Protein AF-A0A6G1KPL2-F1 (afdb_monomer)

Mean predicted aligned error: 11.14 Å

Foldseek 3Di:
DPEPDDPDDDLCCVLPVVLCVLQVLFWDWDQDDPVQEEPQQQDDPLSHRATAIAGGPRNYYFHFQLCCVRQVVSCQARPVDPRSPRHSVSQVVLQVVCQDPVRAGARGSGPPRPDGDQPVQVVPDDQLATAPDPDDDGKHFLQSLLVCLVVVVDDLVSNVSRLVVQCVQQDDQQAGFRMSAADDPVGNNHQRSQKFALLSLLSSLQSCLVSLVPQVSVSRCCRNVVLLCVDPPNPAAKRMAGHPRAQNVHPVIPSHRSSNSSVVCSCVCEQQNWDQPHGQQLEIERDHSHYPPDFWDWYWDATSQGIWTWIWGADPNDIDIDIADHPSHWYKYKDAADPQGWDDDVPRTQDGPQDGPDQPWDDDPRITIHTGRDGD

Solvent-accessible surface area (backbone atoms only — not comparable to full-atom values): 20243 Å² total; per-residue (Å²): 135,70,78,60,74,81,90,73,94,49,64,64,56,52,52,48,53,45,49,40,61,76,56,38,51,43,41,39,76,48,67,36,45,79,91,50,51,49,96,68,63,40,70,45,84,84,44,52,76,32,49,28,56,25,47,35,81,52,82,44,35,62,44,42,58,82,45,40,83,54,55,39,48,48,31,39,36,59,35,77,51,67,66,49,44,39,10,45,48,47,51,52,51,49,33,57,69,58,36,44,99,87,72,49,47,51,61,40,63,38,67,86,72,80,70,87,57,65,78,77,28,74,78,44,67,56,93,54,26,38,34,65,56,98,63,81,75,94,42,40,32,42,50,64,46,15,50,40,39,68,72,62,80,44,59,67,72,51,41,52,36,25,55,50,37,47,54,75,59,15,61,50,83,51,18,50,20,44,19,58,37,61,29,48,97,89,43,58,86,38,70,33,39,45,22,27,38,40,53,49,46,35,43,39,34,46,30,25,47,80,66,73,34,42,54,60,23,50,50,43,46,49,23,30,56,45,43,38,52,73,36,93,80,44,81,44,36,38,50,38,34,14,59,97,68,36,52,54,58,48,96,74,43,45,52,69,26,43,50,30,50,39,64,56,60,45,44,41,40,34,47,62,4,51,39,68,75,39,61,35,44,43,25,29,35,37,44,49,50,80,39,84,95,58,50,61,48,56,46,52,45,78,46,74,59,39,54,32,36,38,42,36,38,53,55,98,89,42,76,45,79,49,72,41,44,29,78,78,31,28,37,37,41,36,46,74,44,61,92,79,38,71,41,59,61,86,93,44,61,24,35,42,83,87,40,64,60,41,64,80,29,46,78,57,98,54,24,43,33,33,67,38,84,65,53,117

pLDDT: mean 78.85, std 16.8, range [23.14, 98.0]

Radius of gyration: 21.74 Å; Cα contacts (8 Å, |Δi|>4): 735; chains: 1; bounding box: 55×52×60 Å

Nearest PDB structures (foldseek):
  6i60-assembly1_A  TM=5.173E-01  e=8.728E-10  Dictyoglomus thermophilum H-6-12
  6gsz-assembly1_A  TM=7.021E-01  e=1.753E-07  Aspergillus terreus
  6i60-assembly2_B  TM=4.568E-01  e=4.532E-10  Dictyoglomus thermophilum H-6-12
  3w5n-assembly1_A  TM=3.810E-01  e=1.044E-09  Streptomyces avermitilis MA-4680 = NBRC 14893
  5nz7-assembly1_B  TM=5.053E-01  e=2.516E-04  Acetivibrio thermocellus

Sequence (376 aa):
MINAEIIHSDEELTQYYWYDAAYTNDMNIDLFLTDYIDARESNSSFLEGQCVLFDRAKRDRDPYVGDFPVAGRTLYLTHPAVAAAAAAKNVLLDLAQHQRDDGWTPPASIRSYTKYILFHSLTIRSAGAYLDSTVGPVRHAQDGNSIAILSGATPLNQSQSALAYLDANMRQSYGNAFYDAQGNVLNPAAGFSTRVYAFISYFEISARFETNLTDQAIDQIKRMYGWMATHDPLVTMWEGIGAEGTLYEGGFTSCAHGWSTGVLPALTNYVLGVKPTQTGFSKLSVRPSVPEGMSWARGVVPTPLGDVGVDWKIDGGTFTLIVTAPKGSEATISVPVGEDGKVTVGAQAVWGRGESKGLGAHFRDGYVTVDTTQLR

InterPro domains:
  IPR008928 Six-hairpin glycosidase superfamily [SSF48208] (127-343)
  IPR012341 Six-hairpin glycosidase-like superfamily [G3DSA:1.50.10.10] (41-123)
  IPR012341 Six-hairpin glycosidase-like superfamily [G3DSA:1.50.10.10] (124-266)
  IPR035398 Alpha-L-rhamnosidase C-terminal domain [PF17390] (273-345)

Structure (mmCIF, N/CA/C/O backbone):
data_AF-A0A6G1KPL2-F1
#
_entry.id   AF-A0A6G1KPL2-F1
#
loop_
_atom_site.group_PDB
_atom_site.id
_atom_site.type_symbol
_atom_site.label_atom_id
_atom_site.label_alt_id
_atom_site.label_comp_id
_atom_site.label_asym_id
_atom_site.label_entity_id
_atom_site.label_seq_id
_atom_site.pdbx_PDB_ins_code
_atom_site.Cartn_x
_atom_site.Cartn_y
_atom_site.Cartn_z
_atom_site.occupancy
_atom_site.B_iso_or_equiv
_atom_site.auth_seq_id
_atom_site.auth_comp_id
_atom_site.auth_asym_id
_atom_site.auth_atom_id
_atom_site.pdbx_PDB_model_num
ATOM 1 N N . MET A 1 1 ? -14.260 12.579 -4.124 1.00 23.31 1 MET A N 1
ATOM 2 C CA . MET A 1 1 ? -15.176 11.569 -3.558 1.00 23.31 1 MET A CA 1
ATOM 3 C C . MET A 1 1 ? -14.722 10.227 -4.090 1.00 23.31 1 MET A C 1
ATOM 5 O O . MET A 1 1 ? -14.733 10.067 -5.300 1.00 23.31 1 MET A O 1
ATOM 9 N N . ILE A 1 2 ? -14.250 9.321 -3.236 1.00 23.14 2 ILE A N 1
ATOM 10 C CA . ILE A 1 2 ? -14.095 7.911 -3.610 1.00 23.14 2 ILE A CA 1
ATOM 11 C C . ILE A 1 2 ? -15.321 7.227 -3.012 1.00 23.14 2 ILE A C 1
ATOM 13 O O . ILE A 1 2 ? -15.310 6.841 -1.850 1.00 23.14 2 ILE A O 1
ATOM 17 N N . ASN A 1 3 ? -16.414 7.194 -3.773 1.00 24.00 3 ASN A N 1
ATOM 18 C CA . ASN A 1 3 ? -17.523 6.298 -3.478 1.00 24.00 3 ASN A CA 1
ATOM 19 C C . ASN A 1 3 ? -17.160 4.966 -4.133 1.00 24.00 3 ASN A C 1
ATOM 21 O O . ASN A 1 3 ? -17.259 4.832 -5.349 1.00 24.00 3 ASN A O 1
ATOM 25 N N . ALA A 1 4 ? -16.692 4.006 -3.342 1.00 32.56 4 ALA A N 1
ATOM 26 C CA . ALA A 1 4 ? -16.801 2.606 -3.721 1.00 32.56 4 ALA A CA 1
ATOM 27 C C . ALA A 1 4 ? -18.196 2.155 -3.267 1.00 32.56 4 ALA A C 1
ATOM 29 O O . ALA A 1 4 ? -18.386 1.742 -2.127 1.00 32.56 4 ALA A O 1
ATOM 30 N N . GLU A 1 5 ? -19.193 2.377 -4.121 1.00 35.19 5 GLU A N 1
ATOM 31 C CA . GLU A 1 5 ? -20.532 1.811 -3.957 1.00 35.19 5 GLU A CA 1
ATOM 32 C C . GLU A 1 5 ? -20.534 0.413 -4.583 1.00 35.19 5 GLU A C 1
ATOM 34 O O . GLU A 1 5 ? -20.111 0.242 -5.727 1.00 35.19 5 GLU A O 1
ATOM 39 N N . ILE A 1 6 ? -20.995 -0.593 -3.837 1.00 43.50 6 ILE A N 1
ATOM 40 C CA . ILE A 1 6 ? -21.305 -1.911 -4.397 1.00 43.50 6 ILE A CA 1
ATOM 41 C C . ILE A 1 6 ? -22.689 -1.825 -5.043 1.00 43.50 6 ILE A C 1
ATOM 43 O O . ILE A 1 6 ? -23.626 -1.274 -4.465 1.00 43.50 6 ILE A O 1
ATOM 47 N N . ILE A 1 7 ? -22.806 -2.359 -6.260 1.00 41.69 7 ILE A N 1
ATOM 48 C CA . ILE A 1 7 ? -23.968 -2.166 -7.138 1.00 41.69 7 ILE A CA 1
ATOM 49 C C . ILE A 1 7 ? -25.027 -3.274 -6.989 1.00 41.69 7 ILE A C 1
ATOM 51 O O . ILE A 1 7 ? -26.095 -3.148 -7.584 1.00 41.69 7 ILE A O 1
ATOM 55 N N . HIS A 1 8 ? -24.796 -4.354 -6.224 1.00 44.66 8 HIS A N 1
ATOM 56 C CA . HIS A 1 8 ? -25.861 -5.330 -5.939 1.00 44.66 8 HIS A CA 1
ATOM 57 C C . HIS A 1 8 ? -25.562 -6.278 -4.751 1.00 44.66 8 HIS A C 1
ATOM 59 O O . HIS A 1 8 ? -24.467 -6.287 -4.204 1.00 44.66 8 HIS A O 1
ATOM 65 N N . SER A 1 9 ? -26.571 -7.056 -4.342 1.00 43.16 9 SER A N 1
ATOM 66 C CA . SER A 1 9 ? -26.628 -7.858 -3.108 1.00 43.16 9 SER A CA 1
ATOM 67 C C . SER A 1 9 ? -26.443 -9.374 -3.290 1.00 43.16 9 SER A C 1
ATOM 69 O O . SER A 1 9 ? -26.982 -10.140 -2.493 1.00 43.16 9 SER A O 1
ATOM 71 N N . ASP A 1 10 ? -25.806 -9.830 -4.365 1.00 62.44 10 ASP A N 1
ATOM 72 C CA . ASP A 1 10 ? -25.599 -11.263 -4.625 1.00 62.44 10 ASP A CA 1
ATOM 73 C C . ASP A 1 10 ? -24.115 -11.626 -4.465 1.00 62.44 10 ASP A C 1
ATOM 75 O O . ASP A 1 10 ? -23.196 -10.948 -4.936 1.00 62.44 10 ASP A O 1
ATOM 79 N N . GLU A 1 11 ? -23.925 -12.662 -3.655 1.00 55.28 11 GLU A N 1
ATOM 80 C CA . GLU A 1 11 ? -22.650 -13.113 -3.118 1.00 55.28 11 GLU A CA 1
ATOM 81 C C . GLU A 1 11 ? -21.760 -13.684 -4.221 1.00 55.28 11 GLU A C 1
ATOM 83 O O . GLU A 1 11 ? -20.552 -13.505 -4.165 1.00 55.28 11 GLU A O 1
ATOM 88 N N . GLU A 1 12 ? -22.327 -14.284 -5.270 1.00 53.88 12 GLU A N 1
ATOM 89 C CA . GLU A 1 12 ? -21.545 -14.893 -6.344 1.00 53.88 12 GLU A CA 1
ATOM 90 C C . GLU A 1 12 ? -20.900 -13.817 -7.231 1.00 53.88 12 GLU A C 1
ATOM 92 O O . GLU A 1 12 ? -19.696 -13.834 -7.499 1.00 53.88 12 GLU A O 1
ATOM 97 N N . LEU A 1 13 ? -21.682 -12.808 -7.612 1.00 52.53 13 LEU A N 1
ATOM 98 C CA . LEU A 1 13 ? -21.192 -11.660 -8.375 1.00 52.53 13 LEU A CA 1
ATOM 99 C C . LEU A 1 13 ? -20.251 -10.765 -7.555 1.00 52.53 13 LEU A C 1
ATOM 101 O O . LEU A 1 13 ? -19.299 -10.228 -8.119 1.00 52.53 13 LEU A O 1
ATOM 105 N N . THR A 1 14 ? -20.477 -10.603 -6.249 1.00 54.62 14 THR A N 1
ATOM 106 C CA . THR A 1 14 ? -19.599 -9.776 -5.402 1.00 54.62 14 THR A CA 1
ATOM 107 C C . THR A 1 14 ? -18.308 -10.512 -5.053 1.00 54.62 14 THR A C 1
ATOM 109 O O . THR A 1 14 ? -17.224 -9.944 -5.184 1.00 54.62 14 THR A O 1
ATOM 112 N N . GLN A 1 15 ? -18.400 -11.773 -4.622 1.00 53.88 15 GLN A N 1
ATOM 113 C CA . GLN A 1 15 ? -17.268 -12.525 -4.093 1.00 53.88 15 GLN A CA 1
ATOM 114 C C . GLN A 1 15 ? -16.383 -13.141 -5.171 1.00 53.88 15 GLN A C 1
ATOM 116 O O . GLN A 1 15 ? -15.167 -13.160 -4.991 1.00 53.88 15 GLN A O 1
ATOM 121 N N . TYR A 1 16 ? -16.972 -13.614 -6.269 1.00 51.69 16 TYR A N 1
ATOM 122 C CA . TYR A 1 16 ? -16.209 -14.173 -7.379 1.00 51.69 16 TYR A CA 1
ATOM 123 C C . TYR A 1 16 ? -16.013 -13.112 -8.453 1.00 51.69 16 TYR A C 1
ATOM 125 O O . TYR A 1 16 ? -14.899 -12.663 -8.656 1.00 51.69 16 TYR A O 1
ATOM 133 N N . TYR A 1 17 ? -17.070 -12.594 -9.082 1.00 52.06 17 TYR A N 1
ATOM 134 C CA . TYR A 1 17 ? -16.878 -11.808 -10.310 1.00 52.06 17 TYR A CA 1
ATOM 135 C C . TYR A 1 17 ? -16.337 -10.387 -10.104 1.00 52.06 17 TYR A C 1
ATOM 137 O O . TYR A 1 17 ? -15.553 -9.925 -10.928 1.00 52.06 17 TYR A O 1
ATOM 145 N N . TRP A 1 18 ? -16.719 -9.676 -9.041 1.00 49.75 18 TRP A N 1
ATOM 146 C CA . TRP A 1 18 ? -16.237 -8.314 -8.782 1.00 49.75 18 TRP A CA 1
ATOM 147 C C . TRP A 1 18 ? -14.821 -8.307 -8.212 1.00 49.75 18 TRP A C 1
ATOM 149 O O . TRP A 1 18 ? -13.976 -7.548 -8.687 1.00 49.75 18 TRP A O 1
ATOM 159 N N . TYR A 1 19 ? -14.539 -9.179 -7.238 1.00 50.41 19 TYR A N 1
ATOM 160 C CA . TYR A 1 19 ? -13.174 -9.386 -6.752 1.00 50.41 19 TYR A CA 1
ATOM 161 C C . TYR A 1 19 ? -12.262 -9.921 -7.835 1.00 50.41 19 TYR A C 1
ATOM 163 O O . TYR A 1 19 ? -11.168 -9.387 -7.995 1.00 50.41 19 TYR A O 1
ATOM 171 N N . ASP A 1 20 ? -12.709 -10.904 -8.613 1.00 50.34 20 ASP A N 1
ATOM 172 C CA . ASP A 1 20 ? -11.946 -11.332 -9.769 1.00 50.34 20 ASP A CA 1
ATOM 173 C C . ASP A 1 20 ? -11.754 -10.131 -10.682 1.00 50.34 20 ASP A C 1
ATOM 175 O O . ASP A 1 20 ? -10.621 -9.723 -10.841 1.00 50.34 20 ASP A O 1
ATOM 179 N N . ALA A 1 21 ? -12.772 -9.443 -11.195 1.00 44.50 21 ALA A N 1
ATOM 180 C CA . ALA A 1 21 ? -12.567 -8.330 -12.133 1.00 44.50 21 ALA A CA 1
ATOM 181 C C . ALA A 1 21 ? -11.656 -7.195 -11.607 1.00 44.50 21 ALA A C 1
ATOM 183 O O . ALA A 1 21 ? -10.831 -6.677 -12.364 1.00 44.50 21 ALA A O 1
ATOM 184 N N . ALA A 1 22 ? -11.756 -6.827 -10.325 1.00 45.59 22 ALA A N 1
ATOM 185 C CA . ALA A 1 22 ? -10.920 -5.795 -9.707 1.00 45.59 22 ALA A CA 1
ATOM 186 C C . ALA A 1 22 ? -9.443 -6.213 -9.564 1.00 45.59 22 ALA A C 1
ATOM 188 O O . ALA A 1 22 ? -8.572 -5.344 -9.543 1.00 45.59 22 ALA A O 1
ATOM 189 N N . TYR A 1 23 ? -9.160 -7.519 -9.497 1.00 46.00 23 TYR A N 1
ATOM 190 C CA . TYR A 1 23 ? -7.818 -8.082 -9.304 1.00 46.00 23 TYR A CA 1
ATOM 191 C C . TYR A 1 23 ? -7.318 -8.965 -10.480 1.00 46.00 23 TYR A C 1
ATOM 193 O O . TYR A 1 23 ? -6.156 -9.356 -10.501 1.00 46.00 23 TYR A O 1
ATOM 201 N N . THR A 1 24 ? -8.152 -9.241 -11.492 1.00 43.81 24 THR A N 1
ATOM 202 C CA . THR A 1 24 ? -7.886 -10.088 -12.686 1.00 43.81 24 THR A CA 1
ATOM 203 C C . THR A 1 24 ? -7.042 -9.354 -13.705 1.00 43.81 24 THR A C 1
ATOM 205 O O . THR A 1 24 ? -6.382 -9.961 -14.543 1.00 43.81 24 THR A O 1
ATOM 208 N N . ASN A 1 25 ? -7.013 -8.027 -13.626 1.00 42.28 25 ASN A N 1
ATOM 209 C CA . ASN A 1 25 ? -6.219 -7.236 -14.546 1.00 42.28 25 ASN A CA 1
ATOM 210 C C . ASN A 1 25 ? -4.696 -7.376 -14.270 1.00 42.28 25 ASN A C 1
ATOM 212 O O . ASN A 1 25 ? -3.886 -6.790 -14.986 1.00 42.28 25 ASN A O 1
ATOM 216 N N . ASP A 1 26 ? -4.319 -8.197 -13.279 1.00 44.56 26 ASP A N 1
ATOM 217 C CA . ASP A 1 26 ? -2.942 -8.583 -12.981 1.00 44.56 26 ASP A CA 1
ATOM 218 C C . ASP A 1 26 ? -2.560 -10.008 -13.443 1.00 44.56 26 ASP A C 1
ATOM 220 O O . ASP A 1 26 ? -1.466 -10.169 -13.972 1.00 44.56 26 ASP A O 1
ATOM 224 N N . MET A 1 27 ? -3.396 -11.053 -13.298 1.00 57.53 27 MET A N 1
ATOM 225 C CA . MET A 1 27 ? -2.924 -12.458 -13.385 1.00 57.53 27 MET A CA 1
ATOM 226 C C . MET A 1 27 ? -4.032 -13.494 -13.667 1.00 57.53 27 MET A C 1
ATOM 228 O O . MET A 1 27 ? -5.176 -13.293 -13.262 1.00 57.53 27 MET A O 1
ATOM 232 N N . ASN A 1 28 ? -3.683 -14.644 -14.271 1.00 59.09 28 ASN A N 1
ATOM 233 C CA . ASN A 1 28 ? -4.578 -15.806 -14.444 1.00 59.09 28 ASN A CA 1
ATOM 234 C C . ASN A 1 28 ? -4.228 -16.976 -13.503 1.00 59.09 28 ASN A C 1
ATOM 236 O O . ASN A 1 28 ? -3.057 -17.241 -13.230 1.00 59.09 28 ASN A O 1
ATOM 240 N N . ILE A 1 29 ? -5.247 -17.741 -13.095 1.00 64.88 29 ILE A N 1
ATOM 241 C CA . ILE A 1 29 ? -5.095 -19.078 -12.500 1.00 64.88 29 ILE A CA 1
ATOM 242 C C . ILE A 1 29 ? -5.511 -20.114 -13.536 1.00 64.88 29 ILE A C 1
ATOM 244 O O . ILE A 1 29 ? -6.596 -20.007 -14.107 1.00 64.88 29 ILE A O 1
ATOM 248 N N . ASP A 1 30 ? -4.684 -21.131 -13.750 1.00 68.50 30 ASP A N 1
ATOM 249 C CA . ASP A 1 30 ? -5.056 -22.287 -14.569 1.00 68.50 30 ASP A CA 1
ATOM 250 C C . ASP A 1 30 ? -4.217 -23.517 -14.182 1.00 68.50 30 ASP A C 1
ATOM 252 O O . ASP A 1 30 ? -3.363 -23.455 -13.290 1.00 68.50 30 ASP A O 1
ATOM 256 N N . LEU A 1 31 ? -4.452 -24.640 -14.853 1.00 80.00 31 LEU A N 1
ATOM 257 C 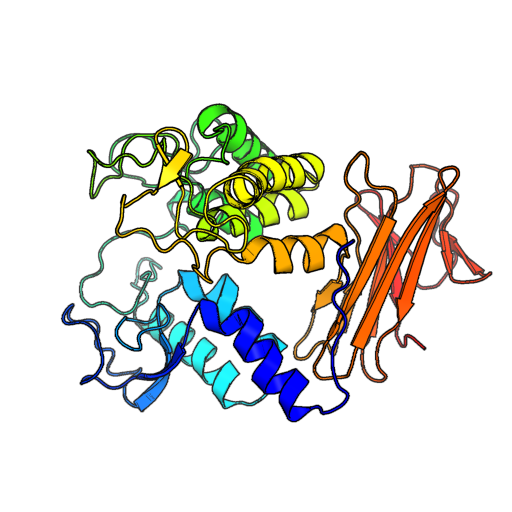CA . LEU A 1 31 ? -3.573 -25.800 -14.810 1.00 80.00 31 LEU A CA 1
ATOM 258 C C . LEU A 1 31 ? -2.254 -25.497 -15.526 1.00 80.00 31 LEU A C 1
ATOM 260 O O . LEU A 1 31 ? -2.239 -25.060 -16.675 1.00 80.00 31 LEU A O 1
ATOM 264 N N . PHE A 1 32 ? -1.142 -25.783 -14.859 1.00 77.31 32 PHE A N 1
ATOM 265 C CA . PHE A 1 32 ? 0.188 -25.745 -15.449 1.00 77.31 32 PHE A CA 1
ATOM 266 C C . PHE A 1 32 ? 0.384 -26.967 -16.340 1.00 77.31 32 PHE A C 1
ATOM 268 O O . PHE A 1 32 ? 0.464 -28.094 -15.853 1.00 77.31 32 PHE A O 1
ATOM 275 N N . LEU A 1 33 ? 0.418 -26.741 -17.649 1.00 81.56 33 LEU A N 1
ATOM 276 C CA . LEU A 1 33 ? 0.567 -27.783 -18.657 1.00 81.56 33 LEU A CA 1
ATOM 277 C C . LEU A 1 33 ? 1.713 -27.404 -19.587 1.00 81.56 33 LEU A C 1
ATOM 279 O O . LEU A 1 33 ? 1.773 -26.273 -20.070 1.00 81.56 33 LEU A O 1
ATOM 283 N N . THR A 1 34 ? 2.627 -28.346 -19.822 1.00 74.19 34 THR A N 1
ATOM 284 C CA . THR A 1 34 ? 3.874 -28.120 -20.575 1.00 74.19 34 THR A CA 1
ATOM 285 C C . THR A 1 34 ? 3.647 -27.566 -21.995 1.00 74.19 34 THR A C 1
ATOM 287 O O . THR A 1 34 ? 4.541 -26.935 -22.554 1.00 74.19 34 THR A O 1
ATOM 290 N N . ASP A 1 35 ? 2.472 -27.768 -22.592 1.00 73.00 35 ASP A N 1
ATOM 291 C CA . ASP A 1 35 ? 2.111 -27.301 -23.935 1.00 73.00 35 ASP A CA 1
ATOM 292 C C . ASP A 1 35 ? 1.636 -25.835 -24.009 1.00 73.00 35 ASP A C 1
ATOM 294 O O . ASP A 1 35 ? 1.537 -25.296 -25.114 1.00 73.00 35 ASP A O 1
ATOM 298 N N . TYR A 1 36 ? 1.390 -25.171 -22.872 1.00 62.12 36 TYR A N 1
ATOM 299 C CA . TYR A 1 36 ? 0.896 -23.784 -22.811 1.00 62.12 36 TYR A CA 1
ATOM 300 C C . TYR A 1 36 ? 1.935 -22.738 -22.373 1.00 62.12 36 TYR A C 1
ATOM 302 O O . TYR A 1 36 ? 1.635 -21.546 -22.372 1.00 62.12 36 TYR A O 1
ATOM 310 N N . ILE A 1 37 ? 3.153 -23.151 -22.026 1.00 60.62 37 ILE A N 1
ATOM 311 C CA . ILE A 1 37 ? 4.162 -22.299 -21.369 1.00 60.62 37 ILE A CA 1
ATOM 312 C C . ILE A 1 37 ? 5.168 -21.717 -22.383 1.00 60.62 37 ILE A C 1
ATOM 314 O O . ILE A 1 37 ? 5.464 -22.360 -23.393 1.00 60.62 37 ILE A O 1
ATOM 318 N N . ASP A 1 38 ? 5.705 -20.512 -22.120 1.00 59.53 38 ASP A N 1
ATOM 319 C CA . ASP A 1 38 ? 6.765 -19.856 -22.916 1.00 59.53 38 ASP A CA 1
ATOM 320 C C . ASP A 1 38 ? 7.934 -20.826 -23.214 1.00 59.53 38 ASP A C 1
ATOM 322 O O . ASP A 1 38 ? 8.311 -21.679 -22.410 1.00 59.53 38 ASP A O 1
ATOM 326 N N . ALA A 1 39 ? 8.580 -20.658 -24.368 1.00 56.28 39 ALA A N 1
ATOM 327 C CA . ALA A 1 39 ? 9.647 -21.506 -24.900 1.00 56.28 39 ALA A CA 1
ATOM 328 C C . ALA A 1 39 ? 11.005 -21.365 -24.166 1.00 56.28 39 ALA A C 1
ATOM 330 O O . ALA A 1 39 ? 12.061 -21.576 -24.764 1.00 56.28 39 ALA A O 1
ATOM 331 N N . ARG A 1 40 ? 11.009 -20.999 -22.877 1.00 58.75 40 ARG A N 1
ATOM 332 C CA . ARG A 1 40 ? 12.216 -20.706 -22.075 1.00 58.75 40 ARG A CA 1
ATOM 333 C C . ARG A 1 40 ? 12.702 -21.873 -21.214 1.00 58.75 40 ARG A C 1
ATOM 335 O O . ARG A 1 40 ? 13.454 -21.650 -20.271 1.00 58.75 40 ARG A O 1
ATOM 342 N N . GLU A 1 41 ? 12.288 -23.100 -21.528 1.00 64.31 41 GLU A N 1
ATOM 343 C CA . GLU A 1 41 ? 12.616 -24.308 -20.745 1.00 64.31 41 GLU A CA 1
ATOM 344 C C . GLU A 1 41 ? 12.175 -24.217 -19.270 1.00 64.31 41 GLU A C 1
ATOM 346 O O . GLU A 1 41 ? 12.841 -24.694 -18.347 1.00 64.31 41 GLU A O 1
ATOM 351 N N . SER A 1 42 ? 11.031 -23.582 -19.045 1.00 62.75 42 SER A N 1
ATOM 352 C CA . SER A 1 42 ? 10.460 -23.285 -17.734 1.00 62.75 42 SER A CA 1
ATOM 353 C C . SER A 1 42 ? 9.488 -24.341 -17.212 1.00 62.75 42 SER A C 1
ATOM 355 O O . SER A 1 42 ? 8.746 -24.115 -16.256 1.00 62.75 42 SER A O 1
ATOM 357 N N . ASN A 1 43 ? 9.483 -25.521 -17.831 1.00 72.75 43 ASN A N 1
ATOM 358 C CA . ASN A 1 43 ? 8.620 -26.610 -17.417 1.00 72.75 43 ASN A CA 1
ATOM 359 C C . ASN A 1 43 ? 9.069 -27.203 -16.068 1.00 72.75 43 ASN A C 1
ATOM 361 O O . ASN A 1 43 ? 10.164 -27.762 -15.926 1.00 72.75 43 ASN A O 1
ATOM 365 N N . SER A 1 44 ? 8.175 -27.154 -15.080 1.00 74.81 44 SER A N 1
ATOM 366 C CA . SER A 1 44 ? 8.318 -27.899 -13.830 1.00 74.81 44 SER A CA 1
ATOM 367 C C . SER A 1 44 ? 7.495 -29.183 -13.891 1.00 74.81 44 SER A C 1
ATOM 369 O O . SER A 1 44 ? 6.271 -29.154 -13.997 1.00 74.81 44 SER A O 1
ATOM 371 N N . SER A 1 45 ? 8.160 -30.335 -13.760 1.00 80.69 45 SER A N 1
ATOM 372 C CA . SER A 1 45 ? 7.469 -31.627 -13.650 1.00 80.69 45 SER A CA 1
ATOM 373 C C . SER A 1 45 ? 6.639 -31.750 -12.372 1.00 80.69 45 SER A C 1
ATOM 375 O O . SER A 1 45 ? 5.764 -32.606 -12.304 1.00 80.69 45 SER A O 1
ATOM 377 N N . PHE A 1 46 ? 6.933 -30.942 -11.348 1.00 81.69 46 PHE A N 1
ATOM 378 C CA . PHE A 1 46 ? 6.141 -30.898 -10.122 1.00 81.69 46 PHE A CA 1
ATOM 379 C C . PHE A 1 46 ? 4.844 -30.109 -10.318 1.00 81.69 46 PHE A C 1
ATOM 381 O O . PHE A 1 46 ? 3.809 -30.496 -9.775 1.00 81.69 46 PHE A O 1
ATOM 388 N N . LEU A 1 47 ? 4.893 -29.032 -11.106 1.00 81.31 47 LEU A N 1
ATOM 389 C CA . LEU A 1 47 ? 3.712 -28.233 -11.410 1.00 81.31 47 LEU A CA 1
ATOM 390 C C . LEU A 1 47 ? 2.830 -28.850 -12.496 1.00 81.31 47 LEU A C 1
ATOM 392 O O . LEU A 1 47 ? 1.669 -28.480 -12.565 1.00 81.31 47 LEU A O 1
ATOM 396 N N . GLU A 1 48 ? 3.312 -29.793 -13.307 1.00 85.56 48 GLU A N 1
ATOM 397 C CA . GLU A 1 48 ? 2.502 -30.413 -14.366 1.00 85.56 48 GLU A CA 1
ATOM 398 C C . GLU A 1 48 ? 1.147 -30.941 -13.840 1.00 85.56 48 GLU A C 1
ATOM 400 O O . GLU A 1 48 ? 1.079 -31.777 -12.933 1.00 85.56 48 GLU A O 1
ATOM 405 N N . GLY A 1 49 ? 0.052 -30.428 -14.405 1.00 82.94 49 GLY A N 1
ATOM 406 C CA . GLY A 1 49 ? -1.326 -30.728 -14.010 1.00 82.94 49 GLY A CA 1
ATOM 407 C C . GLY A 1 49 ? -1.781 -30.094 -12.687 1.00 82.94 49 GLY A C 1
ATOM 408 O O . GLY A 1 49 ? -2.904 -30.352 -12.250 1.00 82.94 49 GLY A O 1
ATOM 409 N N . GLN A 1 50 ? -0.951 -29.279 -12.034 1.00 81.94 50 GLN A N 1
ATOM 410 C CA . GLN A 1 50 ? -1.311 -28.515 -10.841 1.00 81.94 50 GLN A CA 1
ATOM 411 C C . GLN A 1 50 ? -1.952 -27.185 -11.223 1.00 81.94 50 GLN A C 1
ATOM 413 O O . GLN A 1 50 ? -1.554 -26.535 -12.181 1.00 81.94 50 GLN A O 1
ATOM 418 N N . CYS A 1 51 ? -2.909 -26.737 -10.416 1.00 80.50 51 CYS A N 1
ATOM 419 C CA . CYS A 1 51 ? -3.386 -25.360 -10.466 1.00 80.50 51 CYS A CA 1
ATOM 420 C C . CYS A 1 51 ? -2.264 -24.417 -9.993 1.00 80.50 51 CYS A C 1
ATOM 422 O O . CYS A 1 51 ? -1.658 -24.701 -8.953 1.00 80.50 51 CYS A O 1
ATOM 424 N N . VAL A 1 52 ? -1.982 -23.336 -10.729 1.00 70.81 52 VAL A N 1
ATOM 425 C CA . VAL A 1 52 ? -0.920 -22.357 -10.421 1.00 70.81 52 VAL A CA 1
ATOM 426 C C . VAL A 1 52 ? -1.339 -20.917 -10.730 1.00 70.81 52 VAL A C 1
ATOM 428 O O . VAL A 1 52 ? -2.334 -20.672 -11.405 1.00 70.81 52 VAL A O 1
ATOM 431 N N . LEU A 1 53 ? -0.541 -19.970 -10.235 1.00 72.19 53 LEU A N 1
ATOM 432 C CA . LEU A 1 53 ? -0.573 -18.547 -10.582 1.00 72.19 53 LEU A CA 1
ATOM 433 C C . LEU A 1 53 ? 0.360 -18.284 -11.783 1.00 72.19 53 LEU A C 1
ATOM 435 O O . LEU A 1 53 ? 1.553 -18.544 -11.655 1.00 72.19 53 LEU A O 1
ATOM 439 N N . PHE A 1 54 ? -0.154 -17.781 -12.912 1.00 69.00 54 PHE A N 1
ATOM 440 C CA . PHE A 1 54 ? 0.622 -17.489 -14.139 1.00 69.00 54 PHE A CA 1
ATOM 441 C C . PHE A 1 54 ? 0.908 -15.997 -14.326 1.00 69.00 54 PHE A C 1
ATOM 443 O O . PHE A 1 54 ? -0.051 -15.225 -14.293 1.00 69.00 54 PHE A O 1
ATOM 450 N N . ASP A 1 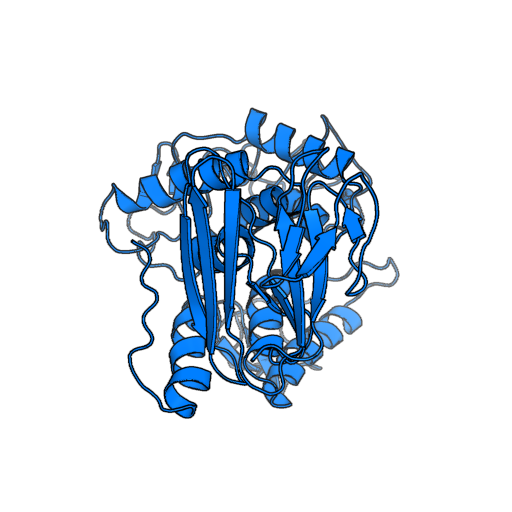55 ? 2.163 -15.613 -14.614 1.00 58.78 55 ASP A N 1
ATOM 451 C CA . ASP A 1 55 ? 2.571 -14.218 -14.896 1.00 58.78 55 ASP A CA 1
ATOM 452 C C . ASP A 1 55 ? 1.744 -13.614 -16.057 1.00 58.78 55 ASP A C 1
ATOM 454 O O . ASP A 1 55 ? 1.860 -14.033 -17.208 1.00 58.78 55 ASP A O 1
ATOM 458 N N . ARG A 1 56 ? 0.932 -12.588 -15.757 1.00 55.44 56 ARG A N 1
ATOM 459 C CA . ARG A 1 56 ? 0.037 -11.809 -16.644 1.00 55.44 56 ARG A CA 1
ATOM 460 C C . ARG A 1 56 ? -1.249 -12.482 -17.175 1.00 55.44 56 ARG A C 1
ATOM 462 O O . ARG A 1 56 ? -1.536 -13.670 -17.055 1.00 55.44 56 ARG A O 1
ATOM 469 N N . ALA A 1 57 ? -2.064 -11.640 -17.825 1.00 43.62 57 ALA A N 1
ATOM 470 C CA . ALA A 1 57 ? -3.365 -11.941 -18.435 1.00 43.62 57 ALA A CA 1
ATOM 471 C C . ALA A 1 57 ? -3.335 -12.895 -19.649 1.00 43.62 57 ALA A C 1
ATOM 473 O O . ALA A 1 57 ? -4.392 -13.311 -20.131 1.00 43.62 57 ALA A O 1
ATOM 474 N N . LYS A 1 58 ? -2.160 -13.273 -20.152 1.00 43.31 58 LYS A N 1
ATOM 475 C CA . LYS A 1 58 ? -2.019 -14.346 -21.139 1.00 43.31 58 LYS A CA 1
ATOM 476 C C . LYS A 1 58 ? -1.443 -15.540 -20.394 1.00 43.31 58 LYS A C 1
ATOM 478 O O . LYS A 1 58 ? -0.489 -15.391 -19.651 1.00 43.31 58 LYS A O 1
ATOM 483 N N . ARG A 1 59 ? -2.067 -16.709 -20.533 1.00 54.38 59 ARG A N 1
ATOM 484 C CA . ARG A 1 59 ? -1.687 -17.966 -19.860 1.00 54.38 59 ARG A CA 1
ATOM 485 C C . ARG A 1 59 ? -0.377 -18.541 -20.421 1.00 54.38 59 ARG A C 1
ATOM 487 O O . ARG A 1 59 ? -0.289 -19.735 -20.662 1.00 54.38 59 ARG A O 1
ATOM 494 N N . ASP A 1 60 ? 0.574 -17.674 -20.745 1.00 52.88 60 ASP A N 1
ATOM 495 C CA . ASP A 1 60 ? 1.726 -17.953 -21.592 1.00 52.88 60 ASP A CA 1
ATOM 496 C C . ASP A 1 60 ? 3.061 -17.734 -20.873 1.00 52.88 60 ASP A C 1
ATOM 498 O O . ASP A 1 60 ? 4.097 -17.815 -21.526 1.00 52.88 60 ASP A O 1
ATOM 502 N N . ARG A 1 61 ? 3.078 -17.481 -19.554 1.00 63.78 61 ARG A N 1
ATOM 503 C CA . ARG A 1 61 ? 4.316 -17.252 -18.790 1.00 63.78 61 ARG A CA 1
ATOM 504 C C . ARG A 1 61 ? 4.379 -17.976 -17.454 1.00 63.78 61 ARG A C 1
ATOM 506 O O . ARG A 1 61 ? 3.385 -18.164 -16.766 1.00 63.78 61 ARG A O 1
ATOM 513 N N . ASP A 1 62 ? 5.600 -18.316 -17.080 1.00 65.69 62 ASP A N 1
ATOM 514 C CA . ASP A 1 62 ? 5.964 -19.092 -15.898 1.00 65.69 62 ASP A CA 1
ATOM 515 C C . ASP A 1 62 ? 5.503 -18.428 -14.586 1.00 65.69 62 ASP A C 1
ATOM 517 O O . ASP A 1 62 ? 5.548 -17.201 -14.481 1.00 65.69 62 ASP A O 1
ATOM 521 N N . PRO A 1 63 ? 5.135 -19.207 -13.552 1.00 68.25 63 PRO A N 1
ATOM 522 C CA . PRO A 1 63 ? 4.863 -18.669 -12.223 1.00 68.25 63 PRO A CA 1
ATOM 523 C C . PRO A 1 63 ? 6.057 -17.886 -11.664 1.00 68.25 63 PRO A C 1
ATOM 525 O O . PRO A 1 63 ? 7.158 -18.437 -11.536 1.00 68.25 63 PRO A O 1
ATOM 528 N N . TYR A 1 64 ? 5.842 -16.618 -11.300 1.00 66.81 64 TYR A N 1
ATOM 529 C CA . TYR A 1 64 ? 6.891 -15.724 -10.815 1.00 66.81 64 TYR A CA 1
ATOM 530 C C . TYR A 1 64 ? 6.703 -15.371 -9.330 1.00 66.81 64 TYR A C 1
ATOM 532 O O . TYR A 1 64 ? 5.606 -15.126 -8.831 1.00 66.81 64 TYR A O 1
ATOM 540 N N . VAL A 1 65 ? 7.804 -15.313 -8.575 1.00 63.12 65 VAL A N 1
ATOM 541 C CA . VAL A 1 65 ? 7.797 -15.059 -7.125 1.00 63.12 65 VAL A CA 1
ATOM 542 C C . VAL A 1 65 ? 7.250 -13.668 -6.792 1.00 63.12 65 VAL A C 1
ATOM 544 O O . VAL A 1 65 ? 6.660 -13.463 -5.731 1.00 63.12 65 VAL A O 1
ATOM 547 N N . GLY A 1 66 ? 7.426 -12.714 -7.712 1.00 59.12 66 GLY A N 1
ATOM 548 C CA . GLY A 1 66 ? 6.906 -11.350 -7.609 1.00 59.12 66 GLY A CA 1
ATOM 549 C C . GLY A 1 66 ? 5.380 -11.267 -7.631 1.00 59.12 66 GLY A C 1
ATOM 550 O O . GLY A 1 66 ? 4.833 -10.257 -7.192 1.00 59.12 66 GLY A O 1
ATOM 551 N N . ASP A 1 67 ? 4.698 -12.338 -8.036 1.00 62.84 67 ASP A N 1
ATOM 552 C CA . ASP A 1 67 ? 3.241 -12.374 -8.101 1.00 62.84 67 ASP A CA 1
ATOM 553 C C . ASP A 1 67 ? 2.606 -12.748 -6.760 1.00 62.84 67 ASP A C 1
ATOM 555 O O . ASP A 1 67 ? 1.461 -12.394 -6.473 1.00 62.84 67 ASP A O 1
ATOM 559 N N . PHE A 1 68 ? 3.347 -13.432 -5.883 1.00 64.19 68 PHE A N 1
ATOM 560 C CA . PHE A 1 68 ? 2.846 -13.845 -4.570 1.00 64.19 68 PHE A CA 1
ATOM 561 C C . PHE A 1 68 ? 2.427 -12.698 -3.654 1.00 64.19 68 PHE A C 1
ATOM 563 O O . PHE A 1 68 ? 1.351 -12.804 -3.052 1.00 64.19 68 PHE A O 1
ATOM 570 N N . PRO A 1 69 ? 3.224 -11.618 -3.513 1.00 57.22 69 PRO A N 1
ATOM 571 C CA . PRO A 1 69 ? 2.850 -10.476 -2.688 1.00 57.22 69 PRO A CA 1
ATOM 572 C C . PRO A 1 69 ? 1.527 -9.815 -3.095 1.00 57.22 69 PRO A C 1
ATOM 574 O O . PRO A 1 69 ? 0.910 -9.154 -2.257 1.00 57.22 69 PRO A O 1
ATOM 577 N N . VAL A 1 70 ? 1.093 -9.992 -4.349 1.00 58.03 70 VAL A N 1
ATOM 578 C CA . VAL A 1 70 ? -0.144 -9.417 -4.894 1.00 58.03 70 VAL A CA 1
ATOM 579 C C . VAL A 1 70 ? -1.226 -10.494 -5.003 1.00 58.03 70 VAL A C 1
ATOM 581 O O . VAL A 1 70 ? -2.155 -10.517 -4.197 1.00 58.03 70 VAL A O 1
ATOM 584 N N . ALA A 1 71 ? -1.084 -11.436 -5.936 1.00 61.53 71 ALA A N 1
ATOM 585 C CA . ALA A 1 71 ? -2.104 -12.422 -6.278 1.00 61.53 71 ALA A CA 1
ATOM 586 C C . ALA A 1 71 ? -2.258 -13.513 -5.214 1.00 61.53 71 ALA A C 1
ATOM 588 O O . ALA A 1 71 ? -3.377 -13.829 -4.816 1.00 61.53 71 ALA A O 1
ATOM 589 N N . GLY A 1 72 ? -1.151 -14.050 -4.689 1.00 62.12 72 GLY A N 1
ATOM 590 C CA . GLY A 1 72 ? -1.201 -15.065 -3.631 1.00 62.12 72 GLY A CA 1
ATOM 591 C C . GLY A 1 72 ? -1.926 -14.555 -2.383 1.00 62.12 72 GLY A C 1
ATOM 592 O O . GLY A 1 72 ? -2.749 -15.263 -1.797 1.00 62.12 72 GLY A O 1
ATOM 593 N N . ARG A 1 73 ? -1.682 -13.290 -2.021 1.00 63.47 73 ARG A N 1
ATOM 594 C CA . ARG A 1 73 ? -2.391 -12.624 -0.928 1.00 63.47 73 ARG A CA 1
ATOM 595 C C . ARG A 1 73 ? -3.868 -12.421 -1.258 1.00 63.47 73 ARG A C 1
ATOM 597 O O . ARG A 1 73 ? -4.697 -12.801 -0.440 1.00 63.47 73 ARG A O 1
ATOM 604 N N . THR A 1 74 ? -4.205 -11.865 -2.421 1.0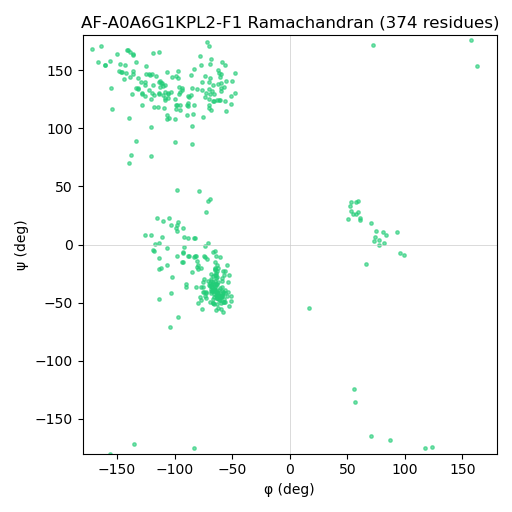0 61.75 74 THR A N 1
ATOM 605 C CA . THR A 1 74 ? -5.608 -11.674 -2.824 1.00 61.75 74 THR A CA 1
ATOM 606 C C . THR A 1 74 ? -6.372 -12.993 -2.799 1.00 61.75 74 THR A C 1
ATOM 608 O O . THR A 1 74 ? -7.398 -13.075 -2.133 1.00 61.75 74 THR A O 1
ATOM 611 N N . LEU A 1 75 ? -5.835 -14.055 -3.404 1.00 63.19 75 LEU A N 1
ATOM 612 C CA . LEU A 1 75 ? -6.482 -15.367 -3.441 1.00 63.19 75 LEU A CA 1
ATOM 613 C C . LEU A 1 75 ? -6.700 -15.975 -2.067 1.00 63.19 75 LEU A C 1
ATOM 615 O O . LEU A 1 75 ? -7.792 -16.455 -1.778 1.00 63.19 75 LEU A O 1
ATOM 619 N N . TYR A 1 76 ? -5.692 -15.913 -1.199 1.00 63.50 76 TYR A N 1
ATOM 620 C CA . TYR A 1 76 ? -5.834 -16.372 0.178 1.00 63.50 76 TYR A CA 1
ATOM 621 C C . TYR A 1 76 ? -6.945 -15.624 0.935 1.00 63.50 76 TYR A C 1
ATOM 623 O O . TYR A 1 76 ? -7.555 -16.167 1.856 1.00 63.50 76 TYR A O 1
ATOM 631 N N . LEU A 1 77 ? -7.210 -14.371 0.566 1.00 60.38 77 LEU A N 1
ATOM 632 C CA . LEU A 1 77 ? -8.176 -13.511 1.239 1.00 60.38 77 LEU A CA 1
ATOM 633 C C . LEU A 1 77 ? -9.591 -13.605 0.664 1.00 60.38 77 LEU A C 1
ATOM 635 O O . LEU A 1 77 ? -10.540 -13.525 1.440 1.00 60.38 77 LEU A O 1
ATOM 639 N N . THR A 1 78 ? -9.741 -13.765 -0.650 1.00 55.25 78 THR A N 1
ATOM 640 C CA . THR A 1 78 ? -11.042 -13.714 -1.343 1.00 55.25 78 THR A CA 1
ATOM 641 C C . THR A 1 78 ? -11.584 -15.099 -1.699 1.00 55.25 78 THR A C 1
ATOM 643 O O . THR A 1 78 ? -12.798 -15.302 -1.701 1.00 55.25 78 THR A O 1
ATOM 646 N N . HIS A 1 79 ? -10.696 -16.080 -1.893 1.00 61.62 79 HIS A N 1
ATOM 647 C CA . HIS A 1 79 ? -11.022 -17.436 -2.330 1.00 61.62 79 HIS A CA 1
ATOM 648 C C . HIS A 1 79 ? -10.572 -18.473 -1.288 1.00 61.62 79 HIS A C 1
ATOM 650 O O . HIS A 1 79 ? -9.588 -19.184 -1.498 1.00 61.62 79 HIS A O 1
ATOM 656 N N . PRO A 1 80 ? -11.305 -18.631 -0.166 1.00 54.53 80 PRO A N 1
ATOM 657 C CA . PRO A 1 80 ? -10.973 -19.620 0.866 1.00 54.53 80 PRO A CA 1
ATOM 658 C C . PRO A 1 80 ? -11.084 -21.077 0.374 1.00 54.53 80 PRO A C 1
ATOM 660 O O . PRO A 1 80 ? -10.735 -22.007 1.103 1.00 54.53 80 PRO A O 1
ATOM 663 N N . ALA A 1 81 ? -11.572 -21.295 -0.853 1.00 58.66 81 ALA A N 1
ATOM 664 C CA . ALA A 1 81 ? -11.605 -22.594 -1.501 1.00 58.66 81 ALA A CA 1
ATOM 665 C C . ALA A 1 81 ? -10.191 -23.180 -1.663 1.00 58.66 81 ALA A C 1
ATOM 667 O O . ALA A 1 81 ? -9.239 -22.502 -2.053 1.00 58.66 81 ALA A O 1
ATOM 668 N N . VAL A 1 82 ? -10.079 -24.489 -1.423 1.00 57.19 82 VAL A N 1
ATOM 669 C CA . VAL A 1 82 ? -8.808 -25.233 -1.405 1.00 57.19 82 VAL A CA 1
ATOM 670 C C . VAL A 1 82 ? -7.992 -25.037 -2.687 1.00 57.19 82 VAL A C 1
ATOM 672 O O . VAL A 1 82 ? -6.772 -25.014 -2.607 1.00 57.19 82 VAL A O 1
ATOM 675 N N . ALA A 1 83 ? -8.632 -24.852 -3.847 1.00 56.66 83 ALA A N 1
ATOM 676 C CA . ALA A 1 83 ? -7.954 -24.744 -5.140 1.00 56.66 83 ALA A CA 1
ATOM 677 C C . ALA A 1 83 ? -7.112 -23.461 -5.309 1.00 56.66 83 ALA A C 1
ATOM 679 O O . ALA A 1 83 ? -5.996 -23.539 -5.818 1.00 56.66 83 ALA A O 1
ATOM 680 N N . ALA A 1 84 ? -7.589 -22.301 -4.844 1.00 60.09 84 ALA A N 1
ATOM 681 C CA . ALA A 1 84 ? -6.859 -21.032 -4.965 1.00 60.09 84 ALA A CA 1
ATOM 682 C C . ALA A 1 84 ? -5.698 -20.948 -3.959 1.00 60.09 84 ALA A C 1
ATOM 684 O O . ALA A 1 84 ? -4.578 -20.566 -4.302 1.00 60.09 84 ALA A O 1
ATOM 685 N N . ALA A 1 85 ? -5.931 -21.413 -2.727 1.00 63.56 85 ALA A N 1
ATOM 686 C CA . ALA A 1 85 ? -4.867 -21.610 -1.746 1.00 63.56 85 ALA A CA 1
ATOM 687 C C . ALA A 1 85 ? -3.855 -22.680 -2.203 1.00 63.56 85 ALA A C 1
ATOM 689 O O . ALA A 1 85 ? -2.659 -22.546 -1.939 1.00 63.56 85 ALA A O 1
ATOM 690 N N . ALA A 1 86 ? -4.312 -23.722 -2.911 1.00 71.88 86 ALA A N 1
ATOM 691 C CA . ALA A 1 86 ? -3.443 -24.729 -3.510 1.00 71.88 86 ALA A CA 1
ATOM 692 C C . ALA A 1 86 ? -2.575 -24.135 -4.620 1.00 71.88 86 ALA A C 1
ATOM 694 O O . ALA A 1 86 ? -1.402 -24.467 -4.650 1.00 71.88 86 ALA A O 1
ATOM 695 N N . ALA A 1 87 ? -3.079 -23.217 -5.450 1.00 71.69 87 ALA A N 1
ATOM 696 C CA . ALA A 1 87 ? -2.274 -22.572 -6.489 1.00 71.69 87 ALA A CA 1
ATOM 697 C C . ALA A 1 87 ? -1.068 -21.818 -5.912 1.00 71.69 87 ALA A C 1
ATOM 699 O O . ALA A 1 87 ? 0.073 -22.075 -6.299 1.00 71.69 87 ALA A O 1
ATOM 700 N N . ALA A 1 88 ? -1.297 -20.966 -4.908 1.00 71.38 88 ALA A N 1
ATOM 701 C CA . ALA A 1 88 ? -0.210 -20.291 -4.203 1.00 71.38 88 ALA A CA 1
ATOM 702 C C . ALA A 1 88 ? 0.728 -21.304 -3.513 1.00 71.38 88 ALA A C 1
ATOM 704 O O . ALA A 1 88 ? 1.948 -21.254 -3.663 1.00 71.38 88 ALA A O 1
ATOM 705 N N . LYS A 1 89 ? 0.175 -22.281 -2.788 1.00 73.50 89 LYS A N 1
ATOM 706 C CA . LYS A 1 89 ? 0.974 -23.311 -2.113 1.00 73.50 89 LYS A CA 1
ATOM 707 C C . LYS A 1 89 ? 1.836 -24.120 -3.089 1.00 73.50 89 LYS A C 1
ATOM 709 O O . LYS A 1 89 ? 2.991 -24.383 -2.779 1.00 73.50 89 LYS A O 1
ATOM 714 N N . ASN A 1 90 ? 1.290 -24.519 -4.231 1.00 78.56 90 ASN A N 1
ATOM 715 C CA . ASN A 1 90 ? 1.964 -25.331 -5.238 1.00 78.56 90 ASN A CA 1
ATOM 716 C C . ASN A 1 90 ? 3.156 -24.580 -5.815 1.00 78.56 90 ASN A C 1
ATOM 718 O O . ASN A 1 90 ? 4.250 -25.130 -5.848 1.00 78.56 90 ASN A O 1
ATOM 722 N N . VAL A 1 91 ? 2.980 -23.303 -6.159 1.00 74.62 91 VAL A N 1
ATOM 723 C CA . VAL A 1 91 ? 4.095 -22.486 -6.639 1.00 74.62 91 VAL A CA 1
ATOM 724 C C . VAL A 1 91 ? 5.139 -22.273 -5.522 1.00 74.62 91 VAL A C 1
ATOM 726 O O . VAL A 1 91 ? 6.329 -22.382 -5.789 1.00 74.62 91 VAL A O 1
ATOM 729 N N . LEU A 1 92 ? 4.750 -22.079 -4.249 1.00 74.12 92 LEU A N 1
ATOM 730 C CA . LEU A 1 92 ? 5.721 -21.967 -3.140 1.00 74.12 92 LEU A CA 1
ATOM 731 C C . LEU A 1 92 ? 6.513 -23.262 -2.929 1.00 74.12 92 LEU A C 1
ATOM 733 O O . LEU A 1 92 ? 7.713 -23.215 -2.665 1.00 74.12 92 LEU A O 1
ATOM 737 N N . LEU A 1 93 ? 5.844 -24.413 -3.020 1.00 74.56 93 LEU A N 1
ATOM 738 C CA . LEU A 1 93 ? 6.479 -25.726 -2.912 1.00 74.56 93 LEU A CA 1
ATOM 739 C C . LEU A 1 93 ? 7.439 -25.974 -4.070 1.00 74.56 93 LEU A C 1
ATOM 741 O O . LEU A 1 93 ? 8.522 -26.506 -3.850 1.00 74.56 93 LEU A O 1
ATOM 745 N N . ASP A 1 94 ? 7.062 -25.570 -5.276 1.00 76.31 94 ASP A N 1
ATOM 746 C CA . ASP A 1 94 ? 7.901 -25.695 -6.458 1.00 76.31 94 ASP A CA 1
ATOM 747 C C . ASP A 1 94 ? 9.151 -24.814 -6.357 1.00 76.31 94 ASP A C 1
ATOM 749 O O . ASP A 1 94 ? 10.266 -25.295 -6.551 1.00 76.31 94 ASP A O 1
ATOM 753 N N . LEU A 1 95 ? 8.997 -23.556 -5.933 1.00 74.00 95 LEU A N 1
ATOM 754 C CA . LEU A 1 95 ? 10.126 -22.674 -5.638 1.00 74.00 95 LEU A CA 1
ATOM 755 C C . LEU A 1 95 ? 11.039 -23.272 -4.557 1.00 74.00 95 LEU A C 1
ATOM 757 O O . LEU A 1 95 ? 12.260 -23.248 -4.702 1.00 74.00 95 LEU A O 1
ATOM 761 N N . ALA A 1 96 ? 10.466 -23.859 -3.502 1.00 69.81 96 ALA A N 1
ATOM 762 C CA . ALA A 1 96 ? 11.230 -24.541 -2.459 1.00 69.81 96 ALA A CA 1
ATOM 763 C C . ALA A 1 96 ? 11.975 -25.782 -2.984 1.00 69.81 96 ALA A C 1
ATOM 765 O O . ALA A 1 96 ? 13.102 -26.029 -2.570 1.00 69.81 96 ALA A O 1
ATOM 766 N N . GLN A 1 97 ? 11.396 -26.545 -3.916 1.00 73.19 97 GLN A N 1
ATOM 767 C CA . GLN A 1 97 ? 12.079 -27.676 -4.563 1.00 73.19 97 GLN A CA 1
ATOM 768 C C . GLN A 1 97 ? 13.229 -27.234 -5.466 1.00 73.19 97 GLN A C 1
ATOM 770 O O . GLN A 1 97 ? 14.209 -27.961 -5.612 1.00 73.19 97 GLN A O 1
ATOM 775 N N . HIS A 1 98 ? 13.124 -26.042 -6.048 1.00 73.19 98 HIS A N 1
ATOM 776 C CA . HIS A 1 98 ? 14.192 -25.436 -6.831 1.00 73.19 98 HIS A CA 1
ATOM 777 C C . HIS A 1 98 ? 15.165 -24.610 -5.973 1.00 73.19 98 HIS A C 1
ATOM 779 O O . HIS A 1 98 ? 16.075 -23.977 -6.517 1.00 73.19 98 HIS A O 1
ATOM 785 N N . GLN A 1 99 ? 15.009 -24.621 -4.642 1.00 66.44 99 GLN A N 1
ATOM 786 C CA . GLN A 1 99 ? 15.978 -24.022 -3.739 1.00 66.44 99 GLN A CA 1
ATOM 787 C C . GLN A 1 99 ? 17.297 -24.800 -3.808 1.00 66.44 99 GLN A C 1
ATOM 789 O O . GLN A 1 99 ? 17.338 -26.022 -3.694 1.00 66.44 99 GLN A O 1
ATOM 794 N N . ARG A 1 100 ? 18.392 -24.073 -3.998 1.00 67.56 100 ARG A N 1
ATOM 795 C CA . ARG A 1 100 ? 19.753 -24.609 -4.009 1.00 67.56 100 ARG A CA 1
ATOM 796 C C . ARG A 1 100 ? 20.251 -24.873 -2.588 1.00 67.56 100 ARG A C 1
ATOM 798 O O . ARG A 1 100 ? 19.791 -24.259 -1.628 1.00 67.56 100 ARG A O 1
ATOM 805 N N . ASP A 1 101 ? 21.299 -25.685 -2.475 1.00 68.56 101 ASP A N 1
ATOM 806 C CA . ASP A 1 101 ? 21.958 -26.006 -1.199 1.00 68.56 101 ASP A CA 1
ATOM 807 C C . ASP A 1 101 ? 22.581 -24.782 -0.491 1.00 68.56 101 ASP A C 1
ATOM 809 O O . ASP A 1 101 ? 22.805 -24.808 0.717 1.00 68.56 101 ASP A O 1
ATOM 813 N N . ASP A 1 102 ? 22.845 -23.692 -1.223 1.00 60.50 102 ASP A N 1
ATOM 814 C CA . ASP A 1 102 ? 23.296 -22.401 -0.673 1.00 60.50 102 ASP A CA 1
ATOM 815 C C . ASP A 1 102 ? 22.139 -21.533 -0.132 1.00 60.50 102 ASP A C 1
ATOM 817 O O . ASP A 1 102 ? 22.347 -20.388 0.277 1.00 60.50 102 ASP A O 1
ATOM 821 N N . GLY A 1 103 ? 20.919 -22.078 -0.114 1.00 55.44 103 GLY A N 1
ATOM 822 C CA . GLY A 1 103 ? 19.706 -21.416 0.352 1.00 55.44 103 GLY A CA 1
ATOM 823 C C . GLY A 1 103 ? 19.066 -20.491 -0.682 1.00 55.44 103 GLY A C 1
ATOM 824 O O . GLY A 1 103 ? 18.041 -19.879 -0.381 1.00 55.44 103 GLY A O 1
ATOM 825 N N . TRP A 1 104 ? 19.624 -20.377 -1.890 1.00 60.31 104 TRP A N 1
ATOM 826 C CA . TRP A 1 104 ? 19.053 -19.546 -2.944 1.00 60.31 104 TRP A CA 1
ATOM 827 C C . TRP A 1 104 ? 17.781 -20.165 -3.532 1.00 60.31 104 TRP A C 1
ATOM 829 O O . TRP A 1 104 ? 17.791 -21.319 -3.948 1.00 60.31 104 TRP A O 1
ATOM 839 N N . THR A 1 105 ? 16.712 -19.375 -3.627 1.00 61.34 105 THR A N 1
ATOM 840 C CA . THR A 1 105 ? 15.447 -19.738 -4.284 1.00 61.34 105 THR A CA 1
ATOM 841 C C . THR A 1 105 ? 15.313 -18.949 -5.592 1.00 61.34 105 THR A C 1
ATOM 843 O O . THR A 1 105 ? 15.516 -17.729 -5.567 1.00 61.34 105 THR A O 1
ATOM 846 N N . PRO A 1 106 ? 14.985 -19.584 -6.732 1.00 63.25 106 PRO A N 1
ATOM 847 C CA . PRO A 1 106 ? 14.837 -18.869 -7.995 1.00 63.25 106 PRO A CA 1
ATOM 848 C C . PRO A 1 106 ? 13.603 -17.946 -8.005 1.00 63.25 106 PRO A C 1
ATOM 850 O O . PRO A 1 106 ? 12.640 -18.209 -7.291 1.00 63.25 106 PRO A O 1
ATOM 853 N N . PRO A 1 107 ? 13.584 -16.879 -8.830 1.00 60.53 107 PRO A N 1
ATOM 854 C CA . PRO A 1 107 ? 12.388 -16.055 -9.040 1.00 60.53 107 PRO A CA 1
ATOM 855 C C . PRO A 1 107 ? 11.230 -16.792 -9.698 1.00 60.53 107 PRO A C 1
ATOM 857 O O . PRO A 1 107 ? 10.099 -16.357 -9.576 1.00 60.53 107 PRO A O 1
ATOM 860 N N . ALA A 1 108 ? 11.521 -17.826 -10.471 1.00 68.38 108 ALA A N 1
ATOM 861 C CA . ALA A 1 108 ? 10.563 -18.638 -11.200 1.00 68.38 108 ALA A CA 1
ATOM 862 C C . ALA A 1 108 ? 11.215 -19.996 -11.439 1.00 68.38 108 ALA A C 1
ATOM 864 O O . ALA A 1 108 ? 12.445 -20.095 -11.445 1.00 68.38 108 ALA A O 1
ATOM 865 N N . SER A 1 109 ? 10.424 -21.031 -11.679 1.00 65.62 109 SER A N 1
ATOM 866 C CA . SER A 1 109 ? 10.903 -22.415 -11.816 1.00 65.62 109 SER A CA 1
ATOM 867 C C . SER A 1 109 ? 11.522 -22.717 -13.181 1.00 65.62 109 SER A C 1
ATOM 869 O O . SER A 1 109 ? 11.245 -23.720 -13.832 1.00 65.62 109 SER A O 1
ATOM 871 N N . ILE A 1 110 ? 12.385 -21.808 -13.624 1.00 65.75 110 ILE A N 1
ATOM 872 C CA . ILE A 1 110 ? 13.106 -21.857 -14.884 1.00 65.75 110 ILE A CA 1
ATOM 873 C C . ILE A 1 110 ? 14.409 -22.620 -14.667 1.00 65.75 110 ILE A C 1
ATOM 875 O O . ILE A 1 110 ? 15.215 -22.287 -13.787 1.00 65.75 110 ILE A O 1
ATOM 879 N N . ARG A 1 111 ? 14.653 -23.635 -15.499 1.00 53.12 111 ARG A N 1
ATOM 880 C CA . ARG A 1 111 ? 15.907 -24.391 -15.457 1.00 53.12 111 ARG A CA 1
ATOM 881 C C . ARG A 1 111 ? 17.084 -23.464 -15.777 1.00 53.12 111 ARG A C 1
ATOM 883 O O . ARG A 1 111 ? 17.023 -22.639 -16.681 1.00 53.12 111 ARG A O 1
ATOM 890 N N . SER A 1 112 ? 18.184 -23.610 -15.038 1.00 56.81 112 SER A N 1
ATOM 891 C CA . SER A 1 112 ? 19.423 -22.822 -15.217 1.00 56.81 112 SER A CA 1
ATOM 892 C C . SER A 1 112 ? 19.348 -21.344 -14.812 1.00 56.81 112 SER A C 1
ATOM 894 O O . SER A 1 112 ? 20.219 -20.554 -15.189 1.00 56.81 112 SER A O 1
ATOM 896 N N . TYR A 1 113 ? 18.362 -20.949 -14.006 1.00 55.56 113 TYR A N 1
ATOM 897 C CA . TYR A 1 113 ? 18.350 -19.611 -13.427 1.00 55.56 113 TYR A CA 1
ATOM 898 C C . TYR A 1 113 ? 19.498 -19.493 -12.402 1.00 55.56 113 TYR A C 1
ATOM 900 O O . TYR A 1 113 ? 19.562 -20.227 -11.422 1.00 55.56 113 TYR A O 1
ATOM 908 N N . THR A 1 114 ? 20.477 -18.624 -12.663 1.00 48.59 114 THR A N 1
ATOM 909 C CA . THR A 1 114 ? 21.707 -18.474 -11.847 1.00 48.59 114 THR A CA 1
ATOM 910 C C . THR A 1 114 ? 21.771 -17.147 -11.091 1.00 48.59 114 THR A C 1
ATOM 912 O O . THR A 1 114 ? 22.797 -16.811 -10.503 1.00 48.59 114 THR A O 1
ATOM 915 N N . LYS A 1 115 ? 20.697 -16.350 -11.124 1.00 50.41 115 LYS A N 1
ATOM 916 C CA . LYS A 1 115 ? 20.713 -14.970 -10.623 1.00 50.41 115 LYS A CA 1
ATOM 917 C C . LYS A 1 115 ? 20.204 -14.878 -9.192 1.00 50.41 115 LYS A C 1
ATOM 919 O O . LYS A 1 115 ? 19.032 -15.110 -8.929 1.00 50.41 115 LYS A O 1
ATOM 924 N N . TYR A 1 116 ? 21.089 -14.480 -8.287 1.00 39.62 116 TYR A N 1
ATOM 925 C CA . TYR A 1 116 ? 20.804 -14.226 -6.875 1.00 39.62 116 TYR A CA 1
ATOM 926 C C . TYR A 1 116 ? 19.542 -13.359 -6.656 1.00 39.62 116 TYR A C 1
ATOM 928 O O . TYR A 1 116 ? 19.408 -12.317 -7.288 1.00 39.62 116 TYR A O 1
ATOM 936 N N . ILE A 1 117 ? 18.629 -13.791 -5.769 1.00 48.03 117 ILE A N 1
ATOM 937 C CA . ILE A 1 117 ? 17.498 -12.991 -5.259 1.00 48.03 117 ILE A CA 1
ATOM 938 C C . ILE A 1 117 ? 17.803 -12.481 -3.849 1.00 48.03 117 ILE A C 1
ATOM 940 O O . ILE A 1 117 ? 18.411 -13.191 -3.047 1.00 48.03 117 ILE A O 1
ATOM 944 N N . LEU A 1 118 ? 17.321 -11.256 -3.599 1.00 43.75 118 LEU A N 1
ATOM 945 C CA . LEU A 1 118 ? 17.151 -10.463 -2.370 1.00 43.75 118 LEU A CA 1
ATOM 946 C C . LEU A 1 118 ? 17.908 -10.856 -1.090 1.00 43.75 118 LEU A C 1
ATOM 948 O O . LEU A 1 118 ? 18.575 -10.003 -0.516 1.00 43.75 118 LEU A O 1
ATOM 952 N N . PHE A 1 119 ? 17.815 -12.083 -0.577 1.00 40.34 119 PHE A N 1
ATOM 953 C CA . PHE A 1 119 ? 18.267 -12.378 0.791 1.00 40.34 119 PHE A CA 1
ATOM 954 C C . PHE A 1 119 ? 19.772 -12.172 1.020 1.00 40.34 119 PHE A C 1
ATOM 956 O O . PHE A 1 119 ? 20.171 -11.813 2.126 1.00 40.34 119 PHE A O 1
ATOM 963 N N . HIS A 1 120 ? 20.606 -12.318 -0.016 1.00 42.25 120 HIS A N 1
ATOM 964 C CA . HIS A 1 120 ? 22.042 -12.028 0.086 1.00 42.25 120 HIS A CA 1
ATOM 965 C C . HIS A 1 120 ? 22.375 -10.524 -0.001 1.00 42.25 120 HIS A C 1
ATOM 967 O O . HIS A 1 120 ? 23.435 -10.121 0.471 1.00 42.25 120 HIS A O 1
ATOM 973 N N . SER A 1 121 ? 21.497 -9.684 -0.572 1.00 48.97 121 SER A N 1
ATOM 974 C CA . SER A 1 121 ? 21.729 -8.237 -0.728 1.00 48.97 121 SER A CA 1
ATOM 975 C C . SER A 1 121 ? 21.158 -7.385 0.411 1.00 48.97 121 SER A C 1
ATOM 977 O O . SER A 1 121 ? 21.600 -6.253 0.599 1.00 48.97 121 SER A O 1
ATOM 979 N N . LEU A 1 122 ? 20.270 -7.935 1.251 1.00 52.19 122 LEU A N 1
ATOM 980 C CA . LEU A 1 122 ? 19.743 -7.237 2.437 1.00 52.19 122 LEU A CA 1
ATOM 981 C C . LEU A 1 122 ? 20.817 -6.897 3.484 1.00 52.19 122 LEU A C 1
ATOM 983 O O . LEU A 1 122 ? 20.600 -6.047 4.345 1.00 52.19 122 LEU A O 1
ATOM 987 N N . THR A 1 123 ? 21.984 -7.538 3.430 1.00 51.25 123 THR A N 1
ATOM 988 C CA . THR A 1 123 ? 23.107 -7.249 4.334 1.00 51.25 123 THR A CA 1
ATOM 989 C C . THR A 1 123 ? 24.083 -6.220 3.766 1.00 51.25 123 THR A C 1
ATOM 991 O O . THR A 1 123 ? 24.872 -5.655 4.525 1.00 51.25 123 THR A O 1
ATOM 994 N N . ILE A 1 124 ? 24.025 -5.929 2.459 1.00 56.59 124 ILE A N 1
ATOM 995 C CA . ILE A 1 124 ? 24.967 -5.031 1.790 1.00 56.59 124 ILE A CA 1
ATOM 996 C C . ILE A 1 124 ? 24.270 -3.712 1.477 1.00 56.59 124 ILE A C 1
ATOM 998 O O . ILE A 1 124 ? 23.415 -3.614 0.597 1.00 56.59 124 ILE A O 1
ATOM 1002 N N . ARG A 1 125 ? 24.664 -2.682 2.226 1.00 65.31 125 ARG A N 1
ATOM 1003 C CA . ARG A 1 125 ? 24.121 -1.331 2.105 1.00 65.31 125 ARG A CA 1
ATOM 1004 C C . ARG A 1 125 ? 25.173 -0.381 1.564 1.00 65.31 125 ARG A C 1
ATOM 1006 O O . ARG A 1 125 ? 26.320 -0.398 2.008 1.00 65.31 125 ARG A O 1
ATOM 1013 N N . SER A 1 126 ? 24.748 0.500 0.673 1.00 70.50 126 SER A N 1
ATOM 1014 C CA . SER A 1 126 ? 25.504 1.680 0.268 1.00 70.50 126 SER A CA 1
ATOM 1015 C C . SER A 1 126 ? 24.588 2.890 0.377 1.00 70.50 126 SER A C 1
ATOM 1017 O O . SER A 1 126 ? 23.394 2.791 0.121 1.00 70.50 126 SER A O 1
ATOM 1019 N N . ALA A 1 127 ? 25.117 4.019 0.850 1.00 78.31 127 ALA A N 1
ATOM 1020 C CA . ALA A 1 127 ? 24.372 5.278 0.973 1.00 78.31 127 ALA A CA 1
ATOM 1021 C C . ALA A 1 127 ? 23.003 5.191 1.700 1.00 78.31 127 ALA A C 1
ATOM 1023 O O . ALA A 1 127 ? 22.155 6.063 1.545 1.00 78.31 127 ALA A O 1
ATOM 1024 N N . GLY A 1 128 ? 22.795 4.165 2.534 1.00 82.50 128 GLY A N 1
ATOM 1025 C CA . GLY A 1 128 ? 21.569 3.978 3.313 1.00 82.50 128 GLY A CA 1
ATOM 1026 C C . GLY A 1 128 ? 20.514 3.057 2.689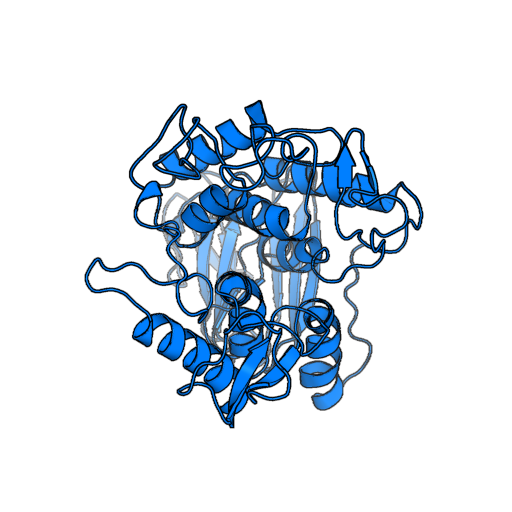 1.00 82.50 128 GLY A C 1
ATOM 1027 O O . GLY A 1 128 ? 19.586 2.693 3.413 1.00 82.50 128 GLY A O 1
ATOM 1028 N N . ALA A 1 129 ? 20.684 2.602 1.445 1.00 86.81 129 ALA A N 1
ATOM 1029 C CA . ALA A 1 129 ? 19.779 1.682 0.745 1.00 86.81 129 ALA A CA 1
ATOM 1030 C C . ALA A 1 129 ? 20.429 0.312 0.465 1.00 86.81 129 ALA A C 1
ATOM 1032 O O . ALA A 1 129 ? 21.642 0.140 0.610 1.00 86.81 129 ALA A O 1
ATOM 1033 N N . TYR A 1 130 ? 19.604 -0.673 0.109 1.00 83.06 130 TYR A N 1
ATOM 1034 C CA . TYR A 1 130 ? 20.017 -2.033 -0.243 1.00 83.06 130 TYR A CA 1
ATOM 1035 C C . TYR A 1 130 ? 20.422 -2.114 -1.711 1.00 83.06 130 TYR A C 1
ATOM 1037 O O . TYR A 1 130 ? 19.722 -1.591 -2.586 1.00 83.06 130 TYR A O 1
ATOM 1045 N N . LEU A 1 131 ? 21.548 -2.780 -1.967 1.00 82.06 131 LEU A N 1
ATOM 1046 C CA . LEU A 1 131 ? 22.038 -2.989 -3.323 1.00 82.06 131 LEU A CA 1
ATOM 1047 C C . LEU A 1 131 ? 21.133 -3.950 -4.099 1.00 82.06 131 LEU A C 1
ATOM 1049 O O . LEU A 1 131 ? 20.662 -4.954 -3.568 1.00 82.06 131 LEU A O 1
ATOM 1053 N N . ASP A 1 132 ? 20.965 -3.668 -5.385 1.00 75.81 132 ASP A N 1
ATOM 1054 C CA . ASP A 1 132 ? 20.291 -4.561 -6.330 1.00 75.81 132 ASP A CA 1
ATOM 1055 C C . ASP A 1 132 ? 21.088 -5.858 -6.567 1.00 75.81 132 ASP A C 1
ATOM 1057 O O . ASP A 1 132 ? 20.543 -6.957 -6.620 1.00 75.81 132 ASP A O 1
ATOM 1061 N N . SER A 1 133 ? 22.414 -5.740 -6.660 1.00 71.31 133 SER A N 1
ATOM 1062 C CA . SER A 1 133 ? 23.320 -6.847 -6.963 1.00 71.31 133 SER A CA 1
ATOM 1063 C C . SER A 1 133 ? 24.616 -6.732 -6.165 1.00 71.31 133 SER A C 1
ATOM 1065 O O . SER A 1 133 ? 25.116 -5.638 -5.907 1.00 71.31 133 SER A O 1
ATOM 1067 N N . THR A 1 134 ? 25.191 -7.881 -5.805 1.00 69.25 134 THR A N 1
ATOM 1068 C CA . THR A 1 134 ? 26.519 -7.978 -5.175 1.00 69.25 134 THR A CA 1
ATOM 1069 C C . THR A 1 134 ? 27.662 -7.898 -6.191 1.00 69.25 134 THR A C 1
ATOM 1071 O O . THR A 1 134 ? 28.826 -7.774 -5.812 1.00 69.25 134 THR A O 1
ATOM 1074 N N . VAL A 1 135 ? 27.337 -7.960 -7.485 1.00 67.88 135 VAL A N 1
ATOM 1075 C CA . VAL A 1 135 ? 28.276 -7.869 -8.606 1.00 67.88 135 VAL A CA 1
ATOM 1076 C C . VAL A 1 135 ? 27.911 -6.717 -9.536 1.00 67.88 135 VAL A C 1
ATOM 1078 O O . VAL A 1 135 ? 26.735 -6.431 -9.768 1.00 67.88 135 VAL A O 1
ATOM 1081 N N . GLY A 1 136 ? 28.930 -6.099 -10.130 1.00 71.25 136 GLY A N 1
ATOM 1082 C CA . GLY A 1 136 ? 28.763 -4.963 -11.033 1.00 71.25 136 GLY A CA 1
ATOM 1083 C C . GLY A 1 136 ? 28.716 -3.609 -10.310 1.00 71.25 136 GLY A C 1
ATOM 1084 O O . GLY A 1 136 ? 29.093 -3.516 -9.142 1.00 71.25 136 GLY A O 1
ATOM 1085 N N . PRO A 1 137 ? 28.329 -2.533 -11.021 1.00 76.62 137 PRO A N 1
ATOM 1086 C CA . PRO A 1 137 ? 28.238 -1.195 -10.442 1.00 76.62 137 PRO A CA 1
ATOM 1087 C C . PRO A 1 137 ? 27.203 -1.119 -9.314 1.00 76.62 137 PRO A C 1
ATOM 1089 O O . PRO A 1 137 ? 26.186 -1.807 -9.367 1.00 76.62 137 PRO A O 1
ATOM 1092 N N . VAL A 1 138 ? 27.434 -0.224 -8.350 1.00 84.25 138 VAL A N 1
ATOM 1093 C CA . VAL A 1 138 ? 26.477 0.093 -7.277 1.00 84.25 138 VAL A CA 1
ATOM 1094 C C . VAL A 1 138 ? 25.185 0.637 -7.881 1.00 84.25 138 VAL A C 1
ATOM 1096 O O . VAL A 1 138 ? 25.226 1.600 -8.647 1.00 84.25 138 VAL A O 1
ATOM 1099 N N . ARG A 1 139 ? 24.065 -0.008 -7.544 1.00 84.94 139 ARG A N 1
ATOM 1100 C CA . ARG A 1 139 ? 22.704 0.335 -7.976 1.00 84.94 139 ARG A CA 1
ATOM 1101 C C . ARG A 1 139 ? 21.720 -0.039 -6.880 1.00 84.94 139 ARG A C 1
ATOM 1103 O O . ARG A 1 139 ? 21.936 -1.033 -6.181 1.00 84.94 139 ARG A O 1
ATOM 1110 N N . HIS A 1 140 ? 20.635 0.709 -6.787 1.00 88.75 140 HIS A N 1
ATOM 1111 C CA . HIS A 1 140 ? 19.549 0.487 -5.845 1.00 88.75 140 HIS A CA 1
ATOM 1112 C C . HIS A 1 140 ? 18.230 0.472 -6.615 1.00 88.75 140 HIS A C 1
ATOM 1114 O O . HIS A 1 140 ? 17.867 1.443 -7.283 1.00 88.75 140 HIS A O 1
ATOM 1120 N N . ALA A 1 141 ? 17.522 -0.650 -6.523 1.00 87.75 141 ALA A N 1
ATOM 1121 C CA . ALA A 1 141 ? 16.240 -0.850 -7.181 1.00 87.75 141 ALA A CA 1
ATOM 1122 C C . ALA A 1 141 ? 15.074 -0.616 -6.206 1.00 87.75 141 ALA A C 1
ATOM 1124 O O . ALA A 1 141 ? 15.170 -0.919 -5.007 1.00 87.75 141 ALA A O 1
ATOM 1125 N N . GLN A 1 142 ? 13.974 -0.062 -6.720 1.00 88.44 142 GLN A N 1
ATOM 1126 C CA . GLN A 1 142 ? 12.774 0.279 -5.949 1.00 88.44 142 GLN A CA 1
ATOM 1127 C C . GLN A 1 142 ? 12.100 -0.972 -5.367 1.00 88.44 142 GLN A C 1
ATOM 1129 O O . GLN A 1 142 ? 11.719 -0.970 -4.197 1.00 88.44 142 GLN A O 1
ATOM 1134 N N . ASP A 1 143 ? 11.986 -2.045 -6.151 1.00 80.50 143 ASP A N 1
ATOM 1135 C CA . ASP A 1 143 ? 11.385 -3.327 -5.765 1.00 80.50 143 ASP A CA 1
ATOM 1136 C C . ASP A 1 143 ? 12.144 -3.992 -4.613 1.00 80.50 143 ASP A C 1
ATOM 1138 O O . ASP A 1 143 ? 11.554 -4.256 -3.565 1.00 80.50 143 ASP A O 1
ATOM 1142 N N . GLY A 1 144 ? 13.454 -4.198 -4.763 1.00 76.88 144 GLY A N 1
ATOM 1143 C CA . GLY A 1 144 ? 14.288 -4.873 -3.773 1.00 76.88 144 GLY A CA 1
ATOM 1144 C C . GLY A 1 144 ? 14.253 -4.172 -2.415 1.00 76.88 144 GLY A C 1
ATOM 1145 O O . GLY A 1 144 ? 14.060 -4.812 -1.381 1.00 76.88 144 GLY A O 1
ATOM 1146 N N . ASN A 1 145 ? 14.353 -2.839 -2.419 1.00 85.56 145 ASN A N 1
ATOM 1147 C CA . ASN A 1 145 ? 14.280 -2.032 -1.200 1.00 85.56 145 ASN A CA 1
ATOM 1148 C C . ASN A 1 145 ? 12.877 -2.048 -0.574 1.00 85.56 145 ASN A C 1
ATOM 1150 O O . ASN A 1 145 ? 12.751 -2.166 0.644 1.00 85.56 145 ASN A O 1
ATOM 1154 N N . SER A 1 146 ? 11.818 -1.960 -1.380 1.00 85.38 146 SER A N 1
ATOM 1155 C CA . SER A 1 146 ? 10.442 -1.907 -0.869 1.00 85.38 146 SER A CA 1
ATOM 1156 C C . SER A 1 146 ? 9.973 -3.257 -0.322 1.00 85.38 146 SER A C 1
ATOM 1158 O O . SER A 1 146 ? 9.373 -3.320 0.751 1.00 85.38 146 SER A O 1
ATOM 1160 N N . ILE A 1 147 ? 10.291 -4.354 -1.012 1.00 80.06 147 ILE A N 1
ATOM 1161 C CA . ILE A 1 147 ? 9.940 -5.718 -0.592 1.00 80.06 147 ILE A CA 1
ATOM 1162 C C . ILE A 1 147 ? 10.706 -6.111 0.679 1.00 80.06 147 ILE A C 1
ATOM 1164 O O . ILE A 1 147 ? 10.133 -6.743 1.570 1.00 80.06 147 ILE A O 1
ATOM 1168 N N . ALA A 1 148 ? 11.965 -5.679 0.826 1.00 76.19 148 ALA A N 1
ATOM 1169 C CA . ALA A 1 148 ? 12.721 -5.854 2.068 1.00 76.19 148 ALA A CA 1
ATOM 1170 C C . ALA A 1 148 ? 11.971 -5.286 3.285 1.00 76.19 148 ALA A C 1
ATOM 1172 O O . ALA A 1 148 ? 11.862 -5.944 4.320 1.00 76.19 148 ALA A O 1
ATOM 1173 N N . ILE A 1 149 ? 11.396 -4.092 3.132 1.00 83.75 149 ILE A N 1
ATOM 1174 C CA . ILE A 1 149 ? 10.628 -3.420 4.182 1.00 83.75 149 ILE A CA 1
ATOM 1175 C C . ILE A 1 149 ? 9.315 -4.159 4.446 1.00 83.75 149 ILE A C 1
ATOM 1177 O O . ILE A 1 149 ? 9.012 -4.487 5.591 1.00 83.75 149 ILE A O 1
ATOM 1181 N N . LEU A 1 150 ? 8.556 -4.467 3.391 1.00 81.69 150 LEU A N 1
ATOM 1182 C CA . LEU A 1 150 ? 7.242 -5.108 3.504 1.00 81.69 150 LEU A CA 1
ATOM 1183 C C . LEU A 1 150 ? 7.300 -6.541 4.047 1.00 81.69 150 LEU A C 1
ATOM 1185 O O . LEU A 1 150 ? 6.344 -6.997 4.668 1.00 81.69 150 LEU A O 1
ATOM 1189 N N . SER A 1 151 ? 8.417 -7.242 3.848 1.00 76.62 151 SER A N 1
ATOM 1190 C CA . SER A 1 151 ? 8.647 -8.570 4.432 1.00 76.62 151 SER A CA 1
ATOM 1191 C C . SER A 1 151 ? 8.960 -8.534 5.934 1.00 76.62 151 SER A C 1
ATOM 1193 O O . SER A 1 151 ? 9.008 -9.583 6.574 1.00 76.62 151 SER A O 1
ATOM 1195 N N . GLY A 1 152 ? 9.192 -7.348 6.509 1.00 78.56 152 GLY A N 1
ATOM 1196 C CA . GLY A 1 152 ? 9.617 -7.191 7.900 1.00 78.56 152 GLY A CA 1
ATOM 1197 C C . GLY A 1 152 ? 11.088 -7.546 8.144 1.00 78.56 152 GLY A C 1
ATOM 1198 O O . GLY A 1 152 ? 11.507 -7.636 9.296 1.00 78.56 152 GLY A O 1
ATOM 1199 N N . ALA A 1 153 ? 11.889 -7.727 7.087 1.00 76.31 153 ALA A N 1
ATOM 1200 C CA . ALA A 1 153 ? 13.299 -8.106 7.197 1.00 76.31 153 ALA A CA 1
ATOM 1201 C C . ALA A 1 153 ? 14.211 -6.963 7.684 1.00 76.31 153 ALA A C 1
ATOM 1203 O O . ALA A 1 153 ? 15.380 -7.189 8.000 1.00 76.31 153 ALA A O 1
ATOM 1204 N N . THR A 1 154 ? 13.701 -5.731 7.741 1.00 77.94 154 THR A N 1
ATOM 1205 C CA . THR A 1 154 ? 14.501 -4.527 7.993 1.00 77.94 154 THR A CA 1
ATOM 1206 C C . THR A 1 154 ? 13.994 -3.763 9.220 1.00 77.94 154 THR A C 1
ATOM 1208 O O . THR A 1 154 ? 12.792 -3.499 9.296 1.00 77.94 154 THR A O 1
ATOM 1211 N N . PRO A 1 155 ? 14.866 -3.343 10.158 1.00 84.38 155 PRO A N 1
ATOM 1212 C CA . PRO A 1 155 ? 14.478 -2.447 11.248 1.00 84.38 155 PRO A CA 1
ATOM 1213 C C . PRO A 1 155 ? 13.968 -1.092 10.735 1.00 84.38 155 PRO A C 1
ATOM 1215 O O . PRO A 1 155 ? 14.491 -0.573 9.749 1.00 84.38 155 PRO A O 1
ATOM 1218 N N . LEU A 1 156 ? 13.023 -0.473 11.456 1.00 88.31 156 LEU A N 1
ATOM 1219 C CA . LEU A 1 156 ? 12.327 0.756 11.036 1.00 88.31 156 LEU A CA 1
ATOM 1220 C C . LEU A 1 156 ? 13.269 1.891 10.596 1.00 88.31 156 LEU A C 1
ATOM 1222 O O . LEU A 1 156 ? 13.041 2.522 9.567 1.00 88.31 156 LEU A O 1
ATOM 1226 N N . ASN A 1 157 ? 14.350 2.137 11.341 1.00 89.75 157 ASN A N 1
ATOM 1227 C CA . ASN A 1 157 ? 15.322 3.181 11.002 1.00 89.75 157 ASN A CA 1
ATOM 1228 C C . ASN A 1 157 ? 16.048 2.904 9.673 1.00 89.75 157 ASN A C 1
ATOM 1230 O O . ASN A 1 157 ? 16.376 3.835 8.939 1.00 89.75 157 ASN A O 1
ATOM 1234 N N . GLN A 1 158 ? 16.296 1.634 9.346 1.00 89.25 158 GLN A N 1
ATOM 1235 C CA . GLN A 1 158 ? 16.885 1.246 8.067 1.00 89.25 158 GLN A CA 1
ATOM 1236 C C . GLN A 1 158 ? 15.865 1.362 6.939 1.00 89.25 158 GLN A C 1
ATOM 1238 O O . GLN A 1 158 ? 16.210 1.881 5.882 1.00 89.25 158 GLN A O 1
ATOM 1243 N N . SER A 1 159 ? 14.615 0.964 7.183 1.00 91.44 159 SER A N 1
ATOM 1244 C CA . SER A 1 159 ? 13.519 1.123 6.226 1.00 91.44 159 SER A CA 1
ATOM 1245 C C . SER A 1 159 ? 13.332 2.588 5.829 1.00 91.44 159 SER A C 1
ATOM 1247 O O . SER A 1 159 ? 13.329 2.918 4.646 1.00 91.44 159 SER A O 1
ATOM 1249 N N . GLN A 1 160 ? 13.261 3.488 6.814 1.00 95.12 160 GLN A N 1
ATOM 1250 C CA . GLN A 1 160 ? 13.137 4.927 6.574 1.00 95.12 160 GLN A CA 1
ATOM 1251 C C . GLN A 1 160 ? 14.378 5.498 5.873 1.00 95.12 160 GLN A C 1
ATOM 1253 O O . GLN A 1 160 ? 14.243 6.318 4.968 1.00 95.12 160 GLN A O 1
ATOM 1258 N N . SER A 1 161 ? 15.582 5.030 6.226 1.00 94.38 161 SER A N 1
ATOM 1259 C CA . SER A 1 161 ? 16.822 5.415 5.538 1.00 94.38 161 SER A CA 1
ATOM 1260 C C . SER A 1 161 ? 16.835 4.992 4.066 1.00 94.38 161 SER A C 1
ATOM 1262 O O . SER A 1 161 ? 17.283 5.773 3.229 1.00 94.38 161 SER A O 1
ATOM 1264 N N . ALA A 1 162 ? 16.363 3.786 3.744 1.00 93.00 162 ALA A N 1
ATOM 1265 C CA . ALA A 1 162 ? 16.283 3.308 2.368 1.00 93.00 162 ALA A CA 1
ATOM 1266 C C . ALA A 1 162 ? 15.259 4.126 1.568 1.00 93.00 162 ALA A C 1
ATOM 1268 O O . ALA A 1 162 ? 15.580 4.632 0.499 1.00 93.00 162 ALA A O 1
ATOM 1269 N N . LEU A 1 163 ? 14.060 4.354 2.116 1.00 96.75 163 LEU A N 1
ATOM 1270 C CA . LEU A 1 163 ? 13.012 5.153 1.464 1.00 96.75 163 LEU A CA 1
ATOM 1271 C C . LEU A 1 163 ? 13.413 6.622 1.252 1.00 96.75 163 LEU A C 1
ATOM 1273 O O . LEU A 1 163 ? 13.027 7.219 0.243 1.00 96.75 163 LEU A O 1
ATOM 1277 N N . ALA A 1 164 ? 14.201 7.195 2.168 1.00 96.50 164 ALA A N 1
ATOM 1278 C CA . ALA A 1 164 ? 14.786 8.526 2.010 1.00 96.50 164 ALA A CA 1
ATOM 1279 C C . ALA A 1 164 ? 15.818 8.565 0.873 1.00 96.50 164 ALA A C 1
ATOM 1281 O O . ALA A 1 164 ? 15.846 9.521 0.103 1.00 96.50 164 ALA A O 1
ATOM 1282 N N . TYR A 1 165 ? 16.631 7.513 0.725 1.00 96.12 165 TYR A N 1
ATOM 1283 C CA . TYR A 1 165 ? 17.553 7.394 -0.403 1.00 96.12 165 TYR A CA 1
ATOM 1284 C C . TYR A 1 165 ? 16.804 7.305 -1.740 1.00 96.12 165 TYR A C 1
ATOM 1286 O O . TYR A 1 165 ? 17.165 8.022 -2.674 1.00 96.12 165 TYR A O 1
ATOM 1294 N N . LEU A 1 166 ? 15.751 6.478 -1.828 1.00 95.12 166 LEU A N 1
ATOM 1295 C CA . LEU A 1 166 ? 14.937 6.378 -3.047 1.00 95.12 166 LEU A CA 1
ATOM 1296 C C . LEU A 1 166 ? 14.318 7.740 -3.404 1.00 95.12 166 LEU A C 1
ATOM 1298 O O . LEU A 1 166 ? 14.411 8.171 -4.548 1.00 95.12 166 LEU A O 1
ATOM 1302 N N . ASP A 1 167 ? 13.752 8.464 -2.430 1.00 95.12 167 ASP A N 1
ATOM 1303 C CA . ASP A 1 167 ? 13.180 9.797 -2.685 1.00 95.12 167 ASP A CA 1
ATOM 1304 C C . ASP A 1 167 ? 14.244 10.804 -3.155 1.00 95.12 167 ASP A C 1
ATOM 1306 O O . ASP A 1 167 ? 14.003 11.568 -4.084 1.00 95.12 167 ASP A O 1
ATOM 1310 N N . ALA A 1 168 ? 15.449 10.772 -2.581 1.00 95.75 168 ALA A N 1
ATOM 1311 C CA . ALA A 1 168 ? 16.517 11.697 -2.951 1.00 95.75 168 ALA A CA 1
ATOM 1312 C C . ALA A 1 168 ? 17.115 11.438 -4.347 1.00 95.75 168 ALA A C 1
ATOM 1314 O O . ALA A 1 168 ? 17.568 12.382 -4.991 1.00 95.75 168 ALA A O 1
ATOM 1315 N N . ASN A 1 169 ? 17.144 10.183 -4.809 1.00 95.50 169 ASN A N 1
ATOM 1316 C CA . ASN A 1 169 ? 17.887 9.798 -6.019 1.00 95.50 169 ASN A CA 1
ATOM 1317 C C . ASN A 1 169 ? 16.997 9.382 -7.196 1.00 95.50 169 ASN A C 1
ATOM 1319 O O . ASN A 1 169 ? 17.459 9.381 -8.333 1.00 95.50 169 ASN A O 1
ATOM 1323 N N . MET A 1 170 ? 15.741 9.013 -6.944 1.00 95.88 170 MET A N 1
ATOM 1324 C CA . MET A 1 170 ? 14.860 8.417 -7.958 1.00 95.88 170 MET A CA 1
ATOM 1325 C C . MET A 1 170 ? 13.616 9.266 -8.220 1.00 95.88 170 MET A C 1
ATOM 1327 O O . MET A 1 170 ? 12.838 8.947 -9.117 1.00 95.88 170 MET A O 1
ATOM 1331 N N . ARG A 1 171 ? 13.419 10.359 -7.476 1.00 96.75 171 ARG A N 1
ATOM 1332 C CA . ARG A 1 171 ? 12.274 11.259 -7.635 1.00 96.75 171 ARG A CA 1
ATOM 1333 C C . ARG A 1 171 ? 12.233 11.911 -9.017 1.00 96.75 171 ARG A C 1
ATOM 1335 O O . ARG A 1 171 ? 13.139 12.636 -9.410 1.00 96.75 171 ARG A O 1
ATOM 1342 N N . GLN A 1 172 ? 11.104 11.724 -9.695 1.00 97.19 172 GLN A N 1
ATOM 1343 C CA . GLN A 1 172 ? 10.680 12.431 -10.904 1.00 97.19 172 GLN A CA 1
ATOM 1344 C C . GLN A 1 172 ? 9.369 13.183 -10.635 1.00 97.19 172 GLN A C 1
ATOM 1346 O O . GLN A 1 172 ? 8.656 12.901 -9.666 1.00 97.19 172 GLN A O 1
ATOM 1351 N N . SER A 1 173 ? 8.997 14.118 -11.512 1.00 96.62 173 SER A N 1
ATOM 1352 C CA . SER A 1 173 ? 7.695 14.805 -11.440 1.00 96.62 173 SER A CA 1
ATOM 1353 C C . SER A 1 173 ? 6.500 13.857 -11.631 1.00 96.62 173 SER A C 1
ATOM 1355 O O . SER A 1 173 ? 5.413 14.149 -11.142 1.00 96.62 173 SER A O 1
ATOM 1357 N N . TYR A 1 174 ? 6.723 12.706 -12.272 1.00 96.44 174 TYR A N 1
ATOM 1358 C CA . TYR A 1 174 ? 5.734 11.681 -12.629 1.00 96.44 174 TYR A CA 1
ATOM 1359 C C . TYR A 1 174 ? 5.870 10.378 -11.814 1.00 96.44 174 TYR A C 1
ATOM 1361 O O . TYR A 1 174 ? 5.396 9.324 -12.226 1.00 96.44 174 TYR A O 1
ATOM 1369 N N . GLY A 1 175 ? 6.526 10.428 -10.651 1.00 96.75 175 GLY A N 1
ATOM 1370 C CA . GLY A 1 175 ? 6.730 9.278 -9.759 1.00 96.75 175 GLY A CA 1
ATOM 1371 C C . GLY A 1 175 ? 8.204 9.029 -9.460 1.00 96.75 175 GLY A C 1
ATOM 1372 O O . GLY A 1 175 ? 9.057 9.831 -9.818 1.00 96.75 175 GLY A O 1
ATOM 1373 N N . ASN A 1 176 ? 8.521 7.948 -8.758 1.00 97.12 176 ASN A N 1
ATOM 1374 C CA . ASN A 1 176 ? 9.913 7.561 -8.512 1.00 97.12 176 ASN A CA 1
ATOM 1375 C C . ASN A 1 176 ? 10.318 6.535 -9.557 1.00 97.12 176 ASN A C 1
ATOM 1377 O O . ASN A 1 176 ? 9.595 5.557 -9.761 1.00 97.12 176 ASN A O 1
ATOM 1381 N N . ALA A 1 177 ? 11.452 6.771 -10.216 1.00 96.38 177 ALA A N 1
ATOM 1382 C CA . ALA A 1 177 ? 12.022 5.814 -11.146 1.00 96.38 177 ALA A CA 1
ATOM 1383 C C . ALA A 1 177 ? 12.249 4.471 -10.444 1.00 96.38 177 ALA A C 1
ATOM 1385 O O . ALA A 1 177 ? 12.400 4.442 -9.227 1.00 96.38 177 ALA A O 1
ATOM 1386 N N . PHE A 1 178 ? 12.274 3.357 -11.175 1.00 90.25 178 PHE A N 1
ATOM 1387 C CA . PHE A 1 178 ? 12.447 2.049 -10.530 1.00 90.25 178 PHE A CA 1
ATOM 1388 C C . PHE A 1 178 ? 13.918 1.695 -10.233 1.00 90.25 178 PHE A C 1
ATOM 1390 O O . PHE A 1 178 ? 14.162 0.759 -9.475 1.00 90.25 178 PHE A O 1
ATOM 1397 N N . TYR A 1 179 ? 14.888 2.460 -10.755 1.00 91.81 179 TYR A N 1
ATOM 1398 C CA . TYR A 1 179 ? 16.318 2.407 -10.393 1.00 91.81 179 TYR A CA 1
ATOM 1399 C C . TYR A 1 179 ? 16.897 3.806 -10.159 1.00 91.81 179 TYR A C 1
ATOM 1401 O O . TYR A 1 179 ? 16.421 4.790 -10.721 1.00 91.81 179 TYR A O 1
ATOM 1409 N N . ASP A 1 180 ? 17.984 3.873 -9.397 1.00 92.25 180 ASP A N 1
ATOM 1410 C CA . ASP A 1 180 ? 18.828 5.064 -9.224 1.00 92.25 180 ASP A CA 1
ATOM 1411 C C . ASP A 1 180 ? 19.835 5.291 -10.371 1.00 92.25 180 ASP A C 1
ATOM 1413 O O . ASP A 1 180 ? 20.412 6.370 -10.498 1.00 92.25 180 ASP A O 1
ATOM 1417 N N . ALA A 1 181 ? 20.048 4.288 -11.225 1.00 89.56 181 ALA A N 1
ATOM 1418 C CA . ALA A 1 181 ? 21.044 4.308 -12.290 1.00 89.56 181 ALA A CA 1
ATOM 1419 C C . ALA A 1 181 ? 20.512 3.750 -13.620 1.00 89.56 181 ALA A C 1
ATOM 1421 O O . ALA A 1 181 ? 19.501 3.051 -13.684 1.00 89.56 181 ALA A O 1
ATOM 1422 N N . GLN A 1 182 ? 21.226 4.054 -14.706 1.00 86.50 182 GLN A N 1
ATOM 1423 C CA . GLN A 1 182 ? 20.907 3.540 -16.038 1.00 86.50 182 GLN A CA 1
ATOM 1424 C C . GLN A 1 182 ? 21.107 2.025 -16.097 1.00 86.50 182 GLN A C 1
ATOM 1426 O O . GLN A 1 182 ? 22.208 1.532 -15.849 1.00 86.50 182 GLN A O 1
ATOM 1431 N N . GLY A 1 183 ? 20.059 1.304 -16.480 1.00 77.81 183 GLY A N 1
ATOM 1432 C CA . GLY A 1 183 ? 20.055 -0.126 -16.752 1.00 77.81 183 GLY A CA 1
ATOM 1433 C C . GLY A 1 183 ? 20.207 -1.015 -15.522 1.00 77.81 183 GLY A C 1
ATOM 1434 O O . GLY A 1 183 ? 20.174 -0.560 -14.380 1.00 77.81 183 GLY A O 1
ATOM 1435 N N . ASN A 1 184 ? 20.516 -2.288 -15.754 1.00 70.81 184 ASN A N 1
ATOM 1436 C CA . ASN A 1 184 ? 21.050 -3.206 -14.737 1.00 70.81 184 ASN A CA 1
ATOM 1437 C C . ASN A 1 184 ? 22.224 -4.020 -15.311 1.00 70.81 184 ASN A C 1
ATOM 1439 O O . ASN A 1 184 ? 22.691 -3.753 -16.418 1.00 70.81 184 ASN A O 1
ATOM 1443 N N . VAL A 1 185 ? 22.708 -5.025 -14.576 1.00 66.12 185 VAL A N 1
ATOM 1444 C CA . VAL A 1 185 ? 23.795 -5.914 -15.036 1.00 66.12 185 VAL A CA 1
ATOM 1445 C C . VAL A 1 185 ? 23.452 -6.623 -16.360 1.00 66.12 185 VAL A C 1
ATOM 1447 O O . VAL A 1 185 ? 24.346 -6.962 -17.128 1.00 66.12 185 VAL A O 1
ATOM 1450 N N . LEU A 1 186 ? 22.163 -6.824 -16.648 1.00 63.31 186 LEU A N 1
ATOM 1451 C CA . LEU A 1 186 ? 21.668 -7.552 -17.821 1.00 63.31 186 LEU A CA 1
ATOM 1452 C C . LEU A 1 186 ? 21.445 -6.645 -19.025 1.00 63.31 186 LEU A C 1
ATOM 1454 O O . LEU A 1 186 ? 21.629 -7.065 -20.163 1.00 63.31 186 LEU A O 1
ATOM 1458 N N . ASN A 1 187 ? 21.032 -5.408 -18.770 1.00 71.00 187 ASN A N 1
ATOM 1459 C CA . ASN A 1 187 ? 20.813 -4.405 -19.793 1.00 71.00 187 ASN A CA 1
ATOM 1460 C C . ASN A 1 187 ? 21.369 -3.053 -19.325 1.00 71.00 187 ASN A C 1
ATOM 1462 O O . ASN A 1 187 ? 20.600 -2.190 -18.894 1.00 71.00 187 ASN A O 1
ATOM 1466 N N . PRO A 1 188 ? 22.699 -2.851 -19.379 1.00 74.19 188 PRO A N 1
ATOM 1467 C CA . PRO A 1 188 ? 23.338 -1.657 -18.824 1.00 74.19 188 PRO A CA 1
ATOM 1468 C C . PRO A 1 188 ? 22.956 -0.353 -19.530 1.00 74.19 188 PRO A C 1
ATOM 1470 O O . PRO A 1 188 ? 23.115 0.714 -18.948 1.00 74.19 188 PRO A O 1
ATOM 1473 N N . ALA A 1 189 ? 22.474 -0.437 -20.773 1.00 78.56 189 ALA A N 1
ATOM 1474 C CA . ALA A 1 189 ? 22.105 0.714 -21.594 1.00 78.56 189 ALA A CA 1
ATOM 1475 C C . ALA A 1 189 ? 20.626 1.116 -21.459 1.00 78.56 189 ALA A C 1
ATOM 1477 O O . ALA A 1 189 ? 20.195 2.075 -22.098 1.00 78.56 189 ALA A O 1
ATOM 1478 N N . ALA A 1 190 ? 19.824 0.387 -20.676 1.00 80.25 190 ALA A N 1
ATOM 1479 C CA . ALA A 1 190 ? 18.404 0.686 -20.562 1.00 80.25 190 ALA A CA 1
ATOM 1480 C C . ALA A 1 190 ? 18.126 1.941 -19.723 1.00 80.25 190 ALA A C 1
ATOM 1482 O O . ALA A 1 190 ? 18.769 2.181 -18.709 1.00 80.25 190 ALA A O 1
ATOM 1483 N N . GLY A 1 191 ? 17.094 2.691 -20.112 1.00 85.25 191 GLY A N 1
ATOM 1484 C CA . GLY A 1 191 ? 16.645 3.936 -19.476 1.00 85.25 191 GLY A CA 1
ATOM 1485 C C . GLY A 1 191 ? 16.013 3.792 -18.085 1.00 85.25 191 GLY A C 1
ATOM 1486 O O . GLY A 1 191 ? 14.977 4.398 -17.846 1.00 85.25 191 GLY A O 1
ATOM 1487 N N . PHE A 1 192 ? 16.519 2.929 -17.202 1.00 89.75 192 PHE A N 1
ATOM 1488 C CA . PHE A 1 192 ? 15.812 2.540 -15.969 1.00 89.75 192 PHE A CA 1
ATOM 1489 C C . PHE A 1 192 ? 15.676 3.679 -14.952 1.00 89.75 192 PHE A C 1
ATOM 1491 O O . PHE A 1 192 ? 14.634 3.794 -14.312 1.00 89.75 192 PHE A O 1
ATOM 1498 N N . SER A 1 193 ? 16.661 4.576 -14.863 1.00 93.12 193 SER A N 1
ATOM 1499 C CA . SER A 1 193 ? 16.627 5.707 -13.923 1.00 93.12 193 SER A CA 1
ATOM 1500 C C . SER A 1 193 ? 15.659 6.830 -14.296 1.00 93.12 193 SER A C 1
ATOM 1502 O O . SER A 1 193 ? 15.559 7.823 -13.581 1.00 93.12 193 SER A O 1
ATOM 1504 N N . THR A 1 194 ? 14.964 6.711 -15.426 1.00 93.75 194 THR A N 1
ATOM 1505 C CA . THR A 1 194 ? 13.966 7.686 -15.889 1.00 93.75 194 THR A CA 1
ATOM 1506 C C . THR A 1 194 ? 12.616 7.042 -16.183 1.00 93.75 194 THR A C 1
ATOM 1508 O O . THR A 1 194 ? 11.729 7.686 -16.732 1.00 93.75 194 THR A O 1
ATOM 1511 N N . ARG A 1 195 ? 12.442 5.765 -15.833 1.00 94.50 195 ARG A N 1
ATOM 1512 C CA . ARG A 1 195 ? 11.194 5.031 -16.037 1.00 94.50 195 ARG A CA 1
ATOM 1513 C C . ARG A 1 195 ? 10.536 4.731 -14.702 1.00 94.50 195 ARG A C 1
ATOM 1515 O O . ARG A 1 195 ? 11.210 4.321 -13.764 1.00 94.50 195 ARG A O 1
ATOM 1522 N N . VAL A 1 196 ? 9.219 4.875 -14.646 1.00 96.00 196 VAL A N 1
ATOM 1523 C CA . VAL A 1 196 ? 8.384 4.606 -13.471 1.00 96.00 196 VAL A CA 1
ATOM 1524 C C . VAL A 1 196 ? 7.410 3.487 -13.816 1.00 96.00 196 VAL A C 1
ATOM 1526 O O . VAL A 1 196 ? 6.694 3.579 -14.812 1.00 96.00 196 VAL A O 1
ATOM 1529 N N . TYR A 1 197 ? 7.353 2.448 -12.983 1.00 90.62 197 TYR A N 1
ATOM 1530 C CA . TYR A 1 197 ? 6.374 1.367 -13.110 1.00 90.62 197 TYR A CA 1
ATOM 1531 C C . TYR A 1 197 ? 5.437 1.384 -11.912 1.00 90.62 197 TYR A C 1
ATOM 1533 O O . TYR A 1 197 ? 5.874 1.190 -10.777 1.00 90.62 197 TYR A O 1
ATOM 1541 N N . ALA A 1 198 ? 4.143 1.591 -12.165 1.00 86.62 198 ALA A N 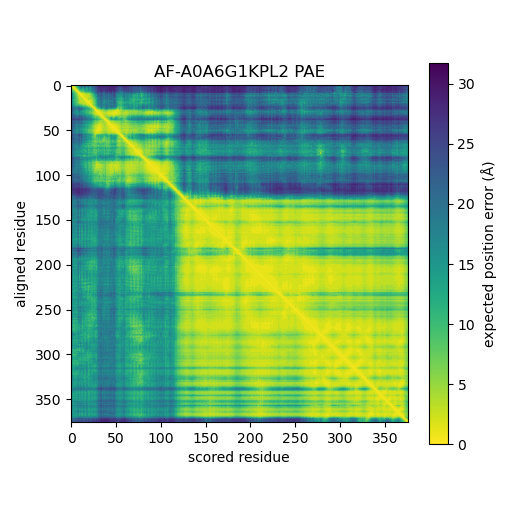1
ATOM 1542 C CA . ALA A 1 198 ? 3.142 1.656 -11.105 1.00 86.62 198 ALA A CA 1
ATOM 1543 C C . ALA A 1 198 ? 3.025 0.334 -10.330 1.00 86.62 198 ALA A C 1
ATOM 1545 O O . ALA A 1 198 ? 2.836 0.374 -9.113 1.00 86.62 198 ALA A O 1
ATOM 1546 N N . PHE A 1 199 ? 3.255 -0.799 -11.005 1.00 82.50 199 PHE A N 1
ATOM 1547 C CA . PHE A 1 199 ? 3.405 -2.116 -10.382 1.00 82.50 199 PHE A CA 1
ATOM 1548 C C . PHE A 1 199 ? 4.459 -2.111 -9.262 1.00 82.50 199 PHE A C 1
ATOM 1550 O O . PHE A 1 199 ? 4.167 -2.459 -8.121 1.00 82.50 199 PHE A O 1
ATOM 1557 N N . ILE A 1 200 ? 5.677 -1.637 -9.549 1.00 84.12 200 ILE A N 1
ATOM 1558 C CA . ILE A 1 200 ? 6.763 -1.608 -8.556 1.00 84.12 200 ILE A CA 1
ATOM 1559 C C . ILE A 1 200 ? 6.510 -0.522 -7.502 1.00 84.12 200 ILE A C 1
ATOM 1561 O O . ILE A 1 200 ? 6.689 -0.739 -6.300 1.00 84.12 200 ILE A O 1
ATOM 1565 N N . SER A 1 201 ? 6.030 0.642 -7.938 1.00 92.06 201 SER A N 1
ATOM 1566 C CA . SER A 1 201 ? 5.769 1.781 -7.058 1.00 92.06 201 SER A CA 1
ATOM 1567 C C . SER A 1 201 ? 4.681 1.500 -6.021 1.00 92.06 201 SER A C 1
ATOM 1569 O O . SER A 1 201 ? 4.713 2.107 -4.953 1.00 92.06 201 SER A O 1
ATOM 1571 N N . TYR A 1 202 ? 3.756 0.565 -6.268 1.00 89.00 202 TYR A N 1
ATOM 1572 C CA . TYR A 1 202 ? 2.805 0.102 -5.251 1.00 89.00 202 TYR A CA 1
ATOM 1573 C C . TYR A 1 202 ? 3.504 -0.434 -3.992 1.00 89.00 202 TYR A C 1
ATOM 1575 O O . TYR A 1 202 ? 3.090 -0.109 -2.873 1.00 89.00 202 TYR A O 1
ATOM 1583 N N . PHE A 1 203 ? 4.585 -1.204 -4.148 1.00 87.38 203 PHE A N 1
ATOM 1584 C CA . PHE A 1 203 ? 5.342 -1.721 -3.009 1.00 87.38 203 PHE A CA 1
ATOM 1585 C C . PHE A 1 203 ? 6.053 -0.598 -2.255 1.00 87.38 203 PHE A C 1
ATOM 1587 O O . PHE A 1 203 ? 6.029 -0.586 -1.027 1.00 87.38 203 PHE A O 1
ATOM 1594 N N . GLU A 1 204 ? 6.624 0.380 -2.964 1.00 94.56 204 GLU A N 1
ATOM 1595 C CA . GLU A 1 204 ? 7.258 1.543 -2.327 1.00 94.56 204 GLU A CA 1
ATOM 1596 C C . GLU A 1 204 ? 6.238 2.375 -1.539 1.00 94.56 204 GLU A C 1
ATOM 1598 O O . GLU A 1 204 ? 6.468 2.722 -0.382 1.00 94.56 204 GLU A O 1
ATOM 1603 N N . ILE A 1 205 ? 5.078 2.655 -2.139 1.00 96.00 205 ILE A N 1
ATOM 1604 C CA . ILE A 1 205 ? 3.966 3.368 -1.498 1.00 96.00 205 ILE A CA 1
ATOM 1605 C C . ILE A 1 205 ? 3.527 2.630 -0.229 1.00 96.00 205 ILE A C 1
ATOM 1607 O O . ILE A 1 205 ? 3.392 3.239 0.833 1.00 96.00 205 ILE A O 1
ATOM 1611 N N . SER A 1 206 ? 3.349 1.312 -0.320 1.00 94.50 206 SER A N 1
ATOM 1612 C CA . SER A 1 206 ? 2.969 0.472 0.816 1.00 94.50 206 SER A CA 1
ATOM 1613 C C . SER A 1 206 ? 4.041 0.496 1.911 1.00 94.50 206 SER A C 1
ATOM 1615 O O . SER A 1 206 ? 3.718 0.690 3.081 1.00 94.50 206 SER A O 1
ATOM 1617 N N . ALA A 1 207 ? 5.324 0.397 1.546 1.00 94.81 207 ALA A N 1
ATOM 1618 C CA . ALA A 1 207 ? 6.447 0.471 2.480 1.00 94.81 207 ALA A CA 1
ATOM 1619 C C . ALA A 1 207 ? 6.511 1.827 3.200 1.00 94.81 207 ALA A C 1
ATOM 1621 O O . ALA A 1 207 ? 6.768 1.880 4.405 1.00 94.81 207 ALA A O 1
ATOM 1622 N N . ARG A 1 208 ? 6.221 2.932 2.500 1.00 98.00 208 ARG A N 1
ATOM 1623 C CA . ARG A 1 208 ? 6.109 4.267 3.109 1.00 98.00 208 ARG A CA 1
ATOM 1624 C C . ARG A 1 208 ? 4.986 4.316 4.140 1.00 98.00 208 ARG A C 1
ATOM 1626 O O . ARG A 1 208 ? 5.207 4.810 5.242 1.00 98.00 208 ARG A O 1
ATOM 1633 N N . PHE A 1 209 ? 3.819 3.745 3.852 1.00 96.38 209 PHE A N 1
ATOM 1634 C CA . PHE A 1 209 ? 2.753 3.681 4.851 1.00 96.38 209 PHE A CA 1
ATOM 1635 C C . PHE A 1 209 ? 3.101 2.788 6.057 1.00 96.38 209 PHE A C 1
ATOM 1637 O O . PHE A 1 209 ? 2.844 3.198 7.188 1.00 96.38 209 PHE A O 1
ATOM 1644 N N . GLU A 1 210 ? 3.702 1.607 5.854 1.00 94.19 210 GLU A N 1
ATOM 1645 C CA . GLU A 1 210 ? 4.111 0.713 6.962 1.00 94.19 210 GLU A CA 1
ATOM 1646 C C . GLU A 1 210 ? 5.204 1.328 7.855 1.00 94.19 210 GLU A C 1
ATOM 1648 O O . GLU A 1 210 ? 5.363 0.942 9.010 1.00 94.19 210 GLU A O 1
ATOM 1653 N N . THR A 1 211 ? 5.954 2.307 7.341 1.00 95.25 211 THR A N 1
ATOM 1654 C CA . THR A 1 211 ? 7.058 2.976 8.055 1.00 95.25 211 THR A CA 1
ATOM 1655 C C . THR A 1 211 ? 6.695 4.370 8.579 1.00 95.25 211 THR A C 1
ATOM 1657 O O . THR A 1 211 ? 7.582 5.146 8.947 1.00 95.25 211 THR A O 1
ATOM 1660 N N . ASN A 1 212 ? 5.395 4.681 8.652 1.00 93.56 212 ASN A N 1
ATOM 1661 C CA . ASN A 1 212 ? 4.838 5.966 9.097 1.00 93.56 212 ASN A CA 1
ATOM 1662 C C . ASN A 1 212 ? 5.290 7.182 8.255 1.00 93.56 212 ASN A C 1
ATOM 1664 O O . ASN A 1 212 ? 5.310 8.307 8.745 1.00 93.56 212 ASN A O 1
ATOM 1668 N N . LEU A 1 213 ? 5.618 6.977 6.977 1.00 96.94 213 LEU A N 1
ATOM 1669 C CA . LEU A 1 213 ? 5.910 8.024 5.990 1.00 96.94 213 LEU A CA 1
ATOM 1670 C C . LEU A 1 213 ? 4.673 8.320 5.120 1.00 96.94 213 LEU A C 1
ATOM 1672 O O . LEU A 1 213 ? 4.755 8.380 3.891 1.00 96.94 213 LEU A O 1
ATOM 1676 N N . THR A 1 214 ? 3.516 8.483 5.768 1.00 95.81 214 THR A N 1
ATOM 1677 C CA . THR A 1 214 ? 2.190 8.647 5.142 1.00 95.81 214 THR A CA 1
ATOM 1678 C C . THR A 1 214 ? 2.170 9.742 4.075 1.00 95.81 214 THR A C 1
ATOM 1680 O O . THR A 1 214 ? 1.729 9.499 2.953 1.00 95.81 214 THR A O 1
ATOM 1683 N N . ASP A 1 215 ? 2.698 10.929 4.374 1.00 96.81 215 ASP A N 1
ATOM 1684 C CA . ASP A 1 215 ? 2.650 12.059 3.437 1.00 96.81 215 ASP A CA 1
ATOM 1685 C C . ASP A 1 215 ? 3.539 11.840 2.213 1.00 96.81 215 ASP A C 1
ATOM 1687 O O . ASP A 1 215 ? 3.173 12.215 1.101 1.00 96.81 215 ASP A O 1
ATOM 1691 N N . GLN A 1 216 ? 4.666 11.145 2.385 1.00 97.81 216 GLN A N 1
ATOM 1692 C CA . GLN A 1 216 ? 5.535 10.771 1.270 1.00 97.81 216 GLN A CA 1
ATOM 1693 C C . GLN A 1 216 ? 4.878 9.703 0.383 1.00 97.81 216 GLN A C 1
ATOM 1695 O O . GLN A 1 216 ? 5.044 9.729 -0.835 1.00 97.81 216 GLN A O 1
ATOM 1700 N N . ALA A 1 217 ? 4.100 8.782 0.967 1.00 97.56 217 ALA A N 1
ATOM 1701 C CA . ALA A 1 217 ? 3.302 7.824 0.200 1.00 97.56 217 ALA A CA 1
ATOM 1702 C C . ALA A 1 217 ? 2.243 8.544 -0.653 1.00 97.56 217 ALA A C 1
ATOM 1704 O O . ALA A 1 217 ? 2.084 8.248 -1.838 1.00 97.56 217 ALA A O 1
ATOM 1705 N N . ILE A 1 218 ? 1.556 9.532 -0.071 1.00 96.88 218 ILE A N 1
ATOM 1706 C CA . ILE A 1 218 ? 0.553 10.339 -0.774 1.00 96.88 218 ILE A CA 1
ATOM 1707 C C . ILE A 1 218 ? 1.182 11.241 -1.840 1.00 96.88 218 ILE A C 1
ATOM 1709 O O . ILE A 1 218 ? 0.603 11.380 -2.916 1.00 96.88 218 ILE A O 1
ATOM 1713 N N . ASP A 1 219 ? 2.355 11.824 -1.596 1.00 97.31 219 ASP A N 1
ATOM 1714 C CA . ASP A 1 219 ? 3.102 12.574 -2.612 1.00 97.31 219 ASP A CA 1
ATOM 1715 C C . ASP A 1 219 ? 3.467 11.692 -3.816 1.00 97.31 219 ASP A C 1
ATOM 1717 O O . ASP A 1 219 ? 3.186 12.067 -4.956 1.00 97.31 219 ASP A O 1
ATOM 1721 N N . GLN A 1 220 ? 4.010 10.493 -3.579 1.00 97.31 220 GLN A N 1
ATOM 1722 C CA . GLN A 1 220 ? 4.310 9.528 -4.642 1.00 97.31 220 GLN A CA 1
ATOM 1723 C C . GLN A 1 220 ? 3.049 9.155 -5.434 1.00 97.31 220 GLN A C 1
ATOM 1725 O O . GLN A 1 220 ? 3.078 9.146 -6.667 1.00 97.31 220 GLN A O 1
ATOM 1730 N N . ILE A 1 221 ? 1.927 8.902 -4.742 1.00 96.00 221 ILE A N 1
ATOM 1731 C CA . ILE A 1 221 ? 0.634 8.638 -5.387 1.00 96.00 221 ILE A CA 1
ATOM 1732 C C . ILE A 1 221 ? 0.230 9.820 -6.276 1.00 96.00 221 ILE A C 1
ATOM 1734 O O . ILE A 1 221 ? -0.106 9.624 -7.442 1.00 96.00 221 ILE A O 1
ATOM 1738 N N . LYS A 1 222 ? 0.279 11.048 -5.750 1.00 95.81 222 LYS A N 1
ATOM 1739 C CA . LYS A 1 222 ? -0.120 12.259 -6.479 1.00 95.81 222 LYS A CA 1
ATOM 1740 C C . LYS A 1 222 ? 0.749 12.506 -7.707 1.00 95.81 222 LYS A C 1
ATOM 1742 O O . LYS A 1 222 ? 0.202 12.848 -8.747 1.00 95.81 222 LYS A O 1
ATOM 1747 N N . ARG A 1 223 ? 2.067 12.313 -7.621 1.00 97.06 223 ARG A N 1
ATOM 1748 C CA . ARG A 1 223 ? 2.966 12.477 -8.774 1.00 97.06 223 ARG A CA 1
ATOM 1749 C C . ARG A 1 223 ? 2.694 11.439 -9.854 1.00 97.06 223 ARG A C 1
ATOM 1751 O O . ARG A 1 223 ? 2.486 11.805 -11.002 1.00 97.06 223 ARG A O 1
ATOM 1758 N N . MET A 1 224 ? 2.641 10.159 -9.493 1.00 96.62 224 MET A N 1
ATOM 1759 C CA . MET A 1 224 ? 2.516 9.078 -10.474 1.00 96.62 224 MET A CA 1
ATOM 1760 C C . MET A 1 224 ? 1.097 8.942 -11.037 1.00 96.62 224 MET A C 1
ATOM 1762 O O . MET A 1 224 ? 0.890 9.008 -12.247 1.00 96.62 224 MET A O 1
ATOM 1766 N N . TYR A 1 225 ? 0.099 8.780 -10.168 1.00 94.06 225 TYR A N 1
ATOM 1767 C CA . TYR A 1 225 ? -1.291 8.615 -10.600 1.00 94.06 225 TYR A CA 1
ATOM 1768 C C . TYR A 1 225 ? -1.907 9.933 -11.060 1.00 94.06 225 TYR A C 1
ATOM 1770 O O . TYR A 1 225 ? -2.720 9.929 -11.979 1.00 94.06 225 TYR A O 1
ATOM 1778 N N . GLY A 1 226 ? -1.498 11.065 -10.478 1.00 91.81 226 GLY A N 1
ATOM 1779 C CA . GLY A 1 226 ? -1.910 12.380 -10.969 1.00 91.81 226 GLY A CA 1
ATOM 1780 C C . GLY A 1 226 ? -1.352 12.685 -12.357 1.00 91.81 226 GLY A C 1
ATOM 1781 O O . GLY A 1 226 ? -2.062 13.288 -13.159 1.00 91.81 226 GLY A O 1
ATOM 1782 N N . TRP A 1 227 ? -0.141 12.214 -12.687 1.00 94.75 227 TRP A N 1
ATOM 1783 C CA . TRP A 1 227 ? 0.378 12.296 -14.054 1.00 94.75 227 TRP A CA 1
ATOM 1784 C C . TRP A 1 227 ? -0.529 11.547 -15.033 1.00 94.75 227 TRP A C 1
ATOM 1786 O O . TRP A 1 227 ? -1.061 12.159 -15.955 1.00 94.75 227 TRP A O 1
ATOM 1796 N N . MET A 1 228 ? -0.797 10.260 -14.789 1.00 93.12 228 MET A N 1
ATOM 1797 C CA . MET A 1 228 ? -1.674 9.454 -15.654 1.00 93.12 228 MET A CA 1
ATOM 1798 C C . MET A 1 228 ? -3.100 10.021 -15.742 1.00 93.12 228 MET A C 1
ATOM 1800 O O . MET A 1 228 ? -3.692 10.036 -16.814 1.00 93.12 228 MET A O 1
ATOM 1804 N N . ALA A 1 229 ? -3.639 10.560 -14.645 1.00 89.38 229 ALA A N 1
ATOM 1805 C CA . ALA A 1 229 ? -4.977 11.155 -14.614 1.00 89.38 229 ALA A CA 1
ATOM 1806 C C . ALA A 1 229 ? -5.086 12.506 -15.347 1.00 89.38 229 ALA A C 1
ATOM 1808 O O . ALA A 1 229 ? -6.192 12.996 -15.566 1.00 89.38 229 ALA A O 1
ATOM 1809 N N . THR A 1 230 ? -3.960 13.132 -15.701 1.00 90.81 230 THR A N 1
ATOM 1810 C CA . THR A 1 230 ? -3.915 14.431 -16.399 1.00 90.81 230 THR A CA 1
ATOM 1811 C C . THR A 1 230 ? -3.362 14.338 -17.820 1.00 90.81 230 THR A C 1
ATOM 1813 O O . THR A 1 230 ? -3.303 15.351 -18.515 1.00 90.81 230 THR A O 1
ATOM 1816 N N . HIS A 1 231 ? -3.024 13.132 -18.278 1.00 90.62 231 HIS A N 1
ATOM 1817 C CA . HIS A 1 231 ? -2.543 12.859 -19.628 1.00 90.62 231 HIS A CA 1
ATOM 1818 C C . HIS A 1 231 ? -3.404 11.788 -20.311 1.00 90.62 231 HIS A C 1
ATOM 1820 O O . HIS A 1 231 ? -4.028 10.958 -19.655 1.00 90.62 231 HIS A O 1
ATOM 1826 N N . ASP A 1 232 ? -3.459 11.820 -21.643 1.00 80.69 232 ASP A N 1
ATOM 1827 C CA . ASP A 1 232 ? -4.260 10.893 -22.452 1.00 80.69 232 ASP A CA 1
ATOM 1828 C C 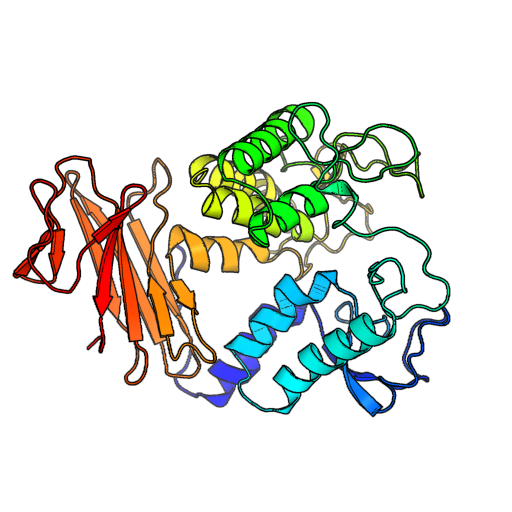. ASP A 1 232 ? -4.004 9.417 -22.066 1.00 80.69 232 ASP A C 1
ATOM 1830 O O . ASP A 1 232 ? -2.846 9.010 -22.007 1.00 80.69 232 ASP A O 1
ATOM 1834 N N . PRO A 1 233 ? -5.035 8.599 -21.772 1.00 85.81 233 PRO A N 1
ATOM 1835 C CA . PRO A 1 233 ? -6.458 8.823 -22.037 1.00 85.81 233 PRO A CA 1
ATOM 1836 C C . PRO A 1 233 ? -7.274 9.356 -20.845 1.00 85.81 233 PRO A C 1
ATOM 1838 O O . PRO A 1 233 ? -8.501 9.347 -20.910 1.00 85.81 233 PRO A O 1
ATOM 1841 N N . LEU A 1 234 ? -6.643 9.798 -19.749 1.00 75.50 234 LEU A N 1
ATOM 1842 C CA . LEU A 1 234 ? -7.261 10.375 -18.533 1.00 75.50 234 LEU A CA 1
ATOM 1843 C C . LEU A 1 234 ? -8.134 9.433 -17.683 1.00 75.50 234 LEU A C 1
ATOM 1845 O O . LEU A 1 234 ? -8.446 9.751 -16.537 1.00 75.50 234 LEU A O 1
ATOM 1849 N N . VAL A 1 235 ? -8.556 8.295 -18.232 1.00 74.25 235 VAL A N 1
ATOM 1850 C CA . VAL A 1 235 ? -9.562 7.405 -17.627 1.00 74.25 235 VAL A CA 1
ATOM 1851 C C . VAL A 1 235 ? -8.973 6.114 -17.048 1.00 74.25 235 VAL A C 1
ATOM 1853 O O . VAL A 1 235 ? -9.609 5.456 -16.227 1.00 74.25 235 VAL A O 1
ATOM 1856 N N . THR A 1 236 ? -7.753 5.750 -17.439 1.00 83.19 236 THR A N 1
ATOM 1857 C CA . THR A 1 236 ? -7.104 4.482 -17.077 1.00 83.19 236 THR A CA 1
ATOM 1858 C C . THR A 1 236 ? -5.645 4.684 -16.674 1.00 83.19 236 THR A C 1
ATOM 1860 O O . THR A 1 236 ? -5.052 5.729 -16.935 1.00 83.19 236 THR A O 1
ATOM 1863 N N . MET A 1 237 ? -5.062 3.671 -16.026 1.00 86.12 237 MET A N 1
ATOM 1864 C CA . MET A 1 237 ? -3.671 3.696 -15.564 1.00 86.12 237 MET A CA 1
ATOM 1865 C C . MET A 1 237 ? -2.746 3.017 -16.578 1.00 86.12 237 MET A C 1
ATOM 1867 O O . MET A 1 237 ? -3.071 1.957 -17.111 1.00 86.12 237 MET A O 1
ATOM 1871 N N . TRP A 1 238 ? -1.600 3.636 -16.852 1.00 90.19 238 TRP A N 1
ATOM 1872 C CA . TRP A 1 238 ? -0.643 3.199 -17.867 1.00 90.19 238 TRP A CA 1
ATOM 1873 C C . TRP A 1 238 ? 0.280 2.105 -17.347 1.00 90.19 238 TRP A C 1
ATOM 1875 O O . TRP A 1 238 ? 0.616 2.082 -16.168 1.00 90.19 238 TRP A O 1
ATOM 1885 N N . GLU A 1 239 ? 0.757 1.242 -18.240 1.00 87.25 239 GLU A N 1
ATOM 1886 C CA . GLU A 1 239 ? 1.699 0.161 -17.944 1.00 87.25 239 GLU A CA 1
ATOM 1887 C C . GLU A 1 239 ? 3.000 0.679 -17.323 1.00 87.25 239 GLU A C 1
ATOM 1889 O O . GLU A 1 239 ? 3.503 0.128 -16.346 1.00 87.25 239 GLU A O 1
ATOM 1894 N N . GLY A 1 240 ? 3.502 1.796 -17.836 1.00 91.31 240 GLY A N 1
ATOM 1895 C CA . GLY A 1 240 ? 4.674 2.465 -17.308 1.00 91.31 240 GLY A CA 1
ATOM 1896 C C . GLY A 1 240 ? 4.807 3.866 -17.877 1.00 91.31 240 GLY A C 1
ATOM 1897 O O . GLY A 1 240 ? 4.305 4.171 -18.961 1.00 91.31 240 GLY A O 1
ATOM 1898 N N . ILE A 1 241 ? 5.521 4.710 -17.145 1.00 95.69 241 ILE A N 1
ATOM 1899 C CA . ILE A 1 241 ? 5.863 6.064 -17.564 1.00 95.69 241 ILE A CA 1
ATOM 1900 C C . ILE A 1 241 ? 7.345 6.070 -17.940 1.00 95.69 241 ILE A C 1
ATOM 1902 O O . ILE A 1 241 ? 8.200 5.606 -17.187 1.00 95.69 241 ILE A O 1
ATOM 1906 N N . GLY A 1 242 ? 7.635 6.528 -19.149 1.00 95.38 242 GLY A N 1
ATOM 1907 C CA . GLY A 1 242 ? 8.965 6.686 -19.711 1.00 95.38 242 GLY A CA 1
ATOM 1908 C C . GLY A 1 242 ? 9.642 7.985 -19.293 1.00 95.38 242 GLY A C 1
ATOM 1909 O O . GLY A 1 242 ? 9.110 8.777 -18.515 1.00 95.38 242 GLY A O 1
ATOM 1910 N N . ALA A 1 243 ? 10.818 8.214 -19.877 1.00 94.50 243 ALA A N 1
ATOM 1911 C CA . ALA A 1 243 ? 11.586 9.430 -19.648 1.00 94.50 243 ALA A CA 1
ATOM 1912 C C . ALA A 1 243 ? 10.749 10.675 -19.961 1.00 94.50 243 ALA A C 1
ATOM 1914 O O . ALA A 1 243 ? 9.992 10.692 -20.937 1.00 94.50 243 ALA A O 1
ATOM 1915 N N . GLU A 1 244 ? 10.899 11.705 -19.128 1.00 94.25 244 GLU A N 1
ATOM 1916 C CA . GLU A 1 244 ? 10.159 12.969 -19.236 1.00 94.25 244 GLU A CA 1
ATOM 1917 C C . GLU A 1 244 ? 8.628 12.791 -19.257 1.00 94.25 244 GLU A C 1
ATOM 1919 O O . GLU A 1 244 ? 7.907 13.609 -19.825 1.00 94.25 244 GLU A O 1
ATOM 1924 N N . GLY A 1 245 ? 8.112 11.708 -18.665 1.00 94.19 245 GLY A N 1
ATOM 1925 C CA . GLY A 1 245 ? 6.672 11.475 -18.562 1.00 94.19 245 GLY A CA 1
ATOM 1926 C C . GLY A 1 245 ? 6.016 10.888 -19.819 1.00 94.19 245 GLY A C 1
ATOM 1927 O O . GLY A 1 245 ? 4.788 10.855 -19.914 1.00 94.19 245 GLY A O 1
ATOM 1928 N N . THR A 1 246 ? 6.814 10.441 -20.792 1.00 95.62 246 THR A N 1
ATOM 1929 C CA . THR A 1 246 ? 6.331 9.817 -22.037 1.00 95.62 246 THR A CA 1
ATOM 1930 C C . THR A 1 246 ? 5.772 8.406 -21.810 1.00 95.62 246 THR A C 1
ATOM 1932 O O . THR A 1 246 ? 5.862 7.850 -20.721 1.00 95.62 246 THR A O 1
ATOM 1935 N N . LEU A 1 247 ? 5.199 7.785 -22.841 1.00 93.88 247 LEU A N 1
ATOM 1936 C CA . LEU A 1 247 ? 4.854 6.361 -22.817 1.00 93.88 247 LEU A CA 1
ATOM 1937 C C . LEU A 1 247 ? 6.137 5.506 -22.842 1.00 93.88 247 LEU A C 1
ATOM 1939 O O . LEU A 1 247 ? 6.969 5.681 -23.734 1.00 93.88 247 LEU A O 1
ATOM 1943 N N . TYR A 1 248 ? 6.322 4.595 -21.876 1.00 88.44 248 TYR A N 1
ATOM 1944 C CA . TYR A 1 248 ? 7.620 3.927 -21.651 1.00 88.44 248 TYR A CA 1
ATOM 1945 C C . TYR A 1 248 ? 8.094 3.016 -22.804 1.00 88.44 248 TYR A C 1
ATOM 1947 O O . TYR A 1 248 ? 9.301 2.842 -22.995 1.00 88.44 248 TYR A O 1
ATOM 1955 N N . GLU A 1 249 ? 7.155 2.490 -23.591 1.00 88.06 249 GLU A N 1
ATOM 1956 C CA . GLU A 1 249 ? 7.348 1.723 -24.831 1.00 88.06 249 GLU A CA 1
ATOM 1957 C C . GLU A 1 249 ? 6.781 2.457 -26.063 1.00 88.06 249 GLU A C 1
ATOM 1959 O O . GLU A 1 249 ? 6.451 1.859 -27.091 1.00 88.06 249 GLU A O 1
ATOM 1964 N N . GLY A 1 250 ? 6.641 3.784 -25.978 1.00 89.81 250 GLY A N 1
ATOM 1965 C CA . GLY A 1 250 ? 6.008 4.578 -27.027 1.00 89.81 250 GLY A CA 1
ATOM 1966 C C . GLY A 1 250 ? 4.594 4.071 -27.314 1.00 89.81 250 GLY A C 1
ATOM 1967 O O . GLY A 1 250 ? 3.854 3.739 -26.389 1.00 89.81 250 GLY A O 1
ATOM 1968 N N . GLY A 1 251 ? 4.237 3.957 -28.596 1.00 86.06 251 GLY A N 1
ATOM 1969 C CA . GLY A 1 251 ? 2.905 3.513 -29.025 1.00 86.06 251 GLY A CA 1
ATOM 1970 C C . GLY A 1 251 ? 2.531 2.071 -28.654 1.00 86.06 251 GLY A C 1
ATOM 1971 O O . GLY A 1 251 ? 1.374 1.706 -28.824 1.00 86.06 251 GLY A O 1
ATOM 1972 N N . PHE A 1 252 ? 3.471 1.260 -28.155 1.00 87.25 252 PHE A N 1
ATOM 1973 C CA . PHE A 1 252 ? 3.187 -0.092 -27.656 1.00 87.25 252 PHE A CA 1
ATOM 1974 C C . PHE A 1 252 ? 2.806 -0.126 -26.172 1.00 87.25 252 PHE A C 1
ATOM 1976 O O . PHE A 1 252 ? 2.330 -1.151 -25.695 1.00 87.25 252 PHE A O 1
ATOM 1983 N N . THR A 1 253 ? 2.969 0.989 -25.453 1.00 88.00 253 THR A N 1
ATOM 1984 C CA . THR A 1 253 ? 2.589 1.084 -24.040 1.00 88.00 253 THR A CA 1
ATOM 1985 C C . THR A 1 253 ? 1.089 0.897 -23.891 1.00 88.00 253 THR A C 1
ATOM 1987 O O . THR A 1 253 ? 0.310 1.660 -24.468 1.00 88.00 253 THR A O 1
ATOM 1990 N N . SER A 1 254 ? 0.661 -0.057 -23.066 1.00 86.94 254 SER A N 1
ATOM 1991 C CA . SER A 1 254 ? -0.750 -0.116 -22.696 1.00 86.94 254 SER A CA 1
ATOM 1992 C C . SER A 1 254 ? -1.095 1.056 -21.775 1.00 86.94 254 SER A C 1
ATOM 1994 O O . SER A 1 254 ? -0.587 1.150 -20.660 1.00 86.94 254 SER A O 1
ATOM 1996 N N . CYS A 1 255 ? -1.999 1.938 -22.201 1.00 87.94 255 CYS A N 1
ATOM 1997 C CA . CYS A 1 255 ? -2.525 3.014 -21.351 1.00 87.94 255 CYS A CA 1
ATOM 1998 C C . CYS A 1 255 ? -3.679 2.560 -20.437 1.00 87.94 255 CYS A C 1
ATOM 2000 O O . CYS A 1 255 ? -4.293 3.390 -19.767 1.00 87.94 255 CYS A O 1
ATOM 2002 N N . ALA A 1 256 ? -3.988 1.262 -20.420 1.00 85.38 256 ALA A N 1
ATOM 2003 C CA . ALA A 1 256 ? -5.008 0.642 -19.582 1.00 85.38 256 ALA A CA 1
ATOM 2004 C C . ALA A 1 256 ? -4.490 -0.703 -19.056 1.00 85.38 256 ALA A C 1
ATOM 2006 O O . ALA A 1 256 ? -4.922 -1.771 -19.487 1.00 85.38 256 ALA A O 1
ATOM 2007 N N . HIS A 1 257 ? -3.510 -0.639 -18.156 1.00 81.94 257 HIS A N 1
ATOM 2008 C CA . HIS A 1 257 ? -2.811 -1.808 -17.637 1.00 81.94 257 HIS A CA 1
ATOM 2009 C C . HIS A 1 257 ? -3.198 -2.078 -16.184 1.00 81.94 257 HIS A C 1
ATOM 2011 O O . HIS A 1 257 ? -3.068 -1.216 -15.313 1.00 81.94 257 HIS A O 1
ATOM 2017 N N . GLY A 1 258 ? -3.675 -3.290 -15.914 1.00 73.38 258 GLY A N 1
ATOM 2018 C CA . GLY A 1 258 ? -4.228 -3.646 -14.612 1.00 73.38 258 GLY A CA 1
ATOM 2019 C C . GLY A 1 258 ? -3.235 -3.671 -13.461 1.00 73.38 258 GLY A C 1
ATOM 2020 O O . GLY A 1 258 ? -3.581 -3.235 -12.364 1.00 73.38 258 GLY A O 1
ATOM 2021 N N . TRP A 1 259 ? -1.981 -4.021 -13.744 1.00 78.25 259 TRP A N 1
ATOM 2022 C CA . TRP A 1 259 ? -0.879 -3.985 -12.775 1.00 78.25 259 TRP A CA 1
ATOM 2023 C C . TRP A 1 259 ? -0.580 -2.599 -12.194 1.00 78.25 259 TRP A C 1
ATOM 2025 O O . TRP A 1 259 ? 0.153 -2.436 -11.220 1.00 78.25 259 TRP A O 1
ATOM 2035 N N . SER A 1 260 ? -1.188 -1.568 -12.780 1.00 83.56 260 SER A N 1
ATOM 2036 C CA . SER A 1 260 ? -1.040 -0.177 -12.389 1.00 83.56 260 SER A CA 1
ATOM 2037 C C . SER A 1 260 ? -2.202 0.269 -11.517 1.00 83.56 260 SER A C 1
ATOM 2039 O O . SER A 1 260 ? -2.385 1.460 -11.319 1.00 83.56 260 SER A O 1
ATOM 2041 N N . THR A 1 261 ? -3.019 -0.642 -10.988 1.00 81.75 261 THR A N 1
ATOM 2042 C CA . THR A 1 261 ? -4.163 -0.290 -10.132 1.00 81.75 261 THR A CA 1
ATOM 2043 C C . THR A 1 261 ? -3.826 -0.273 -8.638 1.00 81.75 261 THR A C 1
ATOM 2045 O O . THR A 1 261 ? -4.705 -0.011 -7.818 1.00 81.75 261 THR A O 1
ATOM 2048 N N . GLY A 1 262 ? -2.549 -0.437 -8.262 1.00 82.62 262 GLY A N 1
ATOM 2049 C CA . GLY A 1 262 ? -2.081 -0.500 -6.870 1.00 82.62 262 GLY A CA 1
ATOM 2050 C C . GLY A 1 262 ? -2.469 0.683 -5.964 1.00 82.62 262 GLY A C 1
ATOM 2051 O O . GLY A 1 262 ? -2.464 0.548 -4.741 1.00 82.62 262 GLY A O 1
ATOM 2052 N N . VAL A 1 263 ? -2.875 1.833 -6.518 1.00 86.62 263 VAL A N 1
ATOM 2053 C CA . VAL A 1 263 ? -3.463 2.943 -5.741 1.00 86.62 263 VAL A CA 1
ATOM 2054 C C . VAL A 1 263 ? -4.718 2.527 -4.975 1.00 86.62 263 VAL A C 1
ATOM 2056 O O . VAL A 1 263 ? -4.915 2.980 -3.849 1.00 86.62 263 VAL A O 1
ATOM 2059 N N . LEU A 1 264 ? -5.549 1.651 -5.544 1.00 84.12 264 LEU A N 1
ATOM 2060 C CA . LEU A 1 264 ? -6.787 1.197 -4.917 1.00 84.12 264 LEU A CA 1
ATOM 2061 C C . LEU A 1 264 ? -6.512 0.419 -3.617 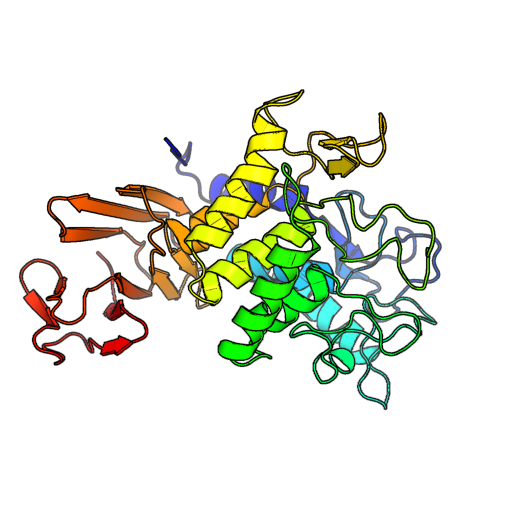1.00 84.12 264 LEU A C 1
ATOM 2063 O O . LEU A 1 264 ? -6.997 0.856 -2.566 1.00 84.12 264 LEU A O 1
ATOM 2067 N N . PRO A 1 265 ? -5.714 -0.671 -3.618 1.00 82.38 265 PRO A N 1
ATOM 2068 C CA . PRO A 1 265 ? -5.359 -1.346 -2.378 1.00 82.38 265 PRO A CA 1
ATOM 2069 C C . PRO A 1 265 ? -4.514 -0.460 -1.457 1.00 82.38 265 PRO A C 1
ATOM 2071 O O . PRO A 1 265 ? -4.671 -0.562 -0.247 1.00 82.38 265 PRO A O 1
ATOM 2074 N N . ALA A 1 266 ? -3.678 0.453 -1.967 1.00 85.81 266 ALA A N 1
ATOM 2075 C CA . ALA A 1 266 ? -2.933 1.371 -1.104 1.00 85.81 266 ALA A CA 1
ATOM 2076 C C . ALA A 1 266 ? -3.867 2.303 -0.301 1.00 85.81 266 ALA A C 1
ATOM 2078 O O . ALA A 1 266 ? -3.780 2.382 0.924 1.00 85.81 266 ALA A O 1
ATOM 2079 N N . LEU A 1 267 ? -4.812 2.979 -0.959 1.00 90.25 267 LEU A N 1
ATOM 2080 C CA . LEU A 1 267 ? -5.754 3.862 -0.267 1.00 90.25 267 LEU A CA 1
ATOM 2081 C C . LEU A 1 267 ? -6.715 3.076 0.636 1.00 90.25 267 LEU A C 1
ATOM 2083 O O . LEU A 1 267 ? -7.011 3.523 1.742 1.00 90.25 267 LEU A O 1
ATOM 2087 N N . THR A 1 268 ? -7.142 1.884 0.223 1.00 87.50 268 THR A N 1
ATOM 2088 C CA . THR A 1 268 ? -8.019 1.020 1.032 1.00 87.50 268 THR A CA 1
ATOM 2089 C C . THR A 1 268 ? -7.309 0.508 2.289 1.00 87.50 268 THR A C 1
ATOM 2091 O O . THR A 1 268 ? -7.800 0.666 3.407 1.00 87.50 268 THR A O 1
ATOM 2094 N N . ASN A 1 269 ? -6.109 -0.049 2.131 1.00 88.69 269 ASN A N 1
ATOM 2095 C CA . ASN A 1 269 ? -5.393 -0.696 3.227 1.00 88.69 269 ASN A CA 1
ATOM 2096 C C . ASN A 1 269 ? -4.805 0.302 4.224 1.00 88.69 269 ASN A C 1
ATOM 2098 O O . ASN A 1 269 ? -4.647 -0.034 5.396 1.00 88.69 269 ASN A O 1
ATOM 2102 N N . TYR A 1 270 ? -4.442 1.502 3.766 1.00 95.38 270 TYR A N 1
ATOM 2103 C CA . TYR A 1 270 ? -3.701 2.457 4.585 1.00 95.38 270 TYR A CA 1
ATOM 2104 C C . TYR A 1 270 ? -4.494 3.717 4.914 1.00 95.38 270 TYR A C 1
ATOM 2106 O O . TYR A 1 270 ? -4.525 4.094 6.076 1.00 95.38 270 TYR A O 1
ATOM 2114 N N . VAL A 1 271 ? -5.168 4.355 3.952 1.00 95.56 271 VAL A N 1
ATOM 2115 C CA . VAL A 1 271 ? -5.925 5.594 4.224 1.00 95.56 271 VAL A CA 1
ATOM 2116 C C . VAL A 1 271 ? -7.280 5.285 4.856 1.00 95.56 271 VAL A C 1
ATOM 2118 O O . VAL A 1 271 ? -7.615 5.838 5.902 1.00 95.56 271 VAL A O 1
ATOM 2121 N N . LEU A 1 272 ? -8.058 4.373 4.267 1.00 94.88 272 LEU A N 1
ATOM 2122 C CA . LEU A 1 272 ? -9.263 3.846 4.912 1.00 94.88 272 LEU A CA 1
ATOM 2123 C C . LEU A 1 272 ? -8.881 2.961 6.111 1.00 94.88 272 LEU A C 1
ATOM 2125 O O . LEU A 1 272 ? -9.535 3.007 7.149 1.00 94.88 272 LEU A O 1
ATOM 2129 N N . GLY A 1 273 ? -7.772 2.227 5.986 1.00 95.94 273 GLY A N 1
ATOM 2130 C CA . GLY A 1 273 ? -7.107 1.532 7.086 1.00 95.94 273 GLY A CA 1
ATOM 2131 C C . GLY A 1 273 ? -7.537 0.081 7.283 1.00 95.94 273 GLY A C 1
ATOM 2132 O O . GLY A 1 273 ? -7.195 -0.495 8.311 1.00 95.94 273 GLY A O 1
ATOM 2133 N N . VAL A 1 274 ? -8.292 -0.506 6.353 1.00 94.38 274 VAL A N 1
ATOM 2134 C CA . VAL A 1 274 ? -8.837 -1.865 6.491 1.00 94.38 274 VAL A CA 1
ATOM 2135 C C . VAL A 1 274 ? -7.838 -2.884 5.958 1.00 94.38 274 VAL A C 1
ATOM 2137 O O . VAL A 1 274 ? -7.518 -2.872 4.774 1.00 94.38 274 VAL A O 1
ATOM 2140 N N . LYS A 1 275 ? -7.375 -3.806 6.803 1.00 89.94 275 LYS A N 1
ATOM 2141 C CA . LYS A 1 275 ? -6.522 -4.924 6.378 1.00 89.94 275 LYS A CA 1
ATOM 2142 C C . LYS A 1 275 ? -7.020 -6.236 6.972 1.00 89.94 275 LYS A C 1
ATOM 2144 O O . LYS A 1 275 ? -7.256 -6.296 8.175 1.00 89.94 275 LYS A O 1
ATOM 2149 N N . PRO A 1 276 ? -7.109 -7.320 6.196 1.00 87.25 276 PRO A N 1
ATOM 2150 C CA . PRO A 1 276 ? -7.330 -8.633 6.778 1.00 87.25 276 PRO A CA 1
ATOM 2151 C C . PRO A 1 276 ? -6.082 -9.090 7.538 1.00 87.25 276 PRO A C 1
ATOM 2153 O O . PRO A 1 276 ? -4.951 -8.909 7.075 1.00 87.25 276 PRO A O 1
ATOM 2156 N N . THR A 1 277 ? -6.301 -9.708 8.695 1.00 87.62 277 THR A N 1
ATOM 2157 C CA . THR A 1 277 ? -5.255 -10.304 9.540 1.00 87.62 277 THR A CA 1
ATOM 2158 C C . THR A 1 277 ? -5.374 -11.826 9.616 1.00 87.62 277 THR A C 1
ATOM 2160 O O . THR A 1 277 ? -4.437 -12.490 10.057 1.00 87.62 277 THR A O 1
ATOM 2163 N N . GLN A 1 278 ? -6.489 -12.387 9.139 1.00 83.38 278 GLN A N 1
ATOM 2164 C CA . GLN A 1 278 ? -6.697 -13.818 8.914 1.00 83.38 278 GLN A CA 1
ATOM 2165 C C . GLN A 1 278 ? -7.477 -14.070 7.611 1.00 83.38 278 GLN A C 1
ATOM 2167 O O . GLN A 1 278 ? -8.020 -13.143 7.004 1.00 83.38 278 GLN A O 1
ATOM 2172 N N . THR A 1 279 ? -7.495 -15.330 7.166 1.00 76.19 279 THR A N 1
ATOM 2173 C CA . THR A 1 279 ? -8.181 -15.801 5.949 1.00 76.19 279 THR A CA 1
ATOM 2174 C C . THR A 1 279 ? -9.633 -15.340 5.896 1.00 76.19 279 THR A C 1
ATOM 2176 O O . THR A 1 279 ? -10.331 -15.368 6.909 1.00 76.19 279 THR A O 1
ATOM 2179 N N . GLY A 1 280 ? -10.107 -14.953 4.710 1.00 74.75 280 GLY A N 1
ATOM 2180 C CA . GLY A 1 280 ? -11.523 -14.647 4.491 1.00 74.75 280 GLY A CA 1
ATOM 2181 C C . GLY A 1 280 ? -12.070 -13.495 5.338 1.00 74.75 280 GLY A C 1
ATOM 2182 O O . GLY A 1 280 ? -13.272 -13.451 5.567 1.00 74.75 280 GLY A O 1
ATOM 2183 N N . PHE A 1 281 ? -11.206 -12.605 5.848 1.00 84.00 281 PHE A N 1
ATOM 2184 C CA . PHE A 1 281 ? -11.583 -11.531 6.777 1.00 84.00 281 PHE A CA 1
ATOM 2185 C C . PHE A 1 281 ? -12.259 -12.032 8.070 1.00 84.00 281 PHE A C 1
ATOM 2187 O O . PHE A 1 281 ? -12.983 -11.281 8.730 1.00 84.00 281 PHE A O 1
ATOM 2194 N N . SER A 1 282 ? -11.974 -13.275 8.492 1.00 84.75 282 SER A N 1
ATOM 2195 C CA . SER A 1 282 ? -12.398 -13.775 9.811 1.00 84.75 282 SER A CA 1
ATOM 2196 C C . SER A 1 282 ? -11.835 -12.913 10.944 1.00 84.75 282 SER A C 1
ATOM 2198 O O . SER A 1 282 ? -12.486 -12.712 11.968 1.00 84.75 282 SER A O 1
ATOM 2200 N N . LYS A 1 283 ? -10.642 -12.347 10.723 1.00 89.94 283 LYS A N 1
ATOM 2201 C CA . LYS A 1 283 ? -10.088 -11.241 11.500 1.00 89.94 283 LYS A CA 1
ATOM 2202 C C . LYS A 1 283 ? -9.566 -10.148 10.584 1.00 89.94 283 LYS A C 1
ATOM 2204 O O . LYS A 1 283 ? -8.974 -10.430 9.535 1.00 89.94 283 LYS A O 1
ATOM 2209 N N . LEU A 1 284 ? -9.739 -8.906 11.014 1.00 91.75 284 LEU A N 1
ATOM 2210 C CA . LEU A 1 284 ? -9.216 -7.725 10.342 1.00 91.75 284 LEU A CA 1
ATOM 2211 C C . LEU A 1 284 ? -8.644 -6.710 11.336 1.00 91.75 284 LEU A C 1
ATOM 2213 O O . LEU A 1 284 ? -8.882 -6.772 12.541 1.00 91.75 284 LEU A O 1
ATOM 2217 N N . SER A 1 285 ? -7.890 -5.752 10.819 1.00 95.06 285 SER A N 1
ATOM 2218 C CA . SER A 1 285 ? -7.545 -4.522 11.513 1.00 95.06 285 SER A CA 1
ATOM 2219 C C . SER A 1 285 ? -8.128 -3.320 10.779 1.00 95.06 285 SER A C 1
ATOM 2221 O O . SER A 1 285 ? -8.209 -3.307 9.549 1.00 95.06 285 SER A O 1
ATOM 2223 N N . VAL A 1 286 ? -8.536 -2.310 11.548 1.00 96.81 286 VAL A N 1
ATOM 2224 C CA . VAL A 1 286 ? -8.892 -0.984 11.039 1.00 96.81 286 VAL A CA 1
ATOM 2225 C C . VAL A 1 286 ? -7.974 0.036 11.698 1.00 96.81 286 VAL A C 1
ATOM 2227 O O . VAL A 1 286 ? -8.162 0.396 12.860 1.00 96.81 286 VAL A O 1
ATOM 2230 N N . ARG A 1 287 ? -6.953 0.474 10.959 1.00 96.88 287 ARG A N 1
ATOM 2231 C CA . ARG A 1 287 ? -5.951 1.458 11.391 1.00 96.88 287 ARG A CA 1
ATOM 2232 C C . ARG A 1 287 ? -5.733 2.506 10.292 1.00 96.88 287 ARG A C 1
ATOM 2234 O O . ARG A 1 287 ? -4.858 2.311 9.448 1.00 96.88 287 ARG A O 1
ATOM 2241 N N . PRO A 1 288 ? -6.506 3.604 10.288 1.00 96.81 288 PRO A N 1
ATOM 2242 C CA . PRO A 1 288 ? -6.342 4.677 9.312 1.00 96.81 288 PRO A CA 1
ATOM 2243 C C . PRO A 1 288 ? -5.014 5.421 9.493 1.00 96.81 288 PRO A C 1
ATOM 2245 O O . PRO A 1 288 ? -4.758 5.981 10.556 1.00 96.81 288 PRO A O 1
ATOM 2248 N N . SER A 1 289 ? -4.196 5.474 8.446 1.00 95.12 289 SER A N 1
ATOM 2249 C CA . SER A 1 289 ? -3.083 6.414 8.312 1.00 95.12 289 SER A CA 1
ATOM 2250 C C . SER A 1 289 ? -3.629 7.727 7.763 1.00 95.12 289 SER A C 1
ATOM 2252 O O . SER A 1 289 ? -4.055 7.778 6.612 1.00 95.12 289 SER A O 1
ATOM 2254 N N . VAL A 1 290 ? -3.615 8.781 8.579 1.00 93.94 290 VAL A N 1
ATOM 2255 C CA . VAL A 1 290 ? -4.170 10.099 8.234 1.00 93.94 290 VAL A CA 1
ATOM 2256 C C . VAL A 1 290 ? -3.098 10.964 7.563 1.00 93.94 290 VAL A C 1
ATOM 2258 O O . VAL A 1 290 ? -2.157 11.363 8.249 1.00 93.94 290 VAL A O 1
ATOM 2261 N N . PRO A 1 291 ? -3.211 11.279 6.260 1.00 91.12 291 PRO A N 1
ATOM 2262 C CA . PRO A 1 291 ? -2.289 12.195 5.604 1.00 91.12 291 PRO A CA 1
ATOM 2263 C C . PRO A 1 291 ? -2.585 13.655 5.938 1.00 91.12 291 PRO A C 1
ATOM 2265 O O . PRO A 1 291 ? -3.736 14.037 6.173 1.00 91.12 291 PRO A O 1
ATOM 2268 N N . GLU A 1 292 ? -1.562 14.495 5.854 1.00 89.06 292 GLU A N 1
ATOM 2269 C CA . GLU A 1 292 ? -1.693 15.937 5.978 1.00 89.06 292 GLU A CA 1
ATOM 2270 C C . GLU A 1 292 ? -2.686 16.496 4.942 1.00 89.06 292 GLU A C 1
ATOM 2272 O O . GLU A 1 292 ? -2.709 16.126 3.763 1.00 89.06 292 GLU A O 1
ATOM 2277 N N . GLY A 1 293 ? -3.553 17.399 5.405 1.00 86.88 293 GLY A N 1
ATOM 2278 C CA . GLY A 1 293 ? -4.575 18.044 4.581 1.00 86.88 293 GLY A CA 1
ATOM 2279 C C . GLY A 1 293 ? -5.811 17.186 4.287 1.00 86.88 293 GLY A C 1
ATOM 2280 O O . GLY A 1 293 ? -6.736 17.681 3.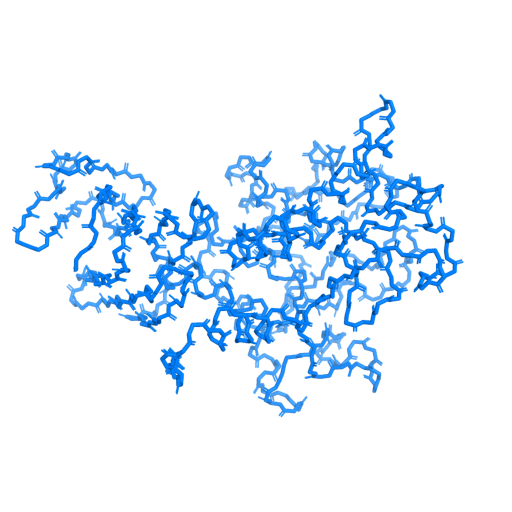642 1.00 86.88 293 GLY A O 1
ATOM 2281 N N . MET A 1 294 ? -5.878 15.938 4.766 1.00 91.31 294 MET A N 1
ATOM 2282 C CA . MET A 1 294 ? -7.068 15.093 4.644 1.00 91.31 294 MET A CA 1
ATOM 2283 C C . MET A 1 294 ? -7.885 15.114 5.940 1.00 91.31 294 MET A C 1
ATOM 2285 O O . MET A 1 294 ? -7.426 14.675 6.990 1.00 91.31 294 MET A O 1
ATOM 2289 N N . SER A 1 295 ? -9.118 15.615 5.868 1.00 92.50 295 SER A N 1
ATOM 2290 C CA . SER A 1 295 ? -10.004 15.733 7.034 1.00 92.50 295 SER A CA 1
ATOM 2291 C C . SER A 1 295 ? -11.019 14.601 7.166 1.00 92.50 295 SER A C 1
ATOM 2293 O O . SER A 1 295 ? -11.677 14.508 8.197 1.00 92.50 295 SER A O 1
ATOM 2295 N N . TRP A 1 296 ? -11.171 13.742 6.159 1.00 96.31 296 TRP A N 1
ATOM 2296 C CA . TRP A 1 296 ? -12.063 12.586 6.210 1.00 96.31 296 TRP A CA 1
ATOM 2297 C C . TRP A 1 296 ? -11.696 11.546 5.149 1.00 96.31 296 TRP A C 1
ATOM 2299 O O . TRP A 1 296 ? -11.175 11.897 4.087 1.00 96.31 296 TRP A O 1
ATOM 2309 N N . ALA A 1 297 ? -12.048 10.287 5.404 1.00 92.88 297 ALA A N 1
ATOM 2310 C CA . ALA A 1 297 ? -12.217 9.276 4.368 1.00 92.88 297 ALA A CA 1
ATOM 2311 C C . ALA A 1 297 ? -13.336 8.305 4.755 1.00 92.88 297 ALA A C 1
ATOM 2313 O O . ALA A 1 297 ? -13.577 8.028 5.930 1.00 92.88 297 ALA A O 1
ATOM 2314 N N . ARG A 1 298 ? -14.028 7.795 3.738 1.00 96.50 298 ARG A N 1
ATOM 2315 C CA . ARG A 1 298 ? -15.145 6.867 3.885 1.00 96.50 298 ARG A CA 1
ATOM 2316 C C . ARG A 1 298 ? -15.121 5.859 2.753 1.00 96.50 298 ARG A C 1
ATOM 2318 O O . ARG A 1 298 ? -14.835 6.233 1.619 1.00 96.50 298 ARG A O 1
ATOM 2325 N N . GLY A 1 299 ? -15.455 4.614 3.054 1.00 86.06 299 GLY A N 1
ATOM 2326 C CA . GLY A 1 299 ? -15.539 3.557 2.060 1.00 86.06 299 GLY A CA 1
ATOM 2327 C C . GLY A 1 299 ? -16.124 2.273 2.624 1.00 86.06 299 GLY A C 1
ATOM 2328 O O . GLY A 1 299 ? -16.273 2.117 3.837 1.00 86.06 299 GLY A O 1
ATOM 2329 N N . VAL A 1 300 ? -16.441 1.359 1.714 1.00 88.38 300 VAL A N 1
ATOM 2330 C CA . VAL A 1 300 ? -16.862 -0.006 2.017 1.00 88.38 300 VAL A CA 1
ATOM 2331 C C . VAL A 1 300 ? -15.857 -0.954 1.378 1.00 88.38 300 VAL A C 1
ATOM 2333 O O . VAL A 1 300 ? -15.514 -0.806 0.206 1.00 88.38 300 VAL A O 1
ATOM 2336 N N . VAL A 1 301 ? -15.370 -1.903 2.168 1.00 85.44 301 VAL A N 1
ATOM 2337 C CA . VAL A 1 301 ? -14.547 -3.017 1.712 1.00 85.44 301 VAL A CA 1
ATOM 2338 C C . VAL A 1 301 ? -15.447 -4.243 1.729 1.00 85.44 301 VAL A C 1
ATOM 2340 O O . VAL A 1 301 ? -15.813 -4.683 2.823 1.00 85.44 301 VAL A O 1
ATOM 2343 N N . PRO A 1 302 ? -15.840 -4.779 0.562 1.00 80.38 302 PRO A N 1
ATOM 2344 C CA . PRO A 1 302 ? -16.552 -6.044 0.552 1.00 80.38 302 PRO A CA 1
ATOM 2345 C C . PRO A 1 302 ? -15.682 -7.131 1.214 1.00 80.38 302 PRO A C 1
ATOM 2347 O O . PRO A 1 302 ? -14.465 -6.995 1.349 1.00 80.38 302 PRO A O 1
ATOM 2350 N N . THR A 1 303 ? -16.273 -8.205 1.717 1.00 81.56 303 THR A N 1
ATOM 2351 C CA . THR A 1 303 ? -15.502 -9.359 2.200 1.00 81.56 303 THR A CA 1
ATOM 2352 C C . THR A 1 303 ? -16.330 -10.626 2.017 1.00 81.56 303 THR A C 1
ATOM 2354 O O . THR A 1 303 ? -17.552 -10.525 1.899 1.00 81.56 303 THR A O 1
ATOM 2357 N N . PRO A 1 304 ? -15.715 -11.820 2.076 1.00 80.44 304 PRO A N 1
ATOM 2358 C CA . PRO A 1 304 ? -16.450 -13.084 2.102 1.00 80.44 304 PRO A CA 1
ATOM 2359 C C . PRO A 1 304 ? -17.536 -13.202 3.177 1.00 80.44 304 PRO A C 1
ATOM 2361 O O . PRO A 1 304 ? -18.464 -13.983 3.032 1.00 80.44 304 PRO A O 1
ATOM 2364 N N . LEU A 1 305 ? -17.413 -12.468 4.286 1.00 82.75 305 LEU A N 1
ATOM 2365 C CA . LEU A 1 305 ? -18.401 -12.496 5.365 1.00 82.75 305 LEU A CA 1
ATOM 2366 C C . LEU A 1 305 ? -19.463 -11.395 5.210 1.00 82.75 305 LEU A C 1
ATOM 2368 O O . LEU A 1 305 ? -20.431 -11.376 5.967 1.00 82.75 305 LEU A O 1
ATOM 2372 N N . GLY A 1 306 ? -19.296 -10.489 4.243 1.00 82.56 306 GLY A N 1
ATOM 2373 C CA . GLY A 1 306 ? -20.098 -9.285 4.035 1.00 82.56 306 GLY A CA 1
ATOM 2374 C C . GLY A 1 306 ? -19.284 -7.994 4.167 1.00 82.56 306 GLY A C 1
ATOM 2375 O O . GLY A 1 306 ? -18.066 -8.006 4.336 1.00 82.56 306 GLY A O 1
ATOM 2376 N N . ASP A 1 307 ? -19.962 -6.858 4.091 1.00 87.12 307 ASP A N 1
ATOM 2377 C CA . ASP A 1 307 ? -19.312 -5.555 3.951 1.00 87.12 307 ASP A CA 1
ATOM 2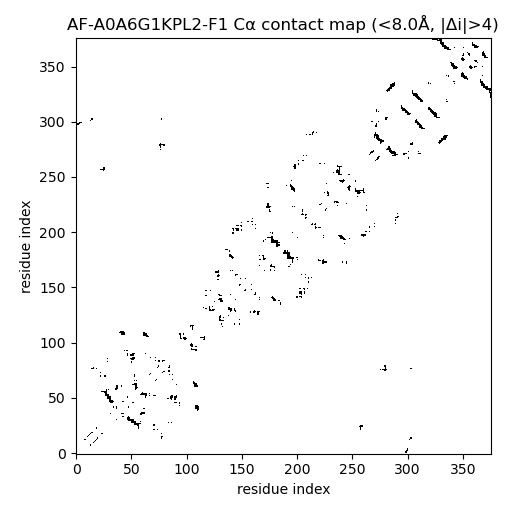378 C C . ASP A 1 307 ? -18.683 -5.022 5.244 1.00 87.12 307 ASP A C 1
ATOM 2380 O O . ASP A 1 307 ? -19.324 -4.947 6.297 1.00 87.12 307 ASP A O 1
ATOM 2384 N N . VAL A 1 308 ? -17.441 -4.546 5.136 1.00 89.25 308 VAL A N 1
ATOM 2385 C CA . VAL A 1 308 ? -16.773 -3.739 6.160 1.00 89.25 308 VAL A CA 1
ATOM 2386 C C . VAL A 1 308 ? -16.863 -2.267 5.768 1.00 89.25 308 VAL A C 1
ATOM 2388 O O . VAL A 1 308 ? -16.201 -1.812 4.839 1.00 89.25 308 VAL A O 1
ATOM 2391 N N . GLY A 1 309 ? -17.681 -1.505 6.485 1.00 93.75 309 GLY A N 1
ATOM 2392 C CA . GLY A 1 309 ? -17.827 -0.064 6.298 1.00 93.75 309 GLY A CA 1
ATOM 2393 C C . GLY A 1 309 ? -16.901 0.701 7.232 1.00 93.75 309 GLY A C 1
ATOM 2394 O O . GLY A 1 309 ? -16.824 0.396 8.421 1.00 93.75 309 GLY A O 1
ATOM 2395 N N . VAL A 1 310 ? -16.217 1.715 6.711 1.00 95.88 310 VAL A N 1
ATOM 2396 C CA . VAL A 1 310 ? -15.374 2.617 7.501 1.00 95.88 310 VAL A CA 1
ATOM 2397 C C . VAL A 1 310 ? -15.683 4.062 7.137 1.00 95.88 310 VAL A C 1
ATOM 2399 O O . VAL A 1 310 ? -15.756 4.425 5.965 1.00 95.88 310 VAL A O 1
ATOM 2402 N N . ASP A 1 311 ? -15.847 4.895 8.158 1.00 97.00 311 ASP A N 1
ATOM 2403 C CA . ASP A 1 311 ? -16.061 6.335 8.042 1.00 97.00 311 ASP A CA 1
ATOM 2404 C C . ASP A 1 311 ? -15.261 7.034 9.136 1.00 97.00 311 ASP A C 1
ATOM 2406 O O . ASP A 1 311 ? -15.593 6.924 10.320 1.00 97.00 311 ASP A O 1
ATOM 2410 N N . TRP A 1 312 ? -14.194 7.733 8.756 1.00 97.62 312 TRP A N 1
ATOM 2411 C CA . TRP A 1 312 ? -13.449 8.568 9.684 1.00 97.62 312 TRP A CA 1
ATOM 2412 C C . TRP A 1 312 ? -13.440 10.029 9.259 1.00 97.62 312 TRP A C 1
ATOM 2414 O O . TRP A 1 312 ? -13.421 10.365 8.075 1.00 97.62 312 TRP A O 1
ATOM 2424 N N . LYS A 1 313 ? -13.438 10.914 10.256 1.00 96.69 313 LYS A N 1
ATOM 2425 C CA . LYS A 1 313 ? -13.363 12.364 10.072 1.00 96.69 313 LYS A CA 1
ATOM 2426 C C . LYS A 1 313 ? -12.614 13.039 11.212 1.00 96.69 313 LYS A C 1
ATOM 2428 O O . LYS A 1 313 ? -12.604 12.546 12.339 1.00 96.69 313 LYS A O 1
ATOM 2433 N N . ILE A 1 314 ? -12.052 14.201 10.915 1.00 94.56 314 ILE A N 1
ATOM 2434 C CA . ILE A 1 314 ? -11.375 15.085 11.856 1.00 94.56 314 ILE A CA 1
ATOM 2435 C C . ILE A 1 314 ? -12.148 16.394 11.894 1.00 94.56 314 ILE A C 1
ATOM 2437 O O . ILE A 1 314 ? -12.260 17.085 10.883 1.00 94.56 314 ILE A O 1
ATOM 2441 N N . ASP A 1 315 ? -12.671 16.731 13.067 1.00 93.88 315 ASP A N 1
ATOM 2442 C CA . ASP A 1 315 ? -13.381 17.985 13.310 1.00 93.88 315 ASP A CA 1
ATOM 2443 C C . ASP A 1 315 ? -12.947 18.573 14.654 1.00 93.88 315 ASP A C 1
ATOM 2445 O O . ASP A 1 315 ? -12.881 17.861 15.657 1.00 93.88 315 ASP A O 1
ATOM 2449 N N . GLY A 1 316 ? -12.576 19.856 14.671 1.00 89.56 316 GLY A N 1
ATOM 2450 C CA . GLY A 1 316 ? -12.093 20.534 15.879 1.00 89.56 316 GLY A CA 1
ATOM 2451 C C . GLY A 1 316 ? -10.948 19.811 16.609 1.00 89.56 316 GLY A C 1
ATOM 2452 O O . GLY A 1 316 ? -10.904 19.826 17.835 1.00 89.56 316 GLY A O 1
ATOM 2453 N N . GLY A 1 317 ? -10.060 19.119 15.880 1.00 88.69 317 GLY A N 1
ATOM 2454 C CA . GLY A 1 317 ? -8.967 18.317 16.455 1.00 88.69 317 GLY A CA 1
ATOM 2455 C C . GLY A 1 317 ? -9.388 16.949 17.014 1.00 88.69 317 GLY A C 1
ATOM 2456 O O . GLY A 1 317 ? -8.555 16.229 17.558 1.00 88.69 317 GLY A O 1
ATOM 2457 N N . THR A 1 318 ? -10.659 16.567 16.870 1.00 93.75 318 THR A N 1
ATOM 2458 C CA . THR A 1 318 ? -11.181 15.263 17.291 1.00 93.75 318 THR A CA 1
ATOM 2459 C C . THR A 1 318 ? -11.262 14.318 16.099 1.00 93.75 318 THR A C 1
ATOM 2461 O O . THR A 1 318 ? -12.000 14.572 15.148 1.00 93.75 318 THR A O 1
ATOM 2464 N N . PHE A 1 319 ? -10.543 13.198 16.174 1.00 96.38 319 PHE A N 1
ATOM 2465 C CA . PHE A 1 319 ? -10.672 12.093 15.229 1.00 96.38 319 PHE A CA 1
ATOM 2466 C C . PHE A 1 319 ? -11.844 11.192 15.639 1.00 96.38 319 PHE A C 1
ATOM 2468 O O . PHE A 1 319 ? -11.862 10.644 16.740 1.00 96.38 319 PHE A O 1
ATOM 2475 N N . THR A 1 320 ? -12.833 11.043 14.759 1.00 96.75 320 THR A N 1
ATOM 2476 C CA . THR A 1 320 ? -13.969 10.126 14.937 1.00 96.75 320 THR A CA 1
ATOM 2477 C C . THR A 1 320 ? -13.880 9.028 13.892 1.00 96.75 320 THR A C 1
ATOM 2479 O O . THR A 1 320 ? -13.751 9.348 12.716 1.00 96.75 320 THR A O 1
ATOM 2482 N N . LEU A 1 321 ? -13.993 7.767 14.310 1.00 96.88 321 LEU A N 1
ATOM 2483 C CA . LEU A 1 321 ? -14.004 6.589 13.443 1.00 96.88 321 LEU A CA 1
ATOM 2484 C C . LEU A 1 321 ? -15.249 5.750 13.732 1.00 96.88 321 LEU A C 1
ATOM 2486 O O . LEU A 1 321 ? -15.505 5.386 14.880 1.00 96.88 321 LEU A O 1
ATOM 2490 N N . ILE A 1 322 ? -16.000 5.439 12.681 1.00 95.62 322 ILE A N 1
ATOM 2491 C CA . ILE A 1 322 ? -17.131 4.516 12.690 1.00 95.62 322 ILE A CA 1
ATOM 2492 C C . ILE A 1 322 ? -16.741 3.317 11.833 1.00 95.62 322 ILE A C 1
ATOM 2494 O O . ILE A 1 322 ? -16.283 3.486 10.702 1.00 95.62 322 ILE A O 1
ATOM 2498 N N . VAL A 1 323 ? -16.923 2.118 12.383 1.00 94.06 323 VAL A N 1
ATOM 2499 C CA . VAL A 1 323 ? -16.658 0.854 11.694 1.00 94.06 323 VAL A CA 1
ATOM 2500 C C . VAL A 1 323 ? -17.887 -0.031 11.803 1.00 94.06 323 VAL A C 1
ATOM 2502 O O . VAL A 1 323 ? -18.390 -0.254 12.903 1.00 94.06 323 VAL A O 1
ATOM 2505 N N . THR A 1 324 ? -18.339 -0.553 10.671 1.00 92.44 324 THR A N 1
ATOM 2506 C CA . THR A 1 324 ? -19.314 -1.641 10.589 1.00 92.44 324 THR A CA 1
ATOM 2507 C C . THR A 1 324 ? -18.618 -2.852 9.990 1.00 92.44 324 THR A C 1
ATOM 2509 O O . THR A 1 324 ? -17.820 -2.708 9.070 1.00 92.44 324 THR A O 1
ATOM 2512 N N . ALA A 1 325 ? -18.897 -4.045 10.496 1.00 89.31 325 ALA A N 1
ATOM 2513 C CA . ALA A 1 325 ? -18.379 -5.287 9.932 1.00 89.31 325 ALA A CA 1
ATOM 2514 C C . ALA A 1 325 ? -19.449 -6.376 10.044 1.00 89.31 325 ALA A C 1
ATOM 2516 O O . ALA A 1 325 ? -20.313 -6.290 10.926 1.00 89.31 325 ALA A O 1
ATOM 2517 N N . PRO A 1 326 ? -19.417 -7.394 9.174 1.00 85.88 326 PRO A N 1
ATOM 2518 C CA . PRO A 1 326 ? -20.399 -8.459 9.223 1.00 85.88 326 PRO A CA 1
ATOM 2519 C C . PRO A 1 326 ? -20.242 -9.329 10.474 1.00 85.88 326 PRO A C 1
ATOM 2521 O O . PRO A 1 326 ? -19.178 -9.419 11.096 1.00 85.88 326 PRO A O 1
ATOM 2524 N N . LYS A 1 327 ? -21.318 -10.041 10.826 1.00 85.62 327 LYS A N 1
ATOM 2525 C CA . LYS A 1 327 ? -21.260 -11.066 11.874 1.00 85.62 327 LYS A CA 1
ATOM 2526 C C . LYS A 1 327 ? -20.240 -12.139 11.488 1.00 85.62 327 LYS A C 1
ATOM 2528 O O . LYS A 1 327 ? -20.281 -12.655 10.380 1.00 85.62 327 LYS A O 1
ATOM 2533 N N . GLY A 1 328 ? -19.395 -12.528 12.440 1.00 83.62 328 GLY A N 1
ATOM 2534 C CA . GLY A 1 328 ? -18.361 -13.549 12.230 1.00 83.62 328 GLY A CA 1
ATOM 2535 C C . GLY A 1 328 ? -16.964 -12.986 11.961 1.00 83.62 328 GLY A C 1
ATOM 2536 O O . GLY A 1 328 ? -16.011 -13.757 12.020 1.00 83.62 328 GLY A O 1
ATOM 2537 N N . SER A 1 329 ? -16.830 -11.672 11.752 1.00 85.81 329 SER A N 1
ATOM 2538 C CA . SER A 1 329 ? -15.535 -10.986 11.718 1.00 85.81 329 SER A CA 1
ATOM 2539 C C . SER A 1 329 ? -15.158 -10.416 13.090 1.00 85.81 329 SER A C 1
ATOM 2541 O O . SER A 1 329 ? -15.956 -9.734 13.738 1.00 85.81 329 SER A O 1
ATOM 2543 N N . GLU A 1 330 ? -13.918 -10.649 13.517 1.00 90.00 330 GLU A N 1
ATOM 2544 C CA . GLU A 1 330 ? -13.293 -9.953 14.650 1.00 90.00 330 GLU A CA 1
ATOM 2545 C C . GLU A 1 330 ? -12.426 -8.796 14.138 1.00 90.00 330 GLU A C 1
ATOM 2547 O O . GLU A 1 330 ? -11.752 -8.930 13.114 1.00 90.00 330 GLU A O 1
ATOM 2552 N N . ALA A 1 331 ? -12.394 -7.667 14.849 1.00 90.81 331 ALA A N 1
ATOM 2553 C CA . ALA A 1 331 ? -11.614 -6.511 14.416 1.00 90.81 331 ALA A CA 1
ATOM 2554 C C . ALA A 1 331 ? -10.752 -5.927 15.533 1.00 90.81 331 ALA A C 1
ATOM 2556 O O . ALA A 1 331 ? -11.225 -5.664 16.640 1.00 90.81 331 ALA A O 1
ATOM 2557 N N . THR A 1 332 ? -9.500 -5.631 15.207 1.00 94.00 332 THR A N 1
ATOM 2558 C CA . THR A 1 332 ? -8.637 -4.774 16.023 1.00 94.00 332 THR A CA 1
ATOM 2559 C C . THR A 1 332 ? -8.717 -3.349 15.481 1.00 94.00 332 THR A C 1
ATOM 2561 O O . THR A 1 332 ? -8.403 -3.105 14.315 1.00 94.00 332 THR A O 1
ATOM 2564 N N . ILE A 1 333 ? -9.158 -2.400 16.307 1.00 95.50 333 ILE A N 1
ATOM 2565 C CA . ILE A 1 333 ? -9.392 -1.010 15.900 1.00 95.50 333 ILE A CA 1
ATOM 2566 C C . ILE A 1 333 ? -8.316 -0.116 16.504 1.00 95.50 333 ILE A C 1
ATOM 2568 O O . ILE A 1 333 ? -8.135 -0.103 17.719 1.00 95.50 333 ILE A O 1
ATOM 2572 N N . SER A 1 334 ? -7.640 0.667 15.668 1.00 96.19 334 SER A N 1
ATOM 2573 C CA . SER A 1 334 ? -6.598 1.606 16.079 1.00 96.19 334 SER A CA 1
ATOM 2574 C C . SER A 1 334 ? -6.973 3.023 15.665 1.00 96.19 334 SER A C 1
ATOM 2576 O O . SER A 1 334 ? -7.186 3.292 14.483 1.00 96.19 334 SER A O 1
ATOM 2578 N N . VAL A 1 335 ? -6.998 3.948 16.624 1.00 95.62 335 VAL A N 1
ATOM 2579 C CA . VAL A 1 335 ? -7.257 5.372 16.368 1.00 95.62 335 VAL A CA 1
ATOM 2580 C C . VAL A 1 335 ? -6.008 6.209 16.649 1.00 95.62 335 VAL A C 1
ATOM 2582 O O . VAL A 1 335 ? -5.354 5.974 17.671 1.00 95.62 335 VAL A O 1
ATOM 2585 N N . PRO A 1 336 ? -5.652 7.166 15.773 1.00 94.88 336 PRO A N 1
ATOM 2586 C CA . PRO A 1 336 ? -4.536 8.066 16.016 1.00 94.88 336 PRO A CA 1
ATOM 2587 C C . PRO A 1 336 ? -4.859 8.985 17.195 1.00 94.88 336 PRO A C 1
ATOM 2589 O O . PRO A 1 336 ? -5.969 9.514 17.307 1.00 94.88 336 PRO A O 1
ATOM 2592 N N . VAL A 1 337 ? -3.886 9.185 18.077 1.00 92.44 337 VAL A N 1
ATOM 2593 C CA . VAL A 1 337 ? -4.007 10.070 19.236 1.00 92.44 337 VAL A CA 1
ATOM 2594 C C . VAL A 1 337 ? -2.754 10.920 19.404 1.00 92.44 337 VAL A C 1
ATOM 2596 O O . VAL A 1 337 ? -1.640 10.476 19.136 1.00 92.44 337 VAL A O 1
ATOM 2599 N N . GLY A 1 338 ? -2.939 12.144 19.897 1.00 85.94 338 GLY A N 1
ATOM 2600 C CA . GLY A 1 338 ? -1.834 12.927 20.447 1.00 85.94 338 GLY A CA 1
ATOM 2601 C C . GLY A 1 338 ? -1.337 12.349 21.777 1.00 85.94 338 GLY A C 1
ATOM 2602 O O . GLY A 1 338 ? -1.985 11.486 22.370 1.00 85.94 338 GLY A O 1
ATOM 2603 N N . GLU A 1 339 ? -0.214 12.871 22.265 1.00 75.81 339 GLU A N 1
ATOM 2604 C CA . GLU A 1 339 ? 0.478 12.417 23.484 1.00 75.81 339 GLU A CA 1
ATOM 2605 C C . GLU A 1 339 ? -0.439 12.382 24.728 1.00 75.81 339 GLU A C 1
ATOM 2607 O O . GLU A 1 339 ? -0.470 11.390 25.453 1.00 75.81 339 GLU A O 1
ATOM 2612 N N . ASP A 1 340 ? -1.297 13.395 24.894 1.00 81.88 340 ASP A N 1
ATOM 2613 C CA . ASP A 1 340 ? -2.294 13.489 25.976 1.00 81.88 340 ASP A CA 1
ATOM 2614 C C . ASP A 1 340 ? -3.711 13.048 25.559 1.00 81.88 340 ASP A C 1
ATOM 2616 O O . ASP A 1 340 ? -4.715 13.370 26.207 1.00 81.88 340 ASP A O 1
ATOM 2620 N N . GLY A 1 341 ? -3.821 12.323 24.445 1.00 86.62 341 GLY A N 1
ATOM 2621 C CA . GLY A 1 341 ? -5.094 11.952 23.843 1.00 86.62 341 GLY A CA 1
ATOM 2622 C C . GLY A 1 341 ? -5.980 11.100 24.756 1.00 86.62 341 GLY A C 1
ATOM 2623 O O . GLY A 1 341 ? -5.528 10.222 25.496 1.00 86.62 341 GLY A O 1
ATOM 2624 N N . LYS A 1 342 ? -7.291 11.335 24.674 1.00 93.94 342 LYS A N 1
ATOM 2625 C CA . LYS A 1 342 ? -8.325 10.496 25.288 1.00 93.94 342 LYS A CA 1
ATOM 2626 C C . LYS A 1 342 ? -9.048 9.730 24.188 1.00 93.94 342 LYS A C 1
ATOM 2628 O O . LYS A 1 342 ? -9.435 10.329 23.191 1.00 93.94 342 LYS A O 1
ATOM 2633 N N . VAL A 1 343 ? -9.308 8.444 24.417 1.00 95.81 343 VAL A N 1
ATOM 2634 C CA . VAL A 1 343 ? -10.103 7.618 23.497 1.00 95.81 343 VAL A CA 1
ATOM 2635 C C . VAL A 1 343 ? -11.344 7.098 24.187 1.00 95.81 343 VAL A C 1
ATOM 2637 O O . VAL A 1 343 ? -11.301 6.655 25.341 1.00 95.81 343 VAL A O 1
ATOM 2640 N N . THR A 1 344 ? -12.453 7.147 23.459 1.00 94.69 344 THR A N 1
ATOM 2641 C CA . THR A 1 344 ? -13.741 6.601 23.872 1.00 94.69 344 THR A CA 1
ATOM 2642 C C . THR A 1 344 ? -14.275 5.640 22.820 1.00 94.69 344 THR A C 1
ATOM 2644 O O . THR A 1 344 ? -14.201 5.932 21.630 1.00 94.69 344 THR A O 1
ATOM 2647 N N . VAL A 1 345 ? -14.864 4.532 23.265 1.00 92.69 345 VAL A N 1
ATOM 2648 C CA . VAL A 1 345 ? -15.682 3.642 22.434 1.00 92.69 345 VAL A CA 1
ATOM 2649 C C . VAL A 1 345 ? -17.135 3.861 22.843 1.00 92.69 345 VAL A C 1
ATOM 2651 O O . VAL A 1 345 ? -17.519 3.590 23.984 1.00 92.69 345 VAL A O 1
ATOM 2654 N N . GLY A 1 346 ? -17.931 4.450 21.947 1.00 89.12 346 GLY A N 1
ATOM 2655 C CA . GLY A 1 346 ? -19.226 5.018 22.320 1.00 89.12 346 GLY A CA 1
ATOM 2656 C C . GLY A 1 346 ? -19.060 6.044 23.448 1.00 89.12 346 GLY A C 1
ATOM 2657 O O . GLY A 1 346 ? -18.269 6.977 23.337 1.00 89.12 346 GLY A O 1
ATOM 2658 N N . ALA A 1 347 ? -19.769 5.849 24.562 1.00 88.75 347 ALA A N 1
ATOM 2659 C CA . ALA A 1 347 ? -19.656 6.708 25.745 1.00 88.75 347 ALA A CA 1
ATOM 2660 C C . ALA A 1 347 ? -18.546 6.281 26.734 1.00 88.75 347 ALA A C 1
ATOM 2662 O O . ALA A 1 347 ? -18.248 7.015 27.678 1.00 88.75 347 ALA A O 1
ATOM 2663 N N . GLN A 1 348 ? -17.936 5.104 26.557 1.00 91.56 348 GLN A N 1
ATOM 2664 C CA . GLN A 1 348 ? -16.968 4.549 27.504 1.00 91.56 348 GLN A CA 1
ATOM 2665 C C . GLN A 1 348 ? -15.554 5.050 27.202 1.00 91.56 348 GLN A C 1
ATOM 2667 O O . GLN A 1 348 ? -15.056 4.873 26.096 1.00 91.56 348 GLN A O 1
ATOM 2672 N N . ALA A 1 349 ? -14.864 5.617 28.195 1.00 94.19 349 ALA A N 1
ATOM 2673 C CA . ALA A 1 349 ? -13.439 5.926 28.077 1.00 94.19 349 ALA A CA 1
ATOM 2674 C C . ALA A 1 349 ? -12.598 4.644 28.149 1.00 94.19 349 ALA A C 1
ATOM 2676 O O . ALA A 1 349 ? -12.712 3.889 29.112 1.00 94.19 349 ALA A O 1
ATOM 2677 N N . VAL A 1 350 ? -11.734 4.433 27.155 1.00 94.44 350 VAL A N 1
ATOM 2678 C CA . VAL A 1 350 ? -10.862 3.247 27.050 1.00 94.44 350 VAL A CA 1
ATOM 2679 C C . VAL A 1 350 ? -9.384 3.597 27.200 1.00 94.44 350 VAL A C 1
ATOM 2681 O O . VAL A 1 350 ? -8.597 2.753 27.605 1.00 94.44 350 VAL A O 1
ATOM 2684 N N . TRP A 1 351 ? -9.015 4.859 26.966 1.00 95.44 351 TRP A N 1
ATOM 2685 C CA . TRP A 1 351 ? -7.658 5.367 27.161 1.00 95.44 351 TRP A CA 1
ATOM 2686 C C . TRP A 1 351 ? -7.669 6.821 27.632 1.00 95.44 351 TRP A C 1
ATOM 2688 O O . TRP A 1 351 ? -8.550 7.603 27.259 1.00 95.44 351 TRP A O 1
ATOM 2698 N N . GLY A 1 352 ? -6.679 7.204 28.435 1.00 93.75 352 GLY A N 1
ATOM 2699 C CA . GLY A 1 352 ? -6.327 8.609 28.649 1.00 93.75 352 GLY A CA 1
ATOM 2700 C C . GLY A 1 352 ? -5.466 8.821 29.887 1.00 93.75 352 GLY A C 1
ATOM 2701 O O . GLY A 1 352 ? -5.590 8.067 30.848 1.00 93.75 352 GLY A O 1
ATOM 2702 N N . ARG A 1 353 ? -4.664 9.895 29.897 1.00 88.88 353 ARG A N 1
ATOM 2703 C CA . ARG A 1 353 ? -3.579 10.119 30.878 1.00 88.88 353 ARG A CA 1
ATOM 2704 C C . ARG A 1 353 ? -2.518 9.005 30.857 1.00 88.88 353 ARG A C 1
ATOM 2706 O O . ARG A 1 353 ? -2.044 8.597 31.907 1.00 88.88 353 ARG A O 1
ATOM 2713 N N . GLY A 1 354 ? -2.200 8.481 29.671 1.00 88.31 354 GLY A N 1
ATOM 2714 C CA . GLY A 1 354 ? -1.166 7.452 29.492 1.00 88.31 354 GLY A CA 1
ATOM 2715 C C . GLY A 1 354 ? -1.538 6.040 29.965 1.00 88.31 354 GLY A C 1
ATOM 2716 O O . GLY A 1 354 ? -0.687 5.157 29.942 1.00 88.31 354 GLY A O 1
ATOM 2717 N N . GLU A 1 355 ? -2.786 5.808 30.378 1.00 90.50 355 GLU A N 1
ATOM 2718 C CA . GLU A 1 355 ? -3.222 4.534 30.952 1.00 90.50 355 GLU A CA 1
ATOM 2719 C C . GLU A 1 355 ? -4.422 3.936 30.209 1.00 90.50 355 GLU A C 1
ATOM 2721 O O . GLU A 1 355 ? -5.331 4.646 29.750 1.00 90.50 355 GLU A O 1
ATOM 2726 N N . SER A 1 356 ? -4.442 2.600 30.161 1.00 92.75 356 SER A N 1
ATOM 2727 C CA . SER A 1 356 ? -5.592 1.812 29.719 1.00 92.75 356 SER A CA 1
ATOM 2728 C C . SER A 1 356 ? -6.721 1.892 30.742 1.00 92.75 356 SER A C 1
ATOM 2730 O O . SER A 1 356 ? -6.501 1.733 31.941 1.00 92.75 356 SER A O 1
ATOM 2732 N N . LYS A 1 357 ? -7.948 2.116 30.270 1.00 91.12 357 LYS A N 1
ATOM 2733 C CA . LYS A 1 357 ? -9.161 2.222 31.103 1.00 91.12 357 LYS A CA 1
ATOM 2734 C C . LYS A 1 357 ? -10.189 1.131 30.812 1.00 91.12 357 LYS A C 1
ATOM 2736 O O . LYS A 1 357 ? -11.252 1.110 31.428 1.00 91.12 357 LYS A O 1
ATOM 2741 N N . GLY A 1 358 ? -9.891 0.232 29.877 1.00 87.88 358 GLY A N 1
ATOM 2742 C CA . GLY A 1 358 ? -10.763 -0.876 29.497 1.00 87.88 358 GLY A CA 1
ATOM 2743 C C . GLY A 1 358 ? -10.466 -1.405 28.096 1.00 87.88 358 GLY A C 1
ATOM 2744 O O . GLY A 1 358 ? -9.629 -0.860 27.383 1.00 87.88 358 GLY A O 1
ATOM 2745 N N . LEU A 1 359 ? -11.168 -2.477 27.711 1.00 86.31 359 LEU A N 1
ATOM 2746 C CA . LEU A 1 359 ? -11.105 -3.105 26.378 1.00 86.31 359 LEU A CA 1
ATOM 2747 C C . LEU A 1 359 ? -9.692 -3.492 25.899 1.00 86.31 359 LEU A C 1
ATOM 2749 O O . LEU A 1 359 ? -9.421 -3.484 24.703 1.00 86.31 359 LEU A O 1
ATOM 2753 N N . GLY A 1 360 ? -8.775 -3.794 26.827 1.00 87.56 360 GLY A N 1
ATOM 2754 C CA . GLY A 1 360 ? -7.392 -4.135 26.475 1.00 87.56 360 GLY A CA 1
ATOM 2755 C C . GLY A 1 360 ? -6.649 -3.008 25.747 1.00 87.56 360 GLY A C 1
ATOM 2756 O O . GLY A 1 360 ? -5.689 -3.277 25.026 1.00 87.56 360 GLY A O 1
ATOM 2757 N N . ALA A 1 361 ? -7.098 -1.755 25.913 1.00 92.75 361 ALA A N 1
ATOM 2758 C CA . ALA A 1 361 ? -6.557 -0.627 25.175 1.00 92.75 361 ALA A CA 1
ATOM 2759 C C . ALA A 1 361 ? -5.060 -0.463 25.441 1.00 92.75 361 ALA A C 1
ATOM 2761 O O . ALA A 1 361 ? -4.638 -0.447 26.600 1.00 92.75 361 ALA A O 1
ATOM 2762 N N . HIS A 1 362 ? -4.271 -0.296 24.388 1.00 92.62 362 HIS A N 1
ATOM 2763 C CA . HIS A 1 362 ? -2.835 -0.067 24.500 1.00 92.62 362 HIS A CA 1
ATOM 2764 C C . HIS A 1 362 ? -2.379 0.999 23.509 1.00 92.62 362 HIS A C 1
ATOM 2766 O O . HIS A 1 362 ? -2.900 1.090 22.397 1.00 92.62 362 HIS A O 1
ATOM 2772 N N . PHE A 1 363 ? -1.407 1.809 23.929 1.00 92.69 363 PHE A N 1
ATOM 2773 C CA . PHE A 1 363 ? -0.801 2.831 23.088 1.00 92.69 363 PHE A CA 1
ATOM 2774 C C . PHE A 1 363 ? 0.478 2.315 22.444 1.00 92.69 363 PHE A C 1
ATOM 2776 O O . PHE A 1 363 ? 1.350 1.766 23.121 1.00 92.69 363 PHE A O 1
ATOM 2783 N N . ARG A 1 364 ? 0.594 2.518 21.135 1.00 90.12 364 ARG A N 1
ATOM 2784 C CA . ARG A 1 364 ? 1.795 2.210 20.367 1.00 90.12 364 ARG A CA 1
ATOM 2785 C C . ARG A 1 364 ? 1.843 3.074 19.111 1.00 90.12 364 ARG A C 1
ATOM 2787 O O . ARG A 1 364 ? 0.846 3.200 18.408 1.00 90.12 364 ARG A O 1
ATOM 2794 N N . ASP A 1 365 ? 3.014 3.641 18.827 1.00 87.50 365 ASP A N 1
ATOM 2795 C CA . ASP A 1 365 ? 3.317 4.349 17.576 1.00 87.50 365 ASP A CA 1
ATOM 2796 C C . ASP A 1 365 ? 2.314 5.471 17.224 1.00 87.50 365 ASP A C 1
ATOM 2798 O O . ASP A 1 365 ? 1.981 5.668 16.058 1.00 87.50 365 ASP A O 1
ATOM 2802 N N . GLY A 1 366 ? 1.804 6.193 18.233 1.00 91.81 366 GLY A N 1
ATOM 2803 C CA . GLY A 1 366 ? 0.830 7.280 18.049 1.00 91.81 366 GLY A CA 1
ATOM 2804 C C . GLY A 1 366 ? -0.629 6.827 17.938 1.00 91.81 366 GLY A C 1
ATOM 2805 O O . GLY A 1 366 ? -1.500 7.639 17.639 1.00 91.81 366 GLY A O 1
ATOM 2806 N N . TYR A 1 367 ? -0.917 5.546 18.179 1.00 95.19 367 TYR A N 1
ATOM 2807 C CA . TYR A 1 367 ? -2.265 4.988 18.121 1.00 95.19 367 TYR A CA 1
ATOM 2808 C C . TYR A 1 367 ? -2.653 4.367 19.451 1.00 95.19 367 TYR A C 1
ATOM 2810 O O . TYR A 1 367 ? -1.829 3.754 20.127 1.00 95.19 367 TYR A O 1
ATOM 2818 N N . VAL A 1 368 ? -3.935 4.467 19.784 1.00 95.94 368 VAL A N 1
ATOM 2819 C CA . VAL A 1 368 ? -4.564 3.603 20.783 1.00 95.94 368 VAL A CA 1
ATOM 2820 C C . VAL A 1 368 ? -5.310 2.512 20.048 1.00 95.94 368 VAL A C 1
ATOM 2822 O O . VAL A 1 368 ? -6.166 2.797 19.208 1.00 95.94 368 VAL A O 1
ATOM 2825 N N . THR A 1 369 ? -4.997 1.273 20.396 1.00 95.25 369 THR A N 1
ATOM 2826 C CA . THR A 1 369 ? -5.590 0.081 19.801 1.00 95.25 369 THR A CA 1
ATOM 2827 C C . THR A 1 369 ? -6.485 -0.621 20.806 1.00 95.25 369 THR A C 1
ATOM 2829 O O . THR A 1 369 ? -6.094 -0.783 21.960 1.00 95.25 369 THR A O 1
ATOM 2832 N N . VAL A 1 370 ? -7.666 -1.049 20.364 1.00 92.62 370 VAL A N 1
ATOM 2833 C CA . VAL A 1 370 ? -8.611 -1.877 21.121 1.00 92.62 370 VAL A CA 1
ATOM 2834 C C . VAL A 1 370 ? -8.966 -3.125 20.322 1.00 92.62 370 VAL A C 1
ATOM 2836 O O . VAL A 1 370 ? -9.229 -3.050 19.120 1.00 92.62 370 VAL A O 1
ATOM 2839 N N . ASP A 1 371 ? -9.005 -4.271 20.993 1.00 83.38 371 ASP A N 1
ATOM 2840 C CA . ASP A 1 371 ? -9.460 -5.520 20.388 1.00 83.38 371 ASP A CA 1
ATOM 2841 C C . ASP A 1 371 ? -10.973 -5.645 20.569 1.00 83.38 371 ASP A C 1
ATOM 2843 O O . ASP A 1 371 ? -11.491 -5.616 21.689 1.00 83.38 371 ASP A O 1
ATOM 2847 N N . THR A 1 372 ? -11.701 -5.769 19.461 1.00 73.56 372 THR A N 1
ATOM 2848 C CA . THR A 1 372 ? -13.153 -5.949 19.475 1.00 73.56 372 THR A CA 1
ATOM 2849 C C . THR A 1 372 ? -13.483 -7.371 19.041 1.00 73.56 372 THR A C 1
ATOM 2851 O O . THR A 1 372 ? -13.172 -7.801 17.932 1.00 73.56 372 THR A O 1
ATOM 2854 N N . THR A 1 373 ? -14.099 -8.130 19.946 1.00 61.97 373 THR A N 1
ATOM 2855 C CA . THR A 1 373 ? -14.446 -9.535 19.697 1.00 61.97 373 THR A CA 1
ATOM 2856 C C . THR A 1 373 ? -15.722 -9.693 18.876 1.00 61.97 373 THR A C 1
ATOM 2858 O O . THR A 1 373 ? -15.903 -10.751 18.288 1.00 61.97 373 THR A O 1
ATOM 2861 N N . GLN A 1 374 ? -16.587 -8.669 18.799 1.00 53.31 374 GLN A N 1
ATOM 2862 C CA . GLN A 1 374 ? -17.730 -8.596 17.876 1.00 53.31 374 GLN A CA 1
ATOM 2863 C C . GLN A 1 374 ? -18.100 -7.133 17.588 1.00 53.31 374 GLN A C 1
ATOM 2865 O O . GLN A 1 374 ? -18.525 -6.413 18.494 1.00 53.31 374 GLN A O 1
ATOM 2870 N N . LEU A 1 375 ? -17.970 -6.704 16.332 1.00 53.56 375 LEU A N 1
ATOM 2871 C CA . LEU A 1 375 ? -18.583 -5.468 15.839 1.00 53.56 375 LEU A CA 1
ATOM 2872 C C . LEU A 1 375 ? -20.089 -5.726 15.617 1.00 53.56 375 LEU A C 1
ATOM 2874 O O . LEU A 1 375 ? -20.473 -6.816 15.189 1.00 53.56 375 LEU A O 1
ATOM 2878 N N . ARG A 1 376 ? -20.951 -4.767 15.969 1.00 47.50 376 ARG A N 1
ATOM 2879 C CA . ARG A 1 376 ? -22.398 -4.813 15.701 1.00 47.50 376 ARG A CA 1
ATOM 2880 C C . ARG A 1 376 ? -22.827 -3.615 14.888 1.00 47.50 376 ARG A C 1
ATOM 2882 O O . ARG A 1 376 ? -22.333 -2.513 15.213 1.00 47.50 376 ARG A O 1
#

Secondary structure (DSSP, 8-state):
----------HHIIIIIIHHHHHHTTEEEEE--TTSS-TTT---TTTTTSEEEEEBSSTTS--BGGGIIIIIHHHHHH--SHHHHHHHHHHHHHHHHT--TTS---SBS-TT-----GGGTTT-EETTEE-S-SSSS---BHHHHHHHHHTT-S-HHHHHHHHHHHHHHHEETTEE-SBSSSS-SS-TTS-GGG-B-HHHHHHHHHHHHHTT-HHHHHHHHHHHHHHHHHSTTSSS--S-B-GGG-BTTGGGS-SS-GGG-THHHHIIIIII-EEESSGGGSEEEE-----TT--EEEEEE--TTS-EEEEEEEETTEEEEEEE--TT-EEEEEEE--TT--EEETTEEEEETTEE-STT-EEETTEEEEEES---

Organism: NCBI:txid1314801